Protein AF-A0A1P8FGL8-F1 (afdb_monomer_lite)

Secondary structure (DSSP, 8-state):
---HHHHHHHHHHHHHHHHHHHHHHHHHHHH-S-GGGSHHHHHHHHHHHHHHHHHHHHHHHHHHHHHS-SS--EEEPPGGG-TTS-HHHHHHHHHHHHHTT-EEEEEEEES---SSEEEEEEEEE-TT--EEEEEEEEEESSPPTTSS-------EEEEEEEETTTEEEEEE-SPP-HHHHHT--TTEEEEE-TT--HHHHHHHHHHHHHHHHHHHT-PBPS---HHHHHHHHHHHHHHHHHHHHHS-HHHHHHHHHHHHHS--SEE---HHHHHHSPP--THHHHHHHHHHHHS-------HHHHHHHHHHHHHHHHHHHHHHHHHHHHHTT-----TTS-HHHHHHHHHHHHHHTT-HHHHHHHHHHHHHHHHHHHHHHHHHHHHHTTT-HHHHHHHHHHHHHHHHHHHHHT-HHHHHHHHHHHHHHHHHHHHHHHHHHHHHHSPPP-

Radius of gyration: 29.17 Å; chains: 1; bounding box: 71×40×81 Å

Sequence (450 aa):
MPVLRPVIVRKSLTLFVVVLVASLLISGFSSGWAMGSLAWPVAMSAGVSAFSAWQMANQIRKGFVAGIVEPFRLVPIDPAQWPAADWAAIDAHSAYLESMGHHRLGDFTSNASQGAARGFARYFSDAEGTRIVEVQHFERVSMPAGMMEDAHFTVRVSMMSVVGGRIRVVTSNRPTHPAFYLMRSDEVVQASYPALALPELLAKQARLLEFVSERTGKPADTGFTLERYVGLERERFADVKARVAKTSGWDFVREWDKFVEDPKSSWAPGESLLRALPARGWDVADTLAAGGAAETAEAPVDPALRERARSGAHWFYWVSALSLVNAVSSAMGSTWGFIIGLGATQVVSAAALAAAGDGAETVRLLAWVGLAINIVVIAVFTLIGWLATRPSVIAFGIGIALFALDTLIFLLAGDWVGLAFHALALYFMGTGMQAARAMRRAASAAPAPA

Foldseek 3Di:
DDQVLVVLLVVLVVQLVVQLVVLCVVCCVPPNDDVVSNVVSNVVSNVVSVVSSLVVLVVVLVVLLVPLDPPWDWDADDCVVVPVAPVVLLVVVVVVCVVVQKDWPHKTWGPDDPDQKTKIWTWIAHPQRQKIKTFMFMDGDHDDPPPDVPPDRDTKIKMWGDWLLFAIEIEILDDFALSVVLLDDQRYWYAYNVPDDPVVRVVVSVVSQVVLCVLQVTHTDTPNDPLLVSLNSSVSSVRSSVVSVPDRSVVSSVSSSVCVVPPDRTDHHPSVSSNPDHRDDSPSSNCSSVVVVPPDDPPPQPVVLLVLLLQLLCLLLVLLVVLVVQLVCVVVVNPDPPLQHFLVLVVLLVVQVVPCPPPPVSNVVSNVVSSVVSVVSSVLSVVLSVVSNVVDLVSLVVNLVVLVVSLVSCVVVVSVVSNVVSVVSSVSSVSSSVSSVVSVVVSVPDDDDD

pLDDT: mean 87.51, std 12.49, range [45.06, 98.69]

Structure (mmCIF, N/CA/C/O backbone):
data_AF-A0A1P8FGL8-F1
#
_entry.id   AF-A0A1P8FGL8-F1
#
loop_
_atom_site.group_PDB
_atom_site.id
_atom_site.type_symbol
_atom_site.label_atom_id
_atom_site.label_alt_id
_atom_site.label_comp_id
_atom_site.label_asym_id
_atom_site.label_entity_id
_atom_site.label_seq_id
_atom_site.pdbx_PDB_ins_code
_atom_site.Cartn_x
_atom_site.Cartn_y
_atom_site.Cartn_z
_atom_site.occupancy
_atom_site.B_iso_or_equiv
_atom_site.auth_seq_id
_atom_site.auth_comp_id
_atom_site.auth_asym_id
_atom_site.auth_atom_id
_atom_site.pdbx_PDB_model_num
ATOM 1 N N . MET A 1 1 ? 7.975 -14.055 5.907 1.00 80.62 1 MET A N 1
ATOM 2 C CA . MET A 1 1 ? 7.788 -13.085 4.796 1.00 80.62 1 MET A CA 1
ATOM 3 C C . MET A 1 1 ? 9.140 -12.791 4.170 1.00 80.62 1 MET A C 1
ATOM 5 O O . MET A 1 1 ? 10.100 -12.697 4.925 1.00 80.62 1 MET A O 1
ATOM 9 N N . PRO A 1 2 ? 9.259 -12.681 2.837 1.00 88.25 2 PRO A N 1
ATOM 10 C CA . PRO A 1 2 ? 10.554 -12.457 2.210 1.00 88.25 2 PRO A CA 1
ATOM 11 C C . PRO A 1 2 ? 11.060 -11.030 2.454 1.00 88.25 2 PRO A C 1
ATOM 13 O O . PRO A 1 2 ? 10.304 -10.061 2.345 1.00 88.25 2 PRO A O 1
ATOM 16 N N . VAL A 1 3 ? 12.361 -10.921 2.718 1.00 93.62 3 VAL A N 1
ATOM 17 C CA . VAL A 1 3 ? 13.119 -9.671 2.603 1.00 93.62 3 VAL A CA 1
ATOM 18 C C . VAL A 1 3 ? 13.164 -9.310 1.110 1.00 93.62 3 VAL A C 1
ATOM 20 O O . VAL A 1 3 ? 13.556 -10.128 0.272 1.00 93.62 3 VAL A O 1
ATOM 23 N N . LEU A 1 4 ? 12.710 -8.114 0.746 1.00 93.06 4 LEU A N 1
ATOM 24 C CA . LEU A 1 4 ? 12.531 -7.671 -0.633 1.00 93.06 4 LEU A CA 1
ATOM 25 C C . LEU A 1 4 ? 13.855 -7.297 -1.306 1.00 93.06 4 LEU A C 1
ATOM 27 O O . LEU A 1 4 ? 14.024 -7.631 -2.481 1.00 93.06 4 LEU A O 1
ATOM 31 N N . ARG A 1 5 ? 14.818 -6.663 -0.611 1.00 96.00 5 ARG A N 1
ATOM 32 C CA . ARG A 1 5 ? 16.114 -6.293 -1.223 1.00 96.00 5 ARG A CA 1
ATOM 33 C C . ARG A 1 5 ? 16.843 -7.505 -1.816 1.00 96.00 5 ARG A C 1
ATOM 35 O O . ARG A 1 5 ? 17.188 -7.417 -2.993 1.00 96.00 5 ARG A O 1
ATOM 42 N N . PRO A 1 6 ? 17.035 -8.647 -1.118 1.00 96.31 6 PRO A N 1
ATOM 43 C CA . PRO A 1 6 ? 17.663 -9.831 -1.709 1.00 96.31 6 PRO A CA 1
ATOM 44 C C . PRO A 1 6 ? 16.930 -10.349 -2.948 1.00 96.31 6 PRO A C 1
ATOM 46 O O . PRO A 1 6 ? 17.567 -10.770 -3.913 1.00 96.31 6 PRO A O 1
ATOM 49 N N . VAL A 1 7 ? 15.593 -10.284 -2.964 1.00 93.25 7 VAL A N 1
ATOM 50 C CA . VAL A 1 7 ? 14.794 -10.694 -4.128 1.00 93.25 7 VAL A CA 1
ATOM 51 C C . VAL A 1 7 ? 15.049 -9.770 -5.318 1.00 93.25 7 VAL A C 1
ATOM 53 O O . VAL A 1 7 ? 15.282 -10.266 -6.422 1.00 93.25 7 VAL A O 1
ATOM 56 N N . ILE A 1 8 ? 15.034 -8.452 -5.100 1.00 91.62 8 ILE A N 1
ATOM 57 C CA . ILE A 1 8 ? 15.308 -7.446 -6.136 1.00 91.62 8 ILE A CA 1
ATOM 58 C C . ILE A 1 8 ? 16.745 -7.600 -6.648 1.00 91.62 8 ILE A C 1
ATOM 60 O O . ILE A 1 8 ? 16.944 -7.732 -7.851 1.00 91.62 8 ILE A O 1
ATOM 64 N N . VAL A 1 9 ? 17.734 -7.674 -5.751 1.00 95.25 9 VAL A N 1
ATOM 65 C CA . VAL A 1 9 ? 19.159 -7.808 -6.096 1.00 95.25 9 VAL A CA 1
ATOM 66 C C . VAL A 1 9 ? 19.421 -9.083 -6.889 1.00 95.25 9 VAL A C 1
ATOM 68 O O . VAL A 1 9 ? 20.070 -9.021 -7.926 1.00 95.25 9 VAL A O 1
ATOM 71 N N . ARG A 1 10 ? 18.874 -10.233 -6.473 1.00 94.75 10 ARG A N 1
ATOM 72 C CA . ARG A 1 10 ? 19.032 -11.498 -7.208 1.00 94.75 10 ARG A CA 1
ATOM 73 C C . ARG A 1 10 ? 18.450 -11.415 -8.620 1.00 94.75 10 ARG A C 1
ATOM 75 O O . ARG A 1 10 ? 19.080 -11.886 -9.567 1.00 94.75 10 ARG A O 1
ATOM 82 N N . LYS A 1 11 ? 17.267 -10.808 -8.779 1.00 89.31 11 LYS A N 1
ATOM 83 C CA . LYS A 1 11 ? 16.651 -10.598 -10.101 1.00 89.31 11 LYS A CA 1
ATOM 84 C C . LYS A 1 11 ? 17.488 -9.655 -10.967 1.00 89.31 11 LYS A C 1
ATOM 86 O O . LYS A 1 11 ? 17.746 -9.976 -12.123 1.00 89.31 11 LYS A O 1
ATOM 91 N N . SER A 1 12 ? 17.964 -8.547 -10.403 1.00 89.00 12 SER A N 1
ATOM 92 C CA . SER A 1 12 ? 18.841 -7.600 -11.098 1.00 89.00 12 SER A CA 1
ATOM 93 C C . SER A 1 12 ? 20.188 -8.212 -11.476 1.00 89.00 12 SER A C 1
ATOM 95 O O . SER A 1 12 ? 20.666 -7.960 -12.572 1.00 89.00 12 SER A O 1
ATOM 97 N N . LEU A 1 13 ? 20.780 -9.057 -10.628 1.00 95.31 13 LEU A N 1
ATOM 98 C CA . LEU A 1 13 ? 22.026 -9.763 -10.932 1.00 95.31 13 LEU A CA 1
ATOM 99 C C . LEU A 1 13 ? 21.830 -10.809 -12.036 1.00 95.31 13 LEU A C 1
ATOM 101 O O . LEU A 1 13 ? 22.671 -10.949 -12.916 1.00 95.31 13 LEU A O 1
ATOM 105 N N . THR A 1 14 ? 20.698 -11.515 -12.025 1.00 91.88 14 THR A N 1
ATOM 106 C CA . THR A 1 14 ? 20.350 -12.443 -13.110 1.00 91.88 14 THR A CA 1
ATOM 107 C C . THR A 1 14 ? 20.237 -11.688 -14.436 1.00 91.88 14 THR A C 1
ATOM 109 O O . THR A 1 14 ? 20.820 -12.104 -15.433 1.00 91.88 14 THR A O 1
ATOM 112 N N . LEU A 1 15 ? 19.550 -10.538 -14.438 1.00 84.56 15 LEU A N 1
ATOM 113 C CA . LEU A 1 15 ? 19.448 -9.675 -15.614 1.00 84.56 15 LEU A CA 1
ATOM 114 C C . LEU A 1 15 ? 20.819 -9.149 -16.060 1.00 84.56 15 LEU A C 1
ATOM 116 O O . LEU A 1 15 ? 21.101 -9.166 -17.253 1.00 84.56 15 LEU A O 1
ATOM 120 N N . PHE A 1 16 ? 21.681 -8.750 -15.120 1.00 93.06 16 PHE A N 1
ATOM 121 C CA . PHE A 1 16 ? 23.050 -8.322 -15.404 1.00 93.06 16 PHE A CA 1
ATOM 122 C C . PHE A 1 16 ? 23.813 -9.380 -16.189 1.00 93.06 16 PHE A C 1
ATOM 124 O O . PHE A 1 16 ? 24.368 -9.071 -17.237 1.00 93.06 16 PHE A O 1
ATOM 131 N N . VAL A 1 17 ? 23.807 -10.627 -15.710 1.00 94.75 17 VAL A N 1
ATOM 132 C CA . VAL A 1 17 ? 24.514 -11.733 -16.366 1.00 94.75 17 VAL A CA 1
ATOM 133 C C . VAL A 1 17 ? 23.951 -11.986 -17.764 1.00 94.75 17 VAL A C 1
ATOM 135 O O . VAL A 1 17 ? 24.723 -12.118 -18.709 1.00 94.75 17 VAL A O 1
ATOM 138 N N . VAL A 1 18 ? 22.624 -11.995 -17.923 1.00 86.69 18 VAL A N 1
ATOM 139 C CA . VAL A 1 18 ? 21.977 -12.201 -19.230 1.00 86.69 18 VAL A CA 1
ATOM 140 C C . VAL A 1 18 ? 22.348 -11.093 -20.219 1.00 86.69 18 VAL A C 1
ATOM 142 O O . VAL A 1 18 ? 22.769 -11.388 -21.337 1.00 86.69 18 VAL A O 1
ATOM 145 N N . VAL A 1 19 ? 22.234 -9.825 -19.810 1.00 79.31 19 VAL A N 1
ATOM 146 C CA . VAL A 1 19 ? 22.570 -8.673 -20.662 1.00 79.31 19 VAL A CA 1
ATOM 147 C C . VAL A 1 19 ? 24.064 -8.657 -20.972 1.00 79.31 19 VAL A C 1
ATOM 149 O O . VAL A 1 19 ? 24.430 -8.391 -22.113 1.00 79.31 19 VAL A O 1
ATOM 152 N N . LEU A 1 20 ? 24.923 -9.010 -20.013 1.00 91.62 20 LEU A N 1
ATOM 153 C CA . LEU A 1 20 ? 26.369 -9.057 -20.212 1.00 91.62 20 LEU A CA 1
ATOM 154 C C . LEU A 1 20 ? 26.759 -10.131 -21.221 1.00 91.62 20 LEU A C 1
ATOM 156 O O . LEU A 1 20 ? 27.489 -9.830 -22.159 1.00 91.62 20 LEU A O 1
ATOM 160 N N . VAL A 1 21 ? 26.248 -11.355 -21.072 1.00 90.81 21 VAL A N 1
ATOM 161 C CA . VAL A 1 21 ? 26.512 -12.447 -22.020 1.00 90.81 21 VAL A CA 1
ATOM 162 C C . VAL A 1 21 ? 26.033 -12.065 -23.418 1.00 90.81 21 VAL A C 1
ATOM 164 O O . VAL A 1 21 ? 26.799 -12.188 -24.369 1.00 90.81 21 VAL A O 1
ATOM 167 N N . ALA A 1 22 ? 24.813 -11.534 -23.547 1.00 79.12 22 ALA A N 1
ATOM 168 C CA . ALA A 1 22 ? 24.297 -11.075 -24.834 1.00 79.12 22 ALA A CA 1
ATOM 169 C C . ALA A 1 22 ? 25.186 -9.979 -25.444 1.00 79.12 22 ALA A C 1
ATOM 171 O O . ALA A 1 22 ? 25.569 -10.067 -26.607 1.00 79.12 22 ALA A O 1
ATOM 172 N N . SER A 1 23 ? 25.579 -8.986 -24.646 1.00 78.31 23 SER A N 1
ATOM 173 C CA . SER A 1 23 ? 26.424 -7.876 -25.096 1.00 78.31 23 SER A CA 1
ATOM 174 C C . SER A 1 23 ? 27.810 -8.348 -25.531 1.00 78.31 23 SER A C 1
ATOM 176 O O . SER A 1 23 ? 28.305 -7.911 -26.563 1.00 78.31 23 SER A O 1
ATOM 178 N N . LEU A 1 24 ? 28.423 -9.270 -24.782 1.00 87.12 24 LEU A N 1
ATOM 179 C CA . LEU A 1 24 ? 29.723 -9.852 -25.117 1.00 87.12 24 LEU A CA 1
ATOM 180 C C . LEU A 1 24 ? 29.666 -10.678 -26.402 1.00 87.12 24 LEU A C 1
ATOM 182 O O . LEU A 1 24 ? 30.570 -10.564 -27.225 1.00 87.12 24 LEU A O 1
ATOM 186 N N . LEU A 1 25 ? 28.610 -11.476 -26.592 1.00 82.00 25 LEU A N 1
ATOM 187 C CA . LEU A 1 25 ? 28.414 -12.232 -27.829 1.00 82.00 25 LEU A CA 1
ATOM 188 C C . LEU A 1 25 ? 28.312 -11.285 -29.026 1.00 82.00 25 LEU A C 1
ATOM 190 O O . LEU A 1 25 ? 29.038 -11.464 -30.001 1.00 82.00 25 LEU A O 1
ATOM 194 N N . ILE A 1 26 ? 27.479 -10.244 -28.935 1.00 75.38 26 ILE A N 1
ATOM 195 C CA . ILE A 1 26 ? 27.306 -9.280 -30.029 1.00 75.38 26 ILE A CA 1
ATOM 196 C C . ILE A 1 26 ? 28.625 -8.539 -30.313 1.00 75.38 26 ILE A C 1
ATOM 198 O O . ILE A 1 26 ? 29.038 -8.470 -31.471 1.00 75.38 26 ILE A O 1
ATOM 202 N N . SER A 1 27 ? 29.338 -8.066 -29.282 1.00 78.81 27 SER A N 1
ATOM 203 C CA . SER A 1 27 ? 30.657 -7.433 -29.443 1.00 78.81 27 SER A CA 1
ATOM 204 C C . SER A 1 27 ? 31.684 -8.361 -30.096 1.00 78.81 27 SER A C 1
ATOM 206 O O . SER A 1 27 ? 32.420 -7.933 -30.990 1.00 78.81 27 SER A O 1
ATOM 208 N N . GLY A 1 28 ? 31.715 -9.635 -29.694 1.00 82.94 28 GLY A N 1
ATOM 209 C CA . GLY A 1 28 ? 32.608 -10.643 -30.264 1.00 82.94 28 GLY A CA 1
ATOM 210 C C . GLY A 1 28 ? 32.374 -10.859 -31.760 1.00 82.94 28 GLY A C 1
ATOM 211 O O . GLY A 1 28 ? 33.342 -10.952 -32.514 1.00 82.94 28 GLY A O 1
ATOM 212 N N . PHE A 1 29 ? 31.111 -10.860 -32.201 1.00 82.50 29 PHE A N 1
ATOM 213 C CA . PHE A 1 29 ? 30.759 -10.962 -33.620 1.00 82.50 29 PHE A CA 1
ATOM 214 C C . PHE A 1 29 ? 31.050 -9.682 -34.414 1.00 82.50 29 PHE A C 1
ATOM 216 O O . PHE A 1 29 ? 31.446 -9.777 -35.573 1.00 82.50 29 PHE A O 1
ATOM 223 N N . SER A 1 30 ? 30.866 -8.495 -33.824 1.00 73.62 30 SER A N 1
ATOM 224 C CA . SER A 1 30 ? 30.968 -7.232 -34.570 1.00 73.62 30 SER A CA 1
ATOM 225 C C . SER A 1 30 ? 32.390 -6.690 -34.718 1.00 73.62 30 SER A C 1
ATOM 227 O O . SER A 1 30 ? 32.718 -6.096 -35.739 1.00 73.62 30 SER A O 1
ATOM 229 N N . SER A 1 31 ? 33.224 -6.831 -33.683 1.00 73.12 31 SER A N 1
ATOM 230 C CA . SER A 1 31 ? 34.479 -6.067 -33.562 1.00 73.12 31 SER A CA 1
ATOM 231 C C . SER A 1 31 ? 35.691 -6.916 -33.179 1.00 73.12 31 SER A C 1
ATOM 233 O O . SER A 1 31 ? 36.783 -6.381 -32.992 1.00 73.12 31 SER A O 1
ATOM 235 N N . GLY A 1 32 ? 35.510 -8.230 -33.021 1.00 75.44 32 GLY A N 1
ATOM 236 C CA . GLY A 1 32 ? 36.517 -9.103 -32.426 1.00 75.44 32 GLY A CA 1
ATOM 237 C C . GLY A 1 32 ? 36.740 -8.831 -30.930 1.00 75.44 32 GLY A C 1
ATOM 238 O O . GLY A 1 32 ? 36.193 -7.900 -30.333 1.00 75.44 32 GLY A O 1
ATOM 239 N N . TRP A 1 33 ? 37.559 -9.674 -30.300 1.00 80.88 33 TRP A N 1
ATOM 240 C CA . TRP A 1 33 ? 37.769 -9.719 -28.844 1.00 80.88 33 TRP A CA 1
ATOM 241 C C . TRP A 1 33 ? 38.848 -8.746 -28.327 1.00 80.88 33 TRP A C 1
ATOM 243 O O . TRP A 1 33 ? 39.655 -9.100 -27.468 1.00 80.88 33 TRP A O 1
ATOM 253 N N . ALA A 1 34 ? 38.908 -7.517 -28.846 1.00 82.38 34 ALA A N 1
ATOM 254 C CA . ALA A 1 34 ? 39.861 -6.519 -28.354 1.00 82.38 34 ALA A CA 1
ATOM 255 C C . ALA A 1 34 ? 39.537 -6.118 -26.899 1.00 82.38 34 ALA A C 1
ATOM 257 O O . ALA A 1 34 ? 38.409 -5.745 -26.608 1.00 82.38 34 ALA A O 1
ATOM 258 N N . MET A 1 35 ? 40.510 -6.115 -25.976 1.00 73.25 35 MET A N 1
ATOM 259 C CA . MET A 1 35 ? 40.238 -5.807 -24.553 1.00 73.25 35 MET A CA 1
ATOM 260 C C . MET A 1 35 ? 39.557 -4.443 -24.319 1.00 73.25 35 MET A C 1
ATOM 262 O O . MET A 1 35 ? 38.773 -4.303 -23.382 1.00 73.25 35 MET A O 1
ATOM 266 N N . GLY A 1 36 ? 39.795 -3.455 -25.191 1.00 73.62 36 GLY A N 1
ATOM 267 C CA . GLY A 1 36 ? 39.140 -2.144 -25.125 1.00 73.62 36 GLY A CA 1
ATOM 268 C C . GLY A 1 36 ? 37.624 -2.173 -25.386 1.00 73.62 36 GLY A C 1
ATOM 269 O O . GLY A 1 36 ? 36.922 -1.265 -24.950 1.00 73.62 36 GLY A O 1
ATOM 270 N N . SER A 1 37 ? 37.095 -3.222 -26.031 1.00 76.31 37 SER A N 1
ATOM 271 C CA . SER A 1 37 ? 35.663 -3.354 -26.348 1.00 76.31 37 SER A CA 1
ATOM 272 C C . SER A 1 37 ? 34.828 -3.957 -25.212 1.00 76.31 37 SER A C 1
ATOM 274 O O . SER A 1 37 ? 33.604 -3.991 -25.314 1.00 76.31 37 SER A O 1
ATOM 276 N N . LEU A 1 38 ? 35.454 -4.390 -24.107 1.00 84.19 38 LEU A N 1
ATOM 277 C CA . LEU A 1 38 ? 34.767 -5.045 -22.984 1.00 84.19 38 LEU A CA 1
ATOM 278 C C . LEU A 1 38 ? 34.165 -4.063 -21.968 1.00 84.19 38 LEU A C 1
ATOM 280 O O . LEU A 1 38 ? 33.197 -4.404 -21.284 1.00 84.19 38 LEU A O 1
ATOM 284 N N . ALA A 1 39 ? 34.696 -2.840 -21.874 1.00 84.38 39 ALA A N 1
ATOM 285 C CA . ALA A 1 39 ? 34.231 -1.851 -20.898 1.00 84.38 39 ALA A CA 1
ATOM 286 C C . ALA A 1 39 ? 32.762 -1.455 -21.127 1.00 84.38 39 ALA A C 1
ATOM 288 O O . ALA A 1 39 ? 31.992 -1.309 -20.176 1.00 84.38 39 ALA A O 1
ATOM 289 N N . TRP A 1 40 ? 32.359 -1.333 -22.394 1.00 81.19 40 TRP A N 1
ATOM 290 C CA . TRP A 1 40 ? 31.010 -0.924 -22.769 1.00 81.19 40 TRP A CA 1
ATOM 291 C C . TRP A 1 40 ? 29.930 -1.976 -22.443 1.00 81.19 40 TRP A C 1
ATOM 293 O O . TRP A 1 40 ? 28.971 -1.623 -21.753 1.00 81.19 40 TRP A O 1
ATOM 303 N N . PRO A 1 41 ? 30.080 -3.267 -22.816 1.00 84.81 41 PRO A N 1
ATOM 304 C CA . PRO A 1 41 ? 29.183 -4.341 -22.384 1.00 84.81 41 PRO A CA 1
ATOM 305 C C . PRO A 1 41 ? 28.947 -4.378 -20.873 1.00 84.81 41 PRO A C 1
ATOM 307 O O . PRO A 1 41 ? 27.807 -4.512 -20.426 1.00 84.81 41 PRO A O 1
ATOM 310 N N . VAL A 1 42 ? 30.010 -4.222 -20.077 1.00 88.94 42 VAL A N 1
ATOM 311 C CA . VAL A 1 42 ? 29.919 -4.227 -18.611 1.00 88.94 42 VAL A CA 1
ATOM 312 C C . VAL A 1 42 ? 29.149 -3.009 -18.107 1.00 88.94 42 VAL A C 1
ATOM 314 O O . VAL A 1 42 ? 28.207 -3.168 -17.328 1.00 88.94 42 VAL A O 1
ATOM 317 N N . ALA A 1 43 ? 29.501 -1.807 -18.574 1.00 82.44 43 ALA A N 1
ATOM 318 C CA . ALA A 1 43 ? 28.836 -0.569 -18.175 1.00 82.44 43 ALA A CA 1
ATOM 319 C C . ALA A 1 43 ? 27.340 -0.580 -18.530 1.00 82.44 43 ALA A C 1
ATOM 321 O O . ALA A 1 43 ? 26.500 -0.267 -17.683 1.00 82.44 43 ALA A O 1
ATOM 322 N N . MET A 1 44 ? 26.992 -1.009 -19.747 1.00 80.69 44 MET A N 1
ATOM 323 C CA . MET A 1 44 ? 25.603 -1.124 -20.194 1.00 80.69 44 MET A CA 1
ATOM 324 C C . MET A 1 44 ? 24.825 -2.139 -19.350 1.00 80.69 44 MET A C 1
ATOM 326 O O . MET A 1 44 ? 23.730 -1.838 -18.873 1.00 80.69 44 MET A O 1
ATOM 330 N N . SER A 1 45 ? 25.405 -3.315 -19.099 1.00 82.44 45 SER A N 1
ATOM 331 C CA . SER A 1 45 ? 24.770 -4.357 -18.282 1.00 82.44 45 SER A CA 1
ATOM 332 C C . SER A 1 45 ? 24.526 -3.880 -16.853 1.00 82.44 45 SER A C 1
ATOM 334 O O . SER A 1 45 ? 23.444 -4.104 -16.301 1.00 82.44 45 SER A O 1
ATOM 336 N N . ALA A 1 46 ? 25.495 -3.174 -16.261 1.00 88.56 46 ALA A N 1
ATOM 337 C CA . ALA A 1 46 ? 25.363 -2.579 -14.935 1.00 88.56 46 ALA A CA 1
ATOM 338 C C . ALA A 1 46 ? 24.251 -1.521 -14.908 1.00 88.56 46 ALA A C 1
ATOM 340 O O . ALA A 1 46 ? 23.390 -1.564 -14.027 1.00 88.56 46 ALA A O 1
ATOM 341 N N . GLY A 1 47 ? 24.217 -0.630 -15.906 1.00 81.50 47 GLY A N 1
ATOM 342 C CA . GLY A 1 47 ? 23.194 0.407 -16.047 1.00 81.50 47 GLY A CA 1
ATOM 343 C C . GLY A 1 47 ? 21.779 -0.166 -16.161 1.00 81.50 47 GLY A C 1
ATOM 344 O O . GLY A 1 47 ? 20.900 0.211 -15.386 1.00 81.50 47 GLY A O 1
ATOM 345 N N . VAL A 1 48 ? 21.568 -1.136 -17.059 1.00 79.19 48 VAL A N 1
ATOM 346 C CA . VAL A 1 48 ? 20.270 -1.814 -17.243 1.00 79.19 48 VAL A CA 1
ATOM 347 C C . VAL A 1 48 ? 19.826 -2.516 -15.958 1.00 79.19 48 VAL A C 1
ATOM 349 O O . VAL A 1 48 ? 18.662 -2.436 -15.562 1.00 79.19 48 VAL A O 1
ATOM 352 N N . SER A 1 49 ? 20.755 -3.169 -15.263 1.00 84.06 49 SER A N 1
ATOM 353 C CA . SER A 1 49 ? 20.452 -3.932 -14.048 1.00 84.06 49 SER A CA 1
ATOM 354 C C . SER A 1 49 ? 20.113 -3.040 -12.861 1.00 84.06 49 SER A C 1
ATOM 356 O O . SER A 1 49 ? 19.161 -3.328 -12.131 1.00 84.06 49 SER A O 1
ATOM 358 N N . ALA A 1 50 ? 20.845 -1.935 -12.693 1.00 88.69 50 ALA A N 1
ATOM 359 C CA . ALA A 1 50 ? 20.565 -0.921 -11.683 1.00 88.69 50 ALA A CA 1
ATOM 360 C C . ALA A 1 50 ? 19.221 -0.227 -11.948 1.00 88.69 50 ALA A C 1
ATOM 362 O O . ALA A 1 50 ? 18.401 -0.101 -11.035 1.00 88.69 50 ALA A O 1
ATOM 363 N N . PHE A 1 51 ? 18.954 0.147 -13.205 1.00 83.81 51 PHE A N 1
ATOM 364 C CA . PHE A 1 51 ? 17.673 0.724 -13.614 1.00 83.81 51 PHE A CA 1
ATOM 365 C C . PHE A 1 51 ? 16.507 -0.236 -13.346 1.00 83.81 51 PHE A C 1
ATOM 367 O O . PHE A 1 51 ? 15.498 0.164 -12.768 1.00 83.81 51 PHE A O 1
ATOM 374 N N . SER A 1 52 ? 16.668 -1.519 -13.678 1.00 82.25 52 SER A N 1
ATOM 375 C CA . SER A 1 52 ? 15.675 -2.558 -13.389 1.00 82.25 52 SER A CA 1
ATOM 376 C C . SER A 1 52 ? 15.436 -2.729 -11.882 1.00 82.25 52 SER A C 1
ATOM 378 O O . SER A 1 52 ? 14.288 -2.814 -11.443 1.00 82.25 52 SER A O 1
ATOM 380 N N . ALA A 1 53 ? 16.493 -2.683 -11.059 1.00 89.69 53 ALA A N 1
ATOM 381 C CA . ALA A 1 53 ? 16.374 -2.733 -9.597 1.00 89.69 53 ALA A CA 1
ATOM 382 C C . ALA A 1 53 ? 15.541 -1.560 -9.059 1.00 89.69 53 ALA A C 1
ATOM 384 O O . ALA A 1 53 ? 14.590 -1.745 -8.293 1.00 89.69 53 ALA A O 1
ATOM 385 N N . TRP A 1 54 ? 15.872 -0.351 -9.515 1.00 93.94 54 TRP A N 1
ATOM 386 C CA . TRP A 1 54 ? 15.152 0.875 -9.189 1.00 93.94 54 TRP A CA 1
ATOM 387 C C . TRP A 1 54 ? 13.686 0.817 -9.644 1.00 93.94 54 TRP A C 1
ATOM 389 O O . TRP A 1 54 ? 12.781 1.192 -8.891 1.00 93.94 54 TRP A O 1
ATOM 399 N N . GLN A 1 55 ? 13.424 0.302 -10.848 1.00 86.00 55 GLN A N 1
ATOM 400 C CA . GLN A 1 55 ? 12.077 0.149 -11.388 1.00 86.00 55 GLN A CA 1
ATOM 401 C C . GLN A 1 55 ? 11.249 -0.843 -10.564 1.00 86.00 55 GLN A C 1
ATOM 403 O O . GLN A 1 55 ? 10.118 -0.516 -10.203 1.00 86.00 55 GLN A O 1
ATOM 408 N N . MET A 1 56 ? 11.807 -2.006 -10.210 1.00 88.06 56 MET A N 1
ATOM 409 C CA . MET A 1 56 ? 11.142 -3.004 -9.363 1.00 88.06 56 MET A CA 1
ATOM 410 C C . MET A 1 56 ? 10.780 -2.424 -7.992 1.00 88.06 56 MET A C 1
ATOM 412 O O . MET A 1 56 ? 9.636 -2.546 -7.552 1.00 88.06 56 MET A O 1
ATOM 416 N N . ALA A 1 57 ? 11.716 -1.729 -7.339 1.00 93.12 57 ALA A N 1
ATOM 417 C CA . ALA A 1 57 ? 11.466 -1.086 -6.050 1.00 93.12 57 ALA A CA 1
ATOM 418 C C . ALA A 1 57 ? 10.333 -0.044 -6.141 1.00 93.12 57 ALA A C 1
ATOM 420 O O . ALA A 1 57 ? 9.432 0.001 -5.300 1.00 93.12 57 ALA A O 1
ATOM 421 N N . ASN A 1 58 ? 10.319 0.761 -7.209 1.00 90.44 58 ASN A N 1
ATOM 422 C CA . ASN A 1 58 ? 9.248 1.725 -7.454 1.00 90.44 58 ASN A CA 1
ATOM 423 C C . ASN A 1 58 ? 7.906 1.075 -7.792 1.00 90.44 58 ASN A C 1
ATOM 425 O O . ASN A 1 58 ? 6.873 1.613 -7.398 1.00 90.44 58 ASN A O 1
ATOM 429 N N . GLN A 1 59 ? 7.894 -0.043 -8.516 1.00 84.88 59 GLN A N 1
ATOM 430 C CA . GLN A 1 59 ? 6.673 -0.791 -8.814 1.00 84.88 59 GLN A CA 1
ATOM 431 C C . GLN A 1 59 ? 6.061 -1.385 -7.548 1.00 84.88 59 GLN A C 1
ATOM 433 O O . GLN A 1 59 ? 4.860 -1.238 -7.351 1.00 84.88 59 GLN A O 1
ATOM 438 N N . ILE A 1 60 ? 6.872 -1.965 -6.657 1.00 89.81 60 ILE A N 1
ATOM 439 C CA . ILE A 1 60 ? 6.407 -2.481 -5.361 1.00 89.81 60 ILE A CA 1
ATOM 440 C C . ILE A 1 60 ? 5.759 -1.357 -4.546 1.00 89.81 60 ILE A C 1
ATOM 442 O O . ILE A 1 60 ? 4.619 -1.489 -4.101 1.00 89.81 60 ILE A O 1
ATOM 446 N N . ARG A 1 61 ? 6.445 -0.215 -4.413 1.00 95.06 61 ARG A N 1
ATOM 447 C CA . ARG A 1 61 ? 5.907 0.960 -3.715 1.00 95.06 61 ARG A CA 1
ATOM 448 C C . ARG A 1 61 ? 4.611 1.465 -4.355 1.00 95.06 61 ARG A C 1
ATOM 450 O O . ARG A 1 61 ? 3.646 1.730 -3.649 1.00 95.06 61 ARG A O 1
ATOM 457 N N . LYS A 1 62 ? 4.569 1.602 -5.686 1.00 88.56 62 LYS A N 1
ATOM 458 C CA . LYS A 1 62 ? 3.360 2.028 -6.413 1.00 88.56 62 LYS A CA 1
ATOM 459 C C . LYS A 1 62 ? 2.207 1.049 -6.201 1.00 88.56 62 LYS A C 1
ATOM 461 O O . LYS A 1 62 ? 1.088 1.500 -5.997 1.00 88.56 62 LYS A O 1
ATOM 466 N N . GLY A 1 63 ? 2.480 -0.255 -6.214 1.00 86.94 63 GLY A N 1
ATOM 467 C CA . GLY A 1 63 ? 1.499 -1.297 -5.919 1.00 86.94 63 GLY A CA 1
ATOM 468 C C . GLY A 1 63 ? 0.951 -1.180 -4.498 1.00 86.94 63 GLY A C 1
ATOM 469 O O . GLY A 1 63 ? -0.258 -1.234 -4.312 1.00 86.94 63 GLY A O 1
ATOM 470 N N . PHE A 1 64 ? 1.817 -0.918 -3.513 1.00 91.56 64 PHE A N 1
ATOM 471 C CA . PHE A 1 64 ? 1.393 -0.648 -2.138 1.00 91.56 64 PHE A CA 1
ATOM 472 C C . PHE A 1 64 ? 0.492 0.591 -2.050 1.00 91.56 64 PHE A C 1
ATOM 474 O O . PHE A 1 64 ? -0.604 0.507 -1.512 1.00 91.56 64 PHE A O 1
ATOM 481 N N . VAL A 1 65 ? 0.913 1.719 -2.637 1.00 91.00 65 VAL A N 1
ATOM 482 C CA . VAL A 1 65 ? 0.133 2.974 -2.676 1.00 91.00 65 VAL A CA 1
ATOM 483 C C . VAL A 1 65 ? -1.218 2.778 -3.365 1.00 91.00 65 VAL A C 1
ATOM 485 O O . VAL A 1 65 ? -2.219 3.314 -2.905 1.00 91.00 65 VAL A O 1
ATOM 488 N N . ALA A 1 66 ? -1.258 2.013 -4.457 1.00 86.25 66 ALA A N 1
ATOM 489 C CA . ALA A 1 66 ? -2.492 1.689 -5.166 1.00 86.25 66 ALA A CA 1
ATOM 490 C C . ALA A 1 66 ? -3.412 0.755 -4.361 1.00 86.25 66 ALA A C 1
ATOM 492 O O . ALA A 1 66 ? -4.622 0.783 -4.561 1.00 86.25 66 ALA A O 1
ATOM 493 N N . GLY A 1 67 ? -2.848 -0.050 -3.456 1.00 86.75 67 GLY A N 1
ATOM 494 C CA . GLY A 1 67 ? -3.596 -0.899 -2.530 1.00 86.75 67 GLY A CA 1
ATOM 495 C C . GLY A 1 67 ? -4.203 -0.150 -1.340 1.00 86.75 67 GLY A C 1
ATOM 496 O O . GLY A 1 67 ? -5.067 -0.706 -0.665 1.00 86.75 67 GLY A O 1
ATOM 497 N N . ILE A 1 68 ? -3.791 1.096 -1.078 1.00 89.06 68 ILE A N 1
ATOM 498 C CA . ILE A 1 68 ? -4.435 1.958 -0.080 1.00 89.06 68 ILE A CA 1
ATOM 499 C C . ILE A 1 68 ? -5.746 2.463 -0.682 1.00 89.06 68 ILE A C 1
ATOM 501 O O . ILE A 1 68 ? -5.749 3.309 -1.581 1.00 89.06 68 ILE A O 1
ATOM 505 N N . VAL A 1 69 ? -6.860 1.900 -0.215 1.00 80.06 69 VAL A N 1
ATOM 506 C CA . VAL A 1 69 ? -8.174 2.151 -0.807 1.00 80.06 69 VAL A CA 1
ATOM 507 C C . VAL A 1 69 ? -8.692 3.530 -0.405 1.00 80.06 69 VAL A C 1
ATOM 509 O O . VAL A 1 69 ? -8.875 3.810 0.776 1.00 80.06 69 VAL A O 1
ATOM 512 N N . GLU A 1 70 ? -8.983 4.367 -1.396 1.00 78.50 70 GLU A N 1
ATOM 513 C CA . GLU A 1 70 ? -9.585 5.687 -1.216 1.00 78.50 70 GLU A CA 1
ATOM 514 C C . GLU A 1 70 ? -10.793 5.859 -2.148 1.00 78.50 70 GLU A C 1
ATOM 516 O O . GLU A 1 70 ? -10.680 5.522 -3.331 1.00 78.50 70 GLU A O 1
ATOM 521 N N . PRO A 1 71 ? -11.918 6.403 -1.646 1.00 84.75 71 PRO A N 1
ATOM 522 C CA . PRO A 1 71 ? -12.184 6.692 -0.232 1.00 84.75 71 PRO A CA 1
ATOM 523 C C . PRO A 1 71 ? -12.404 5.406 0.591 1.00 84.75 71 PRO A C 1
ATOM 525 O O . PRO A 1 71 ? -12.958 4.425 0.097 1.00 84.75 71 PRO A O 1
ATOM 528 N N . PHE A 1 72 ? -12.007 5.398 1.869 1.00 89.81 72 PHE A N 1
ATOM 529 C CA . PHE A 1 72 ? -12.395 4.329 2.800 1.00 89.81 72 PHE A CA 1
ATOM 530 C C . PHE A 1 72 ? -13.909 4.376 3.045 1.00 89.81 72 PHE A C 1
ATOM 532 O O . PHE A 1 72 ? -14.463 5.441 3.345 1.00 89.81 72 PHE A O 1
ATOM 539 N N . ARG A 1 73 ? -14.595 3.241 2.897 1.00 91.38 73 ARG A N 1
ATOM 540 C CA . ARG A 1 73 ? -16.026 3.101 3.192 1.00 91.38 73 ARG A CA 1
ATOM 541 C C . ARG A 1 73 ? -16.282 1.753 3.851 1.00 91.38 73 ARG A C 1
ATOM 543 O O . ARG A 1 73 ? -15.640 0.760 3.510 1.00 91.38 73 ARG A O 1
ATOM 550 N N . LEU A 1 74 ? -17.248 1.738 4.760 1.00 93.12 74 LEU A N 1
ATOM 551 C CA . LEU A 1 74 ? -17.819 0.514 5.299 1.00 93.12 74 LEU A CA 1
ATOM 552 C C . LEU A 1 74 ? -19.057 0.165 4.484 1.00 93.12 74 LEU A C 1
ATOM 554 O O . LEU A 1 74 ? -19.967 0.979 4.344 1.00 93.12 74 LEU A O 1
ATOM 558 N N . VAL A 1 75 ? -19.055 -1.032 3.910 1.00 92.62 75 VAL A N 1
ATOM 559 C CA . VAL A 1 75 ? -20.170 -1.563 3.128 1.00 92.62 75 VAL A CA 1
ATOM 560 C C . VAL A 1 75 ? -20.788 -2.698 3.936 1.00 92.62 75 VAL A C 1
ATOM 562 O O . VAL A 1 75 ? -20.047 -3.619 4.294 1.00 92.62 75 VAL A O 1
ATOM 565 N N . PRO A 1 76 ? -22.094 -2.652 4.255 1.00 94.81 76 PRO A N 1
ATOM 566 C CA . PRO A 1 76 ? -22.765 -3.758 4.924 1.00 94.81 76 PRO A CA 1
ATOM 567 C C . PRO A 1 76 ? -22.556 -5.057 4.150 1.00 94.81 76 PRO A C 1
ATOM 569 O O . PRO A 1 76 ? -22.626 -5.061 2.919 1.00 94.81 76 PRO A O 1
ATOM 572 N N . ILE A 1 77 ? -22.295 -6.150 4.860 1.00 94.81 77 ILE A N 1
ATOM 573 C CA . ILE A 1 77 ? -22.173 -7.466 4.232 1.00 94.81 77 ILE A CA 1
ATOM 574 C C . ILE A 1 77 ? -23.446 -8.287 4.408 1.00 94.81 77 ILE A C 1
ATOM 576 O O . ILE A 1 77 ? -24.148 -8.168 5.409 1.00 94.81 77 ILE A O 1
ATOM 580 N N . ASP A 1 78 ? -23.697 -9.169 3.446 1.00 94.19 78 ASP A N 1
ATOM 581 C CA . ASP A 1 78 ? -24.609 -10.294 3.617 1.00 94.19 78 ASP A CA 1
ATOM 582 C C . ASP A 1 78 ? -23.795 -11.505 4.112 1.00 94.19 78 ASP A C 1
ATOM 584 O O . ASP A 1 78 ? -22.910 -11.969 3.381 1.00 94.19 78 ASP A O 1
ATOM 588 N N . PRO A 1 79 ? -24.055 -12.032 5.326 1.00 94.38 79 PRO A N 1
ATOM 589 C CA . PRO A 1 79 ? -23.375 -13.212 5.855 1.00 94.38 79 PRO A CA 1
ATOM 590 C C . PRO A 1 79 ? -23.364 -14.417 4.905 1.00 94.38 79 PRO A C 1
ATOM 592 O O . PRO A 1 79 ? -22.387 -15.167 4.883 1.00 94.38 79 PRO A O 1
ATOM 595 N N . ALA A 1 80 ? -24.392 -14.576 4.062 1.00 94.19 80 ALA A N 1
ATOM 596 C CA . ALA A 1 80 ? -24.466 -15.663 3.087 1.00 94.19 80 ALA A CA 1
ATOM 597 C C . ALA A 1 80 ? -23.342 -15.609 2.031 1.00 94.19 80 ALA A C 1
ATOM 599 O O . ALA A 1 80 ? -22.986 -16.632 1.447 1.00 94.19 80 ALA A O 1
ATOM 600 N N . GLN A 1 81 ? -22.731 -14.439 1.810 1.00 90.81 81 GLN A N 1
ATOM 601 C CA . GLN A 1 81 ? -21.588 -14.260 0.902 1.00 90.81 81 GLN A CA 1
ATOM 602 C C . GLN A 1 81 ? -20.245 -14.718 1.508 1.00 90.81 81 GLN A C 1
ATOM 604 O O . GLN A 1 81 ? -19.222 -14.754 0.806 1.00 90.81 81 GLN A O 1
ATOM 609 N N . TRP A 1 82 ? -20.249 -15.091 2.792 1.00 91.75 82 TRP A N 1
ATOM 610 C CA . TRP A 1 82 ? -19.082 -15.487 3.584 1.00 91.75 82 TRP A CA 1
ATOM 611 C C . TRP A 1 82 ? -19.274 -16.872 4.227 1.00 91.75 82 TRP A C 1
ATOM 613 O O . TRP A 1 82 ? -19.217 -17.012 5.452 1.00 91.75 82 TRP A O 1
ATOM 623 N N . PRO A 1 83 ? -19.491 -17.928 3.422 1.00 91.50 83 PRO A N 1
ATOM 624 C CA . PRO A 1 83 ? -19.749 -19.270 3.944 1.00 91.50 83 PRO A CA 1
ATOM 625 C C . PRO A 1 83 ? -18.529 -19.901 4.634 1.00 91.50 83 PRO A C 1
ATOM 627 O O . PRO A 1 83 ? -18.686 -20.858 5.381 1.00 91.50 83 PRO A O 1
ATOM 630 N N . ALA A 1 84 ? -17.320 -19.385 4.384 1.00 90.06 84 ALA A N 1
ATOM 631 C CA . ALA A 1 84 ? -16.083 -19.859 5.004 1.00 90.06 84 ALA A CA 1
ATOM 632 C C . ALA A 1 84 ? -15.715 -19.088 6.286 1.00 90.06 84 ALA A C 1
ATOM 634 O O . ALA A 1 84 ? -14.654 -19.335 6.863 1.00 90.06 84 ALA A O 1
ATOM 635 N N . ALA A 1 85 ? -16.554 -18.145 6.724 1.00 92.62 85 ALA A N 1
ATOM 636 C CA . ALA A 1 85 ? -16.318 -17.421 7.960 1.00 92.62 85 ALA A CA 1
ATOM 637 C C . ALA A 1 85 ? -16.622 -18.269 9.194 1.00 92.62 85 ALA A C 1
ATOM 639 O O . ALA A 1 85 ? -17.630 -18.973 9.252 1.00 92.62 85 ALA A O 1
ATOM 640 N N . ASP A 1 86 ? -15.749 -18.172 10.197 1.00 94.12 86 ASP A N 1
ATOM 641 C CA . ASP A 1 86 ? -15.955 -18.793 11.505 1.00 94.12 86 ASP A CA 1
ATOM 642 C C . ASP A 1 86 ? -16.951 -17.955 12.321 1.00 94.12 86 ASP A C 1
ATOM 644 O O . ASP A 1 86 ? -16.600 -17.213 13.242 1.00 94.12 86 ASP A O 1
ATOM 648 N N . TRP A 1 87 ? -18.221 -18.034 11.920 1.00 95.44 87 TRP A N 1
ATOM 649 C CA . TRP A 1 87 ? -19.318 -17.315 12.560 1.00 95.44 87 TRP A CA 1
ATOM 650 C C . TRP A 1 87 ? -19.468 -17.688 14.034 1.00 95.44 87 TRP A C 1
ATOM 652 O O . TRP A 1 87 ? -19.777 -16.817 14.839 1.00 95.44 87 TRP A O 1
ATOM 662 N N . ALA A 1 88 ? -19.157 -18.932 14.411 1.00 96.31 88 ALA A N 1
ATOM 663 C CA . ALA A 1 88 ? -19.207 -19.372 15.801 1.00 96.31 88 ALA A CA 1
ATOM 664 C C . ALA A 1 88 ? -18.210 -18.599 16.680 1.00 96.31 88 ALA A C 1
ATOM 666 O O . ALA A 1 88 ? -18.578 -18.119 17.753 1.00 96.31 88 ALA A O 1
ATOM 667 N N . ALA A 1 89 ? -16.967 -18.417 16.222 1.00 95.69 89 ALA A N 1
ATOM 668 C CA . ALA A 1 89 ? -15.991 -17.603 16.943 1.00 95.69 89 ALA A CA 1
ATOM 669 C C . ALA A 1 89 ? -16.370 -16.109 16.963 1.00 95.69 89 ALA A C 1
ATOM 671 O O . ALA A 1 89 ? -16.194 -15.445 17.989 1.00 95.69 89 ALA A O 1
ATOM 672 N N . ILE A 1 90 ? -16.931 -15.573 15.869 1.00 97.38 90 ILE A N 1
ATOM 673 C CA . ILE A 1 90 ? -17.441 -14.189 15.828 1.00 97.38 90 ILE A CA 1
ATOM 674 C C . ILE A 1 90 ? -18.572 -14.004 16.848 1.00 97.38 90 ILE A C 1
ATOM 676 O O . ILE A 1 90 ? -18.567 -13.029 17.605 1.00 97.38 90 ILE A O 1
ATOM 680 N N . ASP A 1 91 ? -19.525 -14.931 16.902 1.00 97.75 91 ASP A N 1
ATOM 681 C CA . ASP A 1 91 ? -20.672 -14.884 17.808 1.00 97.75 91 ASP A CA 1
ATOM 682 C C . ASP A 1 91 ? -20.242 -15.059 19.271 1.00 97.75 91 ASP A C 1
ATOM 684 O O . ASP A 1 91 ? -20.735 -14.342 20.139 1.00 97.75 91 ASP A O 1
ATOM 688 N N . ALA A 1 92 ? -19.249 -15.909 19.553 1.00 97.62 92 ALA A N 1
ATOM 689 C CA . ALA A 1 92 ? -18.675 -16.043 20.893 1.00 97.62 92 ALA A CA 1
ATOM 690 C C . ALA A 1 92 ? -18.036 -14.731 21.389 1.00 97.62 92 ALA A C 1
ATOM 692 O O . ALA A 1 92 ? -18.258 -14.314 22.528 1.00 97.62 92 ALA A O 1
ATOM 693 N N . HIS A 1 93 ? -17.278 -14.037 20.532 1.00 98.19 93 HIS A N 1
ATOM 694 C CA . HIS A 1 93 ? -16.760 -12.704 20.854 1.00 98.19 93 HIS A CA 1
ATOM 695 C C . HIS A 1 93 ? -17.877 -11.666 21.006 1.00 98.19 93 HIS A C 1
ATOM 697 O O . HIS A 1 93 ? -17.790 -10.817 21.893 1.00 98.19 93 HIS A O 1
ATOM 703 N N . SER A 1 94 ? -18.922 -11.753 20.178 1.00 98.25 94 SER A N 1
ATOM 704 C CA . SER A 1 94 ? -20.091 -10.866 20.232 1.00 98.25 94 SER A CA 1
ATOM 705 C C . SER A 1 94 ? -20.798 -10.974 21.582 1.00 98.25 94 SER A C 1
ATOM 707 O O . SER A 1 94 ? -20.937 -9.973 22.277 1.00 98.25 94 SER A O 1
ATOM 709 N N . ALA A 1 95 ? -21.131 -12.198 22.001 1.00 98.38 95 ALA A N 1
ATOM 710 C CA . ALA A 1 95 ? -21.789 -12.463 23.277 1.00 98.38 95 ALA A CA 1
ATOM 711 C C . ALA A 1 95 ? -20.956 -11.964 24.468 1.00 98.38 95 ALA A C 1
ATOM 713 O O . ALA A 1 95 ? -21.494 -11.388 25.414 1.00 98.38 95 ALA A O 1
ATOM 714 N N . TYR A 1 96 ? -19.630 -12.133 24.415 1.00 98.31 96 TYR A N 1
ATOM 715 C CA . TYR A 1 96 ? -18.746 -11.602 25.449 1.00 98.31 96 TYR A CA 1
ATOM 716 C C . TYR A 1 96 ? -18.776 -10.064 25.500 1.00 98.31 96 TYR A C 1
ATOM 718 O O . TYR A 1 96 ? -18.932 -9.495 26.579 1.00 98.31 96 TYR A O 1
ATOM 726 N N . LEU A 1 97 ? -18.664 -9.376 24.359 1.00 98.50 97 LEU A N 1
ATOM 727 C CA . LEU A 1 97 ? -18.716 -7.907 24.302 1.00 98.50 97 LEU A CA 1
ATOM 728 C C . LEU A 1 97 ? -20.059 -7.356 24.794 1.00 98.50 97 LEU A C 1
ATOM 730 O O . LEU A 1 97 ? -20.078 -6.411 25.583 1.00 98.50 97 LEU A O 1
ATOM 734 N N . GLU A 1 98 ? -21.163 -7.979 24.389 1.00 98.31 98 GLU A N 1
ATOM 735 C CA . GLU A 1 98 ? -22.515 -7.620 24.824 1.00 98.31 98 GLU A CA 1
ATOM 736 C C . GLU A 1 98 ? -22.695 -7.822 26.335 1.00 98.31 98 GLU A C 1
ATOM 738 O O . GLU A 1 98 ? -23.243 -6.953 27.011 1.00 98.31 98 GLU A O 1
ATOM 743 N N . SER A 1 99 ? -22.133 -8.897 26.907 1.00 98.12 99 SER A N 1
ATOM 744 C CA . SER A 1 99 ? -22.132 -9.110 28.366 1.00 98.12 99 SER A CA 1
ATOM 745 C C . SER A 1 99 ? -21.356 -8.037 29.146 1.00 98.12 99 SER A C 1
ATOM 747 O O . SER A 1 99 ? -21.629 -7.803 30.321 1.00 98.12 99 SER A O 1
ATOM 749 N N . MET A 1 100 ? -20.421 -7.353 28.480 1.00 98.00 100 MET A N 1
ATOM 750 C CA . MET A 1 100 ? -19.651 -6.224 29.009 1.00 98.00 100 MET A CA 1
ATOM 751 C C . MET A 1 100 ? -20.294 -4.863 28.685 1.00 98.00 100 MET A C 1
ATOM 753 O O . MET A 1 100 ? -19.640 -3.833 28.837 1.00 98.00 100 MET A O 1
ATOM 757 N N . GLY A 1 101 ? -21.537 -4.840 28.194 1.00 97.62 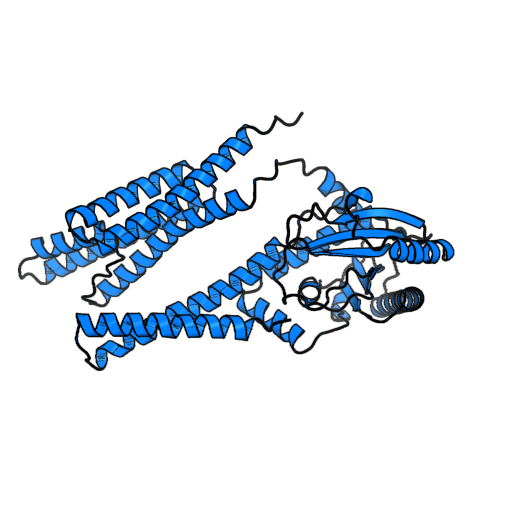101 GLY A N 1
ATOM 758 C CA . GLY A 1 101 ? -22.284 -3.617 27.885 1.00 97.62 101 GLY A CA 1
ATOM 759 C C . GLY A 1 101 ? -21.914 -2.941 26.562 1.00 97.62 101 GLY A C 1
ATOM 760 O O . GLY A 1 101 ? -22.311 -1.799 26.339 1.00 97.62 101 GLY A O 1
ATOM 761 N N . HIS A 1 102 ? -21.166 -3.610 25.679 1.00 98.38 102 HIS A N 1
ATOM 762 C CA . HIS A 1 102 ? -20.951 -3.090 24.329 1.00 98.38 102 HIS A CA 1
ATOM 763 C C . HIS A 1 102 ? -22.184 -3.354 23.461 1.00 98.38 102 HIS A C 1
ATOM 765 O O . HIS A 1 102 ? -22.820 -4.400 23.566 1.00 98.38 102 HIS A O 1
ATOM 771 N N . HIS A 1 103 ? -22.494 -2.432 22.556 1.00 97.94 103 HIS A N 1
ATOM 772 C CA . HIS A 1 103 ? -23.579 -2.572 21.594 1.00 97.94 103 HIS A CA 1
ATOM 773 C C . HIS A 1 103 ? -23.027 -2.843 20.194 1.00 97.94 103 HIS A C 1
ATOM 775 O O . HIS A 1 103 ? -22.019 -2.268 19.773 1.00 97.94 103 HIS A O 1
ATOM 781 N N . ARG A 1 104 ? -23.691 -3.739 19.461 1.00 98.31 104 ARG A N 1
ATOM 782 C CA . ARG A 1 104 ? -23.341 -4.084 18.082 1.00 98.31 104 ARG A CA 1
ATOM 783 C C . ARG A 1 104 ? -23.737 -2.952 17.130 1.00 98.31 104 ARG A C 1
ATOM 785 O O . ARG A 1 104 ? -24.867 -2.479 17.162 1.00 98.31 104 ARG A O 1
ATOM 792 N N . LEU A 1 105 ? -22.815 -2.574 16.249 1.00 97.88 105 LEU A N 1
ATOM 793 C CA . LEU A 1 105 ? -22.991 -1.525 15.236 1.00 97.88 105 LEU A CA 1
ATOM 794 C C . LEU A 1 105 ? -23.303 -2.084 13.838 1.00 97.88 105 LEU A C 1
ATOM 796 O O . LEU A 1 105 ? -23.851 -1.377 12.999 1.00 97.88 105 LEU A O 1
ATOM 800 N N . GLY A 1 106 ? -22.954 -3.348 13.579 1.00 97.50 106 GLY A N 1
ATOM 801 C CA . GLY A 1 106 ? -23.232 -4.048 12.320 1.00 97.50 106 GLY A CA 1
ATOM 802 C C . GLY A 1 106 ? -22.025 -4.808 11.770 1.00 97.50 106 GLY A C 1
ATOM 803 O O . GLY A 1 106 ? -20.945 -4.795 12.365 1.00 97.50 106 GLY A O 1
ATOM 804 N N . ASP A 1 107 ? -22.225 -5.470 10.629 1.00 97.44 107 ASP A N 1
ATOM 805 C CA . ASP A 1 107 ? -21.210 -6.278 9.947 1.00 97.44 107 ASP A CA 1
ATOM 806 C C . ASP A 1 107 ? -20.854 -5.597 8.623 1.00 97.44 107 ASP A C 1
ATOM 808 O O . ASP A 1 107 ? -21.711 -5.416 7.754 1.00 97.44 107 ASP A O 1
ATOM 812 N N . PHE A 1 108 ? -19.590 -5.211 8.465 1.00 96.62 108 PHE A N 1
ATOM 813 C CA . PHE A 1 108 ? -19.146 -4.401 7.337 1.00 96.62 108 PHE A CA 1
ATOM 814 C C . PHE A 1 108 ? -17.841 -4.918 6.738 1.00 96.62 108 PHE A C 1
ATOM 816 O O . PHE A 1 108 ? -16.968 -5.427 7.437 1.00 96.62 108 PHE A O 1
ATOM 823 N N . THR A 1 109 ? -17.672 -4.726 5.434 1.00 93.44 109 THR A N 1
ATOM 824 C CA . THR A 1 109 ? -16.391 -4.872 4.736 1.00 93.44 109 THR A CA 1
ATOM 825 C C . THR A 1 109 ? -15.832 -3.499 4.375 1.00 93.44 109 THR A C 1
ATOM 827 O O . THR A 1 109 ? -16.584 -2.553 4.122 1.00 93.44 109 THR A O 1
ATOM 830 N N . SER A 1 110 ? -14.506 -3.370 4.373 1.00 88.81 110 SER A N 1
ATOM 831 C CA . SER A 1 110 ? -13.823 -2.145 3.966 1.00 88.81 110 SER A CA 1
ATOM 832 C C . SER A 1 110 ? -13.683 -2.100 2.444 1.00 88.81 110 SER A C 1
ATOM 834 O O . SER A 1 110 ? -12.755 -2.674 1.880 1.00 88.81 110 SER A O 1
ATOM 836 N N . ASN A 1 111 ? -14.593 -1.380 1.780 1.00 75.88 111 ASN A N 1
ATOM 837 C CA . ASN A 1 111 ? -14.751 -1.343 0.319 1.00 75.88 111 ASN A CA 1
ATOM 838 C C . ASN A 1 111 ? -14.959 -2.742 -0.321 1.00 75.88 111 ASN A C 1
ATOM 840 O O . ASN A 1 111 ? -14.639 -3.778 0.252 1.00 75.88 111 ASN A O 1
ATOM 844 N N . ALA A 1 112 ? -15.520 -2.819 -1.533 1.00 62.50 112 ALA A N 1
ATOM 845 C CA . ALA A 1 112 ? -15.614 -4.103 -2.235 1.00 62.50 112 ALA A CA 1
ATOM 846 C C . ALA A 1 112 ? -14.193 -4.582 -2.581 1.00 62.50 112 ALA A C 1
ATOM 848 O O . ALA A 1 112 ? -13.547 -4.039 -3.477 1.00 62.50 112 ALA A O 1
ATOM 849 N N . SER A 1 113 ? -13.669 -5.556 -1.840 1.00 58.19 113 SER A N 1
ATOM 850 C CA . SER A 1 113 ? -12.325 -6.101 -2.035 1.00 58.19 113 SER A CA 1
ATOM 851 C C . SER A 1 113 ? -12.148 -6.630 -3.468 1.00 58.19 113 SER A C 1
ATOM 853 O O . SER A 1 113 ? -12.686 -7.682 -3.807 1.00 58.19 113 SER A O 1
ATOM 855 N N . GLN A 1 114 ? -11.386 -5.936 -4.317 1.00 57.38 114 GLN A N 1
ATOM 856 C CA . GLN A 1 114 ? -11.101 -6.371 -5.699 1.00 57.38 114 GLN A CA 1
ATOM 857 C C . GLN A 1 114 ? -9.752 -7.098 -5.845 1.00 57.38 114 GLN A C 1
ATOM 859 O O . GLN A 1 114 ? -9.136 -7.083 -6.908 1.00 57.38 114 GLN A O 1
ATOM 864 N N . GLY A 1 115 ? -9.243 -7.694 -4.767 1.00 69.31 115 GLY A N 1
ATOM 865 C CA . GLY A 1 115 ? -7.856 -8.150 -4.699 1.00 69.31 115 GLY A CA 1
ATOM 866 C C . GLY A 1 115 ? -7.670 -9.601 -4.277 1.00 69.31 115 GLY A C 1
ATOM 867 O O . GLY A 1 115 ? -8.567 -10.433 -4.346 1.00 69.31 115 GLY A O 1
ATOM 868 N N . ALA A 1 116 ? -6.453 -9.877 -3.808 1.00 70.44 116 ALA A N 1
ATOM 869 C CA . ALA A 1 116 ? -5.996 -11.208 -3.422 1.00 70.44 116 ALA A CA 1
ATOM 870 C C . ALA A 1 116 ? -6.499 -11.674 -2.041 1.00 70.44 116 ALA A C 1
ATOM 872 O O . ALA A 1 116 ? -6.314 -12.838 -1.676 1.00 70.44 116 ALA A O 1
ATOM 873 N N . ALA A 1 117 ? -7.140 -10.783 -1.283 1.00 78.62 117 ALA A N 1
ATOM 874 C CA . ALA A 1 117 ? -7.782 -11.060 -0.007 1.00 78.62 117 ALA A CA 1
ATOM 875 C C . ALA A 1 117 ? -9.062 -10.230 0.125 1.00 78.62 117 ALA A C 1
ATOM 877 O O . ALA A 1 117 ? -9.145 -9.117 -0.403 1.00 78.62 117 ALA A O 1
ATOM 878 N N . ARG A 1 118 ? -10.029 -10.773 0.858 1.00 86.75 118 ARG A N 1
ATOM 879 C CA . ARG A 1 118 ? -11.257 -10.097 1.267 1.00 86.75 118 ARG A CA 1
ATOM 880 C C . ARG A 1 118 ? -11.434 -10.276 2.766 1.00 86.75 118 ARG A C 1
ATOM 882 O O . ARG A 1 118 ? -11.038 -11.300 3.306 1.00 86.75 118 ARG A O 1
ATOM 889 N N . GLY A 1 119 ? -11.996 -9.296 3.453 1.00 91.06 119 GLY A N 1
ATOM 890 C CA . GLY A 1 119 ? -12.327 -9.443 4.867 1.00 91.06 119 GLY A CA 1
ATOM 891 C C . GLY A 1 119 ? -13.536 -8.614 5.246 1.00 91.06 119 GLY A C 1
ATOM 892 O O . GLY A 1 119 ? -13.906 -7.685 4.528 1.00 91.06 119 GLY A O 1
ATOM 893 N N . PHE A 1 120 ? -14.134 -8.947 6.375 1.00 95.19 120 PHE A N 1
ATOM 894 C CA . PHE A 1 120 ? -15.166 -8.138 7.005 1.00 95.19 120 PHE A CA 1
ATOM 895 C C . PHE A 1 120 ? -14.894 -8.055 8.501 1.00 95.19 120 PHE A C 1
ATOM 897 O O . PHE A 1 120 ? -14.056 -8.781 9.043 1.00 95.19 120 PHE A O 1
ATOM 904 N N . ALA A 1 121 ? -15.603 -7.159 9.167 1.00 97.12 121 ALA A N 1
ATOM 905 C CA . ALA A 1 121 ? -15.599 -7.061 10.606 1.00 97.12 121 ALA A CA 1
ATOM 906 C C . ALA A 1 121 ? -17.006 -6.807 11.129 1.00 97.12 121 ALA A C 1
ATOM 908 O O . ALA A 1 121 ? -17.788 -6.073 10.521 1.00 97.12 121 ALA A O 1
ATOM 909 N N . ARG A 1 122 ? -17.306 -7.398 12.280 1.00 98.19 122 ARG A N 1
ATOM 910 C CA . ARG A 1 122 ? -18.418 -6.990 13.127 1.00 98.19 122 ARG A CA 1
ATOM 911 C C . ARG A 1 122 ? -17.930 -5.912 14.083 1.00 98.19 122 ARG A C 1
ATOM 913 O O . ARG A 1 122 ? -16.931 -6.107 14.777 1.00 98.19 122 ARG A O 1
ATOM 920 N N . TYR A 1 123 ? -18.624 -4.784 14.093 1.00 98.50 123 TYR A N 1
ATOM 921 C CA . TYR A 1 123 ? -18.256 -3.604 14.865 1.00 98.50 123 TYR A CA 1
ATOM 922 C C . TYR A 1 123 ? -19.094 -3.507 16.137 1.00 98.50 123 TYR A C 1
ATOM 924 O O . TYR A 1 123 ? -20.295 -3.786 16.121 1.00 98.50 123 TYR A O 1
ATOM 932 N N . PHE A 1 124 ? -18.461 -3.069 17.220 1.00 98.69 124 PHE A N 1
ATOM 933 C CA . PHE A 1 124 ? -19.089 -2.785 18.508 1.00 98.69 124 PHE A CA 1
ATOM 934 C C . PHE A 1 124 ? -18.586 -1.458 19.067 1.00 98.69 124 PHE A C 1
ATOM 936 O O . PHE A 1 124 ? -17.460 -1.055 18.770 1.00 98.69 124 PHE A O 1
ATOM 943 N N . SER A 1 125 ? -19.378 -0.830 19.929 1.00 98.31 125 SER A N 1
ATOM 944 C CA . SER A 1 125 ? -18.940 0.295 20.757 1.00 98.31 125 SER A CA 1
ATOM 945 C C . SER A 1 125 ? -19.396 0.115 22.204 1.00 98.31 125 SER A C 1
ATOM 947 O O . SER A 1 125 ? -20.363 -0.600 22.463 1.00 98.31 125 SER A O 1
ATOM 949 N N . ASP A 1 126 ? -18.669 0.696 23.154 1.00 97.75 126 ASP A N 1
ATOM 950 C CA . ASP 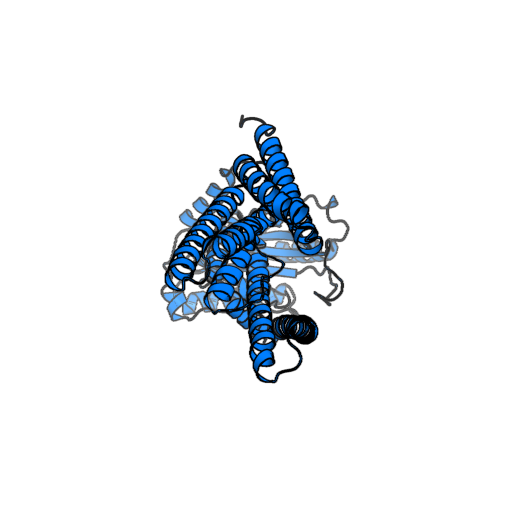A 1 126 ? -19.094 0.755 24.556 1.00 97.75 126 ASP A CA 1
ATOM 951 C C . ASP A 1 126 ? -20.184 1.823 24.761 1.00 97.75 126 ASP A C 1
ATOM 953 O O . ASP A 1 126 ? -20.545 2.558 23.841 1.00 97.75 126 ASP A O 1
ATOM 957 N N . ALA A 1 127 ? -20.768 1.877 25.959 1.00 96.81 127 ALA A N 1
ATOM 958 C CA . ALA A 1 127 ? -21.906 2.750 26.245 1.00 96.81 127 ALA A CA 1
ATOM 959 C C . ALA A 1 127 ? -21.571 4.243 26.084 1.00 96.81 127 ALA A C 1
ATOM 961 O O . ALA A 1 127 ? -22.404 5.018 25.615 1.00 96.81 127 ALA A O 1
ATOM 962 N N . GLU A 1 128 ? -20.352 4.650 26.442 1.00 96.88 128 GLU A N 1
ATOM 963 C CA . GLU A 1 128 ? -19.902 6.038 26.337 1.00 96.88 128 GLU A CA 1
ATOM 964 C C . GLU A 1 128 ? -19.321 6.390 24.956 1.00 96.88 128 GLU A C 1
ATOM 966 O O . GLU A 1 128 ? -19.000 7.555 24.693 1.00 96.88 128 GLU A O 1
ATOM 971 N N . GLY A 1 129 ? -19.145 5.406 24.070 1.00 96.62 129 GLY A N 1
ATOM 972 C CA . GLY A 1 129 ? -18.441 5.586 22.806 1.00 96.62 129 GLY A CA 1
ATOM 973 C C . GLY A 1 129 ? -16.989 6.015 23.015 1.00 96.62 129 GLY A C 1
ATOM 974 O O . GLY A 1 129 ? -16.527 6.951 22.375 1.00 96.62 129 GLY A O 1
ATOM 975 N N . THR A 1 130 ? -16.255 5.404 23.939 1.00 97.25 130 THR A N 1
ATOM 976 C CA . THR A 1 130 ? -14.805 5.636 24.089 1.00 97.25 130 THR A CA 1
ATOM 977 C C . THR A 1 130 ? -13.973 4.738 23.179 1.00 97.25 130 THR A C 1
ATOM 979 O O . THR A 1 130 ? -12.782 4.986 22.942 1.00 97.25 130 THR A O 1
ATOM 982 N N . ARG A 1 131 ? -14.575 3.661 22.663 1.00 97.81 131 ARG A N 1
ATOM 983 C CA . ARG A 1 131 ? -13.885 2.701 21.803 1.00 97.81 131 ARG A CA 1
ATOM 984 C C . ARG A 1 131 ? -14.787 2.102 20.734 1.00 97.81 131 ARG A C 1
ATOM 986 O O . ARG A 1 131 ? -15.984 1.911 20.934 1.00 97.81 131 ARG A O 1
ATOM 993 N N . ILE A 1 132 ? -14.149 1.720 19.636 1.00 98.44 132 ILE A N 1
ATOM 994 C CA . ILE A 1 132 ? -14.687 0.822 18.619 1.00 98.44 132 ILE A CA 1
ATOM 995 C C . ILE A 1 132 ? -13.922 -0.496 18.703 1.00 98.44 132 ILE A C 1
ATOM 997 O O . ILE A 1 132 ? -12.689 -0.503 18.697 1.00 98.44 132 ILE A O 1
ATOM 1001 N N . VAL A 1 133 ? -14.648 -1.610 18.781 1.00 98.50 133 VAL A N 1
ATOM 1002 C CA . VAL A 1 133 ? -14.090 -2.966 18.731 1.00 98.50 133 VAL A CA 1
ATOM 1003 C C . VAL A 1 133 ? -14.477 -3.609 17.406 1.00 98.50 133 VAL A C 1
ATOM 1005 O O . VAL A 1 133 ? -15.646 -3.637 17.034 1.00 98.50 133 VAL A O 1
ATOM 1008 N N . GLU A 1 134 ? -13.489 -4.146 16.705 1.00 98.25 134 GLU A N 1
ATOM 1009 C CA . GLU A 1 134 ? -13.635 -4.830 15.429 1.00 98.25 134 GLU A CA 1
ATOM 1010 C C . GLU A 1 134 ? -13.345 -6.319 15.613 1.00 98.25 134 GLU A C 1
ATOM 1012 O O . GLU A 1 134 ? -12.200 -6.698 15.867 1.00 98.25 134 GLU A O 1
ATOM 1017 N N . VAL A 1 135 ? -14.357 -7.167 15.434 1.00 98.06 135 VAL A N 1
ATOM 1018 C CA . VAL A 1 135 ? -14.217 -8.629 15.375 1.00 98.06 135 VAL A CA 1
ATOM 1019 C C . VAL A 1 135 ? -14.145 -9.032 13.905 1.00 98.06 135 VAL A C 1
ATOM 1021 O O . VAL A 1 135 ? -15.134 -8.977 13.183 1.00 98.06 135 VAL A O 1
ATOM 1024 N N . GLN A 1 136 ? -12.949 -9.356 13.439 1.00 95.88 136 GLN A N 1
ATOM 1025 C CA . GLN A 1 136 ? -12.559 -9.356 12.034 1.00 95.88 136 GLN A CA 1
ATOM 1026 C C . GLN A 1 136 ? -12.311 -10.765 11.515 1.00 95.88 136 GLN A C 1
ATOM 1028 O O . GLN A 1 136 ? -11.637 -11.561 12.166 1.00 95.88 136 GLN A O 1
ATOM 1033 N N . HIS A 1 137 ? -12.748 -11.021 10.288 1.00 93.88 137 HIS A N 1
ATOM 1034 C CA . HIS A 1 137 ? -12.463 -12.237 9.538 1.00 93.88 137 HIS A CA 1
ATOM 1035 C C . HIS A 1 137 ? -11.811 -11.891 8.200 1.00 93.88 137 HIS A C 1
ATOM 1037 O O . HIS A 1 137 ? -12.222 -10.945 7.526 1.00 93.88 137 HIS A O 1
ATOM 1043 N N . PHE A 1 138 ? -10.800 -12.664 7.801 1.00 89.12 138 PHE A N 1
ATOM 1044 C CA . PHE A 1 138 ? -10.101 -12.492 6.529 1.00 89.12 138 PHE A CA 1
ATOM 1045 C C . PHE A 1 138 ? -10.040 -13.799 5.754 1.00 89.12 138 PHE A C 1
ATOM 1047 O O . PHE A 1 138 ? -9.652 -14.838 6.283 1.00 89.12 138 PHE A O 1
ATOM 1054 N N . GLU A 1 139 ? -10.333 -13.704 4.465 1.00 84.25 139 GLU A N 1
ATOM 1055 C CA . GLU A 1 139 ? -10.254 -14.780 3.493 1.00 84.25 139 GLU A CA 1
ATOM 1056 C C . GLU A 1 139 ? -9.252 -14.438 2.394 1.00 84.25 139 GLU A C 1
ATOM 1058 O O . GLU A 1 139 ? -9.133 -13.294 1.943 1.00 84.25 139 GLU A O 1
ATOM 1063 N N . ARG A 1 140 ? -8.542 -15.455 1.908 1.00 74.81 140 ARG A N 1
ATOM 1064 C CA . ARG A 1 140 ? -7.733 -15.327 0.694 1.00 74.81 140 ARG A CA 1
ATOM 1065 C C . ARG A 1 140 ? -8.622 -15.555 -0.517 1.00 74.81 140 ARG A C 1
ATOM 1067 O O . ARG A 1 140 ? -9.357 -16.532 -0.557 1.00 74.81 140 ARG A O 1
ATOM 1074 N N . VAL A 1 141 ? -8.504 -14.684 -1.513 1.00 73.06 141 VAL A N 1
ATOM 1075 C CA . VAL A 1 141 ? -9.212 -14.823 -2.791 1.00 73.06 141 VAL A CA 1
ATOM 1076 C C . VAL A 1 141 ? -8.279 -15.404 -3.856 1.00 73.06 141 VAL A C 1
ATOM 1078 O O . VAL A 1 141 ? -8.686 -16.290 -4.598 1.00 73.06 141 VAL A O 1
ATOM 1081 N N . SER A 1 142 ? -7.019 -14.945 -3.938 1.00 63.91 142 SER A N 1
ATOM 1082 C CA . SER A 1 142 ? -6.130 -15.313 -5.062 1.00 63.91 142 SER A CA 1
ATOM 1083 C C . SER A 1 142 ? -4.622 -15.065 -4.840 1.00 63.91 142 SER A C 1
ATOM 1085 O O . SER A 1 142 ? -3.900 -14.698 -5.766 1.00 63.91 142 SER A O 1
ATOM 1087 N N . MET A 1 143 ? -4.096 -15.258 -3.624 1.00 57.16 143 MET A N 1
ATOM 1088 C CA . MET A 1 143 ? -2.638 -15.189 -3.392 1.00 57.16 143 MET A CA 1
ATOM 1089 C C . MET A 1 143 ? -1.932 -16.493 -3.818 1.00 57.16 143 MET A C 1
ATOM 1091 O O . MET A 1 143 ? -2.389 -17.568 -3.422 1.00 57.16 143 MET A O 1
ATOM 1095 N N . PRO A 1 144 ? -0.781 -16.430 -4.519 1.00 54.72 144 PRO A N 1
ATOM 1096 C CA . PRO A 1 144 ? 0.097 -17.584 -4.712 1.00 54.72 144 PRO A CA 1
ATOM 1097 C C . PRO A 1 144 ? 0.499 -18.213 -3.370 1.00 54.72 144 PRO A C 1
ATOM 1099 O O . PRO A 1 144 ? 0.748 -17.500 -2.390 1.00 54.72 144 PRO A O 1
ATOM 1102 N N . ALA A 1 145 ? 0.586 -19.545 -3.324 1.00 52.78 145 ALA A N 1
ATOM 1103 C CA . ALA A 1 145 ? 1.042 -20.275 -2.143 1.00 52.78 145 ALA A CA 1
ATOM 1104 C C . ALA A 1 145 ? 2.417 -19.750 -1.665 1.00 52.78 145 ALA A C 1
ATOM 1106 O O . ALA A 1 145 ? 3.318 -19.544 -2.476 1.00 52.78 145 ALA A O 1
ATOM 1107 N N . GLY A 1 146 ? 2.568 -19.506 -0.355 1.00 53.81 146 GLY A N 1
ATOM 1108 C CA . GLY A 1 146 ? 3.847 -19.136 0.278 1.00 53.81 146 GLY A CA 1
ATOM 1109 C C . GLY A 1 146 ? 4.079 -17.653 0.625 1.00 53.81 146 GLY A C 1
ATOM 1110 O O . GLY A 1 146 ? 5.045 -17.357 1.321 1.00 53.81 146 GLY A O 1
ATOM 1111 N N . MET A 1 147 ? 3.228 -16.693 0.219 1.00 53.69 147 MET A N 1
ATOM 1112 C CA . MET A 1 147 ? 3.395 -15.283 0.665 1.00 53.69 147 MET A CA 1
ATOM 1113 C C . MET A 1 147 ? 2.863 -15.004 2.078 1.00 53.69 147 MET A C 1
ATOM 1115 O O . MET A 1 147 ? 3.355 -14.105 2.758 1.00 53.69 147 MET A O 1
ATOM 1119 N N . MET A 1 148 ? 1.900 -15.797 2.537 1.00 55.38 148 MET A N 1
ATOM 1120 C CA . MET A 1 148 ? 1.509 -15.889 3.939 1.00 55.38 148 MET A CA 1
ATOM 1121 C C . MET A 1 148 ? 1.416 -17.384 4.251 1.00 55.38 148 MET A C 1
ATOM 1123 O O . MET A 1 148 ? 0.556 -18.074 3.707 1.00 55.38 148 MET A O 1
ATOM 1127 N N . GLU A 1 149 ? 2.343 -17.928 5.030 1.00 56.69 149 GLU A N 1
ATOM 1128 C CA . GLU A 1 149 ? 2.329 -19.359 5.376 1.00 56.69 149 GLU A CA 1
ATOM 1129 C C . GLU A 1 149 ? 1.263 -19.680 6.433 1.00 56.69 149 GLU A C 1
ATOM 1131 O O . GLU A 1 149 ? 0.732 -20.785 6.431 1.00 56.69 149 GLU A O 1
ATOM 1136 N N . ASP A 1 150 ? 0.809 -18.682 7.202 1.00 53.56 150 ASP A N 1
ATOM 1137 C CA . ASP A 1 150 ? -0.292 -18.852 8.153 1.00 53.56 150 ASP A CA 1
ATOM 1138 C C . ASP A 1 150 ? -1.645 -18.828 7.434 1.00 53.56 150 ASP A C 1
ATOM 1140 O O . ASP A 1 150 ? -2.307 -17.799 7.242 1.00 53.56 150 ASP A O 1
ATOM 1144 N N . ALA A 1 151 ? -2.034 -20.006 6.965 1.00 46.97 151 ALA A N 1
ATOM 1145 C CA . ALA A 1 151 ? -3.379 -20.344 6.548 1.00 46.97 151 ALA A CA 1
ATOM 1146 C C . ALA A 1 151 ? -4.294 -20.446 7.775 1.00 46.97 151 ALA A C 1
ATOM 1148 O O . ALA A 1 151 ? -4.694 -21.539 8.144 1.00 46.97 151 ALA A O 1
ATOM 1149 N N . HIS A 1 152 ? -4.658 -19.324 8.396 1.00 51.69 152 HIS A N 1
ATOM 1150 C CA . HIS A 1 152 ? -5.762 -19.336 9.346 1.00 51.69 152 HIS A CA 1
ATOM 1151 C C . HIS A 1 152 ? -6.693 -18.149 9.135 1.00 51.69 152 HIS A C 1
ATOM 1153 O O . HIS A 1 152 ? -6.400 -17.007 9.493 1.00 51.69 152 HIS A O 1
ATOM 1159 N N . PHE A 1 153 ? -7.853 -18.498 8.582 1.00 62.56 153 PHE A N 1
ATOM 1160 C CA . PHE A 1 153 ? -9.166 -17.864 8.689 1.00 62.56 153 PHE A CA 1
ATOM 1161 C C . PHE A 1 153 ? -9.586 -17.700 10.162 1.00 62.56 153 PHE A C 1
ATOM 1163 O O . PHE A 1 153 ? -10.629 -18.167 10.596 1.00 62.56 153 PHE A O 1
ATOM 1170 N N . THR A 1 154 ? -8.701 -17.134 10.976 1.00 83.62 154 THR A N 1
ATOM 1171 C CA . THR A 1 154 ? -8.936 -16.909 12.398 1.00 83.62 154 THR A CA 1
ATOM 1172 C C . THR A 1 154 ? -9.606 -15.572 12.574 1.00 83.62 154 THR A C 1
ATOM 1174 O O . THR A 1 154 ? -9.130 -14.566 12.040 1.00 83.62 154 THR A O 1
ATOM 1177 N N . VAL A 1 155 ? -10.657 -15.574 13.380 1.00 94.00 155 VAL A N 1
ATOM 1178 C CA . VAL A 1 155 ? -11.254 -14.350 13.886 1.00 94.00 155 VAL A CA 1
ATOM 1179 C C . VAL A 1 155 ? -10.208 -13.600 14.705 1.00 94.00 155 VAL A C 1
ATOM 1181 O O . VAL A 1 155 ? -9.532 -14.164 15.569 1.00 94.00 155 VAL A O 1
ATOM 1184 N N . ARG A 1 156 ? -10.025 -12.321 14.393 1.00 95.69 156 ARG A N 1
ATOM 1185 C CA . ARG A 1 156 ? -9.098 -11.424 15.085 1.00 95.69 156 ARG A CA 1
ATOM 1186 C C . ARG A 1 156 ? -9.864 -10.262 15.671 1.00 95.69 156 ARG A C 1
ATOM 1188 O O . ARG A 1 156 ? -10.916 -9.895 15.173 1.00 95.69 156 ARG A O 1
ATOM 1195 N N . VAL A 1 157 ? -9.315 -9.667 16.714 1.00 97.50 157 VAL A N 1
ATOM 1196 C CA . VAL A 1 157 ? -9.887 -8.490 17.345 1.00 97.50 157 VAL A CA 1
ATOM 1197 C C . VAL A 1 157 ? -8.912 -7.334 17.233 1.00 97.50 157 VAL A C 1
ATOM 1199 O O . VAL A 1 157 ? -7.721 -7.478 17.518 1.00 97.50 157 VAL A O 1
ATOM 1202 N N . SER A 1 158 ? -9.437 -6.185 16.828 1.00 97.94 158 SER A N 1
ATOM 1203 C CA . SER A 1 158 ? -8.773 -4.891 16.903 1.00 97.94 158 SER A CA 1
ATOM 1204 C C . SER A 1 158 ? -9.660 -3.931 17.684 1.00 97.94 158 SER A C 1
ATOM 1206 O O . SER A 1 158 ? -10.879 -4.014 17.611 1.00 97.94 158 SER A O 1
ATOM 1208 N N . MET A 1 159 ? -9.062 -3.026 18.440 1.00 98.44 159 MET A N 1
ATOM 1209 C CA . MET A 1 159 ? -9.765 -2.002 19.203 1.00 98.44 159 MET A CA 1
ATOM 1210 C C . MET A 1 159 ? -9.140 -0.663 18.881 1.00 98.44 159 MET A C 1
ATOM 1212 O O . MET A 1 159 ? -7.917 -0.572 18.784 1.00 98.44 159 MET A O 1
ATOM 1216 N N . MET A 1 160 ? -9.965 0.362 18.738 1.00 98.56 160 MET A N 1
ATOM 1217 C CA . MET A 1 160 ? -9.521 1.732 18.552 1.00 98.56 160 MET A CA 1
ATOM 1218 C C . MET A 1 160 ? -10.224 2.638 19.553 1.00 98.56 160 MET A C 1
ATOM 1220 O O . MET A 1 160 ? -11.441 2.588 19.693 1.00 98.56 160 MET A O 1
ATOM 1224 N N . SER A 1 161 ? -9.446 3.495 20.196 1.00 98.56 161 SER A N 1
ATOM 1225 C CA . SER A 1 161 ? -9.909 4.642 20.976 1.00 98.56 161 SER A CA 1
ATOM 1226 C C . SER A 1 161 ? -9.242 5.905 20.445 1.00 98.56 161 SER A C 1
ATOM 1228 O O . SER A 1 161 ? -8.286 5.823 19.665 1.00 98.56 161 SER A O 1
ATOM 1230 N N . VAL A 1 162 ? -9.725 7.069 20.868 1.00 98.31 162 VAL A N 1
ATOM 1231 C CA . VAL A 1 162 ? -9.184 8.364 20.442 1.00 98.31 162 VAL A CA 1
ATOM 1232 C C . VAL A 1 162 ? -8.851 9.214 21.666 1.00 98.31 162 VAL A C 1
ATOM 1234 O O . VAL A 1 162 ? -9.508 9.111 22.701 1.00 98.31 162 VAL A O 1
ATOM 1237 N N . VAL A 1 163 ? -7.769 9.983 21.556 1.00 98.25 163 VAL A N 1
ATOM 1238 C CA . VAL A 1 163 ? -7.299 10.938 22.560 1.00 98.25 163 VAL A CA 1
ATOM 1239 C C . VAL A 1 163 ? -7.165 12.321 21.917 1.00 98.25 163 VAL A C 1
ATOM 1241 O O . VAL A 1 163 ? -6.446 12.498 20.921 1.00 98.25 163 VAL A O 1
ATOM 1244 N N . GLY A 1 164 ? -7.841 13.317 22.495 1.00 96.44 164 GLY A N 1
ATOM 1245 C CA . GLY A 1 164 ? -7.888 14.699 22.001 1.00 96.44 164 GLY A CA 1
ATOM 1246 C C . GLY A 1 164 ? -8.419 14.845 20.567 1.00 96.44 164 GLY A C 1
ATOM 1247 O O . GLY A 1 164 ? -7.912 15.673 19.808 1.00 96.44 164 GLY A O 1
ATOM 1248 N N . GLY A 1 165 ? -9.350 13.988 20.162 1.00 91.88 165 GLY A N 1
ATOM 1249 C CA . GLY A 1 165 ? -10.019 13.933 18.862 1.00 91.88 165 GLY A CA 1
ATOM 1250 C C . GLY A 1 165 ? -9.137 13.518 17.686 1.00 91.88 165 GLY A C 1
ATOM 1251 O O . GLY A 1 165 ? -9.604 13.485 16.546 1.00 91.88 165 GLY A O 1
ATOM 1252 N N . ARG A 1 166 ? -7.850 13.222 17.914 1.00 93.69 166 ARG A N 1
ATOM 1253 C CA . ARG A 1 166 ? -6.857 13.035 16.840 1.00 93.69 166 ARG A CA 1
ATOM 1254 C C . ARG A 1 166 ? -5.958 11.821 17.023 1.00 93.69 166 ARG A C 1
ATOM 1256 O O . ARG A 1 166 ? -5.678 11.122 16.053 1.00 93.69 166 ARG A O 1
ATOM 1263 N N . ILE A 1 167 ? -5.491 11.567 18.244 1.00 97.81 167 ILE A N 1
ATOM 1264 C CA . ILE A 1 167 ? -4.530 10.492 18.500 1.00 97.81 167 ILE A CA 1
ATOM 1265 C C . ILE A 1 167 ? -5.294 9.180 18.612 1.00 97.81 167 ILE A C 1
ATOM 1267 O O . ILE A 1 167 ? -6.055 8.976 19.550 1.00 97.81 167 ILE A O 1
ATOM 1271 N N . ARG A 1 168 ? -5.076 8.278 17.664 1.00 98.06 168 ARG A N 1
ATOM 1272 C CA . ARG A 1 168 ? -5.676 6.945 17.641 1.00 98.06 168 ARG A CA 1
ATOM 1273 C C . ARG A 1 168 ? -4.859 6.012 18.520 1.00 98.06 168 ARG A C 1
ATOM 1275 O O . ARG A 1 168 ? -3.651 5.889 18.333 1.00 98.06 168 ARG A O 1
ATOM 1282 N N . VAL A 1 169 ? -5.516 5.327 19.443 1.00 98.50 169 VAL A N 1
ATOM 1283 C CA . VAL A 1 169 ? -4.908 4.314 20.308 1.00 98.50 169 VAL A CA 1
ATOM 1284 C C . VAL A 1 169 ? -5.458 2.956 19.910 1.00 98.50 169 VAL A C 1
ATOM 1286 O O . VAL A 1 169 ? -6.648 2.697 20.086 1.00 98.50 169 VAL A O 1
ATOM 1289 N N . VAL A 1 170 ? -4.604 2.106 19.348 1.00 98.44 170 VAL A N 1
ATOM 1290 C CA . VAL A 1 170 ? -5.000 0.843 18.724 1.00 98.44 170 VAL A CA 1
ATOM 1291 C C . VAL A 1 170 ? -4.344 -0.338 19.422 1.00 98.44 170 VAL A C 1
ATOM 1293 O O . VAL A 1 170 ? -3.120 -0.406 19.536 1.00 98.44 170 VAL A O 1
ATOM 1296 N N . THR A 1 171 ? -5.139 -1.330 19.806 1.00 98.50 171 THR A N 1
ATOM 1297 C CA . THR A 1 171 ? -4.626 -2.651 20.183 1.00 98.50 171 THR A CA 1
ATOM 1298 C C . THR A 1 171 ? -5.234 -3.737 19.312 1.00 98.50 171 THR A C 1
ATOM 1300 O O . THR A 1 171 ? -6.364 -3.611 18.853 1.00 98.50 171 THR A O 1
ATOM 1303 N N . SER A 1 172 ? -4.492 -4.809 19.034 1.00 97.81 172 SER A N 1
ATOM 1304 C CA . SER A 1 172 ? -5.048 -5.955 18.303 1.00 97.81 172 SER A CA 1
ATOM 1305 C C . SER A 1 172 ? -4.414 -7.275 18.721 1.00 97.81 172 SER A C 1
ATOM 1307 O O . SER A 1 172 ? -3.286 -7.277 19.204 1.00 97.81 172 SER A O 1
ATOM 1309 N N . ASN A 1 173 ? -5.078 -8.402 18.465 1.00 96.56 173 ASN A N 1
ATOM 1310 C CA . ASN A 1 173 ? -4.458 -9.734 18.527 1.00 96.56 173 ASN A CA 1
ATOM 1311 C C . ASN A 1 173 ? -4.017 -10.252 17.146 1.00 96.56 173 ASN A C 1
ATOM 1313 O O . ASN A 1 173 ? -3.860 -11.459 16.930 1.00 96.56 173 ASN A O 1
ATOM 1317 N N . ARG A 1 174 ? -3.832 -9.355 16.175 1.00 92.81 174 ARG A N 1
ATOM 1318 C CA . ARG A 1 174 ? -3.298 -9.731 14.869 1.00 92.81 174 ARG A CA 1
ATOM 1319 C C . ARG A 1 174 ? -1.786 -9.948 14.959 1.00 92.81 174 ARG A C 1
ATOM 1321 O O . ARG A 1 174 ? -1.099 -9.188 15.649 1.00 92.81 174 ARG A O 1
ATOM 1328 N N . PRO A 1 175 ? -1.233 -10.924 14.225 1.00 92.25 175 PRO A N 1
ATOM 1329 C CA . PRO A 1 175 ? 0.192 -10.958 13.941 1.00 92.25 175 PRO A CA 1
ATOM 1330 C C . PRO A 1 175 ? 0.643 -9.648 13.296 1.00 92.25 175 PRO A C 1
ATOM 1332 O O . PRO A 1 175 ? -0.098 -8.999 12.551 1.00 92.25 175 PRO A O 1
ATOM 1335 N N . THR A 1 176 ? 1.866 -9.243 13.600 1.00 91.88 176 THR A N 1
ATOM 1336 C CA . THR A 1 176 ? 2.432 -8.025 13.036 1.00 91.88 176 THR A CA 1
ATOM 1337 C C . THR A 1 176 ? 2.791 -8.276 11.567 1.00 91.88 176 THR A C 1
ATOM 1339 O O . THR A 1 176 ? 3.169 -9.380 11.178 1.00 91.88 176 THR A O 1
ATOM 1342 N N . HIS A 1 177 ? 2.626 -7.262 10.715 1.00 91.75 177 HIS A N 1
ATOM 1343 C CA . HIS A 1 177 ? 2.875 -7.380 9.277 1.00 91.75 177 HIS A CA 1
ATOM 1344 C C . HIS A 1 177 ? 3.540 -6.093 8.764 1.00 91.75 177 HIS A C 1
ATOM 1346 O O . HIS A 1 177 ? 3.100 -5.003 9.145 1.00 91.75 177 HIS A O 1
ATOM 1352 N N . PRO A 1 178 ? 4.539 -6.170 7.862 1.00 93.38 178 PRO A N 1
ATOM 1353 C CA . PRO A 1 178 ? 5.230 -5.003 7.314 1.00 93.38 178 PRO A CA 1
ATOM 1354 C C . PRO A 1 178 ? 4.269 -4.026 6.634 1.00 93.38 178 PRO A C 1
ATOM 1356 O O . PRO A 1 178 ? 4.410 -2.819 6.786 1.00 93.38 178 PRO A O 1
ATOM 1359 N N . ALA A 1 179 ? 3.233 -4.524 5.953 1.00 91.94 179 ALA A N 1
ATOM 1360 C CA . ALA A 1 179 ? 2.170 -3.668 5.422 1.00 91.94 179 ALA A CA 1
ATOM 1361 C C . ALA A 1 179 ? 1.493 -2.819 6.514 1.00 91.94 179 ALA A C 1
ATOM 1363 O O . ALA A 1 179 ? 1.413 -1.608 6.353 1.00 91.94 179 ALA A O 1
ATOM 1364 N N . PHE A 1 180 ? 1.078 -3.403 7.646 1.00 91.69 180 PHE A N 1
ATOM 1365 C CA . PHE A 1 180 ? 0.492 -2.632 8.753 1.00 91.69 180 PHE A CA 1
ATOM 1366 C C . PHE A 1 180 ? 1.498 -1.647 9.353 1.00 91.69 180 PHE A C 1
ATOM 1368 O O . PHE A 1 180 ? 1.144 -0.505 9.629 1.00 91.69 180 PHE A O 1
ATOM 1375 N N . TYR A 1 181 ? 2.766 -2.049 9.468 1.00 94.62 181 TYR A N 1
ATOM 1376 C CA . TYR A 1 181 ? 3.836 -1.157 9.905 1.00 94.62 181 TYR A CA 1
ATOM 1377 C C . TYR A 1 181 ? 4.008 0.045 8.970 1.00 94.62 181 TYR A C 1
ATOM 1379 O O . TYR A 1 181 ? 4.184 1.167 9.435 1.00 94.62 181 TYR A O 1
ATOM 1387 N N . LEU A 1 182 ? 3.927 -0.145 7.655 1.00 95.31 182 LEU A N 1
ATOM 1388 C CA . LEU A 1 182 ? 4.009 0.935 6.666 1.00 95.31 182 LEU A CA 1
ATOM 1389 C C . LEU A 1 182 ? 2.727 1.781 6.591 1.00 95.31 182 LEU A C 1
ATOM 1391 O O . LEU A 1 182 ? 2.786 2.909 6.102 1.00 95.31 182 LEU A O 1
ATOM 1395 N N . MET A 1 183 ? 1.607 1.279 7.125 1.00 94.25 183 MET A N 1
ATOM 1396 C CA . MET A 1 183 ? 0.338 2.003 7.300 1.00 94.25 183 MET A CA 1
ATOM 1397 C C . MET A 1 183 ? 0.264 2.834 8.593 1.00 94.25 183 MET A C 1
ATOM 1399 O O . MET A 1 183 ? -0.765 3.450 8.868 1.00 94.25 183 MET A O 1
ATOM 1403 N N . ARG A 1 184 ? 1.328 2.867 9.406 1.00 94.50 184 ARG A N 1
ATOM 1404 C CA . ARG A 1 184 ? 1.403 3.722 10.605 1.00 94.50 184 ARG A CA 1
ATOM 1405 C C . ARG A 1 184 ? 1.223 5.200 10.256 1.00 94.50 184 ARG A C 1
ATOM 1407 O O . ARG A 1 184 ? 1.670 5.606 9.191 1.00 94.50 184 ARG A O 1
ATOM 1414 N N . SER A 1 185 ? 0.708 6.034 11.146 1.00 94.88 185 SER A N 1
ATOM 1415 C CA . SER A 1 185 ? 0.765 7.497 10.995 1.00 94.88 185 SER A CA 1
ATOM 1416 C C . SER A 1 185 ? 1.362 8.129 12.248 1.00 94.88 185 SER A C 1
ATOM 1418 O O . SER A 1 185 ? 1.495 7.468 13.276 1.00 94.88 185 SER A O 1
ATOM 1420 N N . ASP A 1 186 ? 1.702 9.412 12.168 1.00 95.62 186 ASP A N 1
ATOM 1421 C CA . ASP A 1 186 ? 2.278 10.170 13.287 1.00 95.62 186 ASP A CA 1
ATOM 1422 C 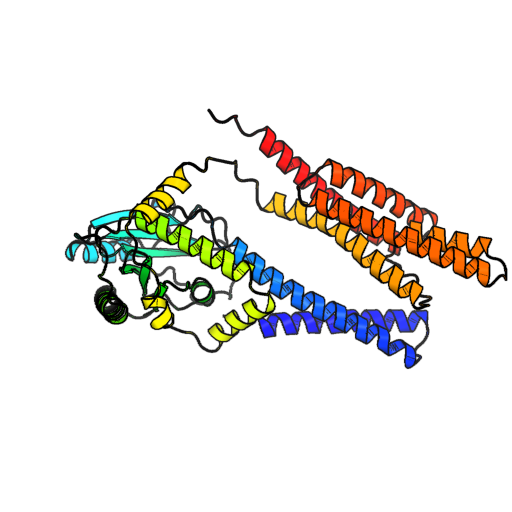C . ASP A 1 186 ? 1.267 10.445 14.418 1.00 95.62 186 ASP A C 1
ATOM 1424 O O . ASP A 1 186 ? 1.580 11.084 15.418 1.00 95.62 186 ASP A O 1
ATOM 1428 N N . GLU A 1 187 ? 0.054 9.914 14.278 1.00 96.69 187 GLU A N 1
ATOM 1429 C CA . GLU A 1 187 ? -1.080 10.110 15.174 1.00 96.69 187 GLU A CA 1
ATOM 1430 C C . GLU A 1 187 ? -1.659 8.775 15.661 1.00 96.69 187 GLU A C 1
ATOM 1432 O O . GLU A 1 187 ? -2.766 8.744 16.187 1.00 96.69 187 GLU A O 1
ATOM 1437 N N . VAL A 1 188 ? -0.979 7.651 15.424 1.00 97.44 188 VAL A N 1
ATOM 1438 C CA . VAL A 1 188 ? -1.469 6.316 15.800 1.00 97.44 188 VAL A CA 1
ATOM 1439 C C . VAL A 1 188 ? -0.513 5.695 16.797 1.00 97.44 188 VAL A C 1
ATOM 1441 O O . VAL A 1 188 ? 0.582 5.324 16.421 1.00 97.44 188 VAL A O 1
ATOM 1444 N N . VAL A 1 189 ? -0.919 5.494 18.042 1.00 98.12 189 VAL A N 1
ATOM 1445 C CA . VAL A 1 189 ? -0.207 4.620 18.981 1.00 98.12 189 VAL A CA 1
ATOM 1446 C C . VAL A 1 189 ? -0.795 3.223 18.850 1.00 98.12 189 VAL A C 1
ATOM 1448 O O . VAL A 1 189 ? -1.990 3.042 19.057 1.00 98.12 189 VAL A O 1
ATOM 1451 N N . GLN A 1 190 ? 0.017 2.231 18.492 1.00 97.81 190 GLN A N 1
ATOM 1452 C CA . GLN A 1 190 ? -0.453 0.876 18.212 1.00 97.81 190 GLN A CA 1
ATOM 1453 C C . GLN A 1 190 ? 0.339 -0.184 18.979 1.00 97.81 190 GLN A C 1
ATOM 1455 O O . GLN A 1 190 ? 1.564 -0.116 19.059 1.00 97.81 190 GLN A O 1
ATOM 1460 N N . ALA A 1 191 ? -0.345 -1.218 19.468 1.00 98.06 191 ALA A N 1
ATOM 1461 C CA . ALA A 1 191 ? 0.281 -2.431 19.985 1.00 98.06 191 ALA A CA 1
ATOM 1462 C C . ALA A 1 191 ? -0.457 -3.704 19.535 1.00 98.06 191 ALA A C 1
ATOM 1464 O O . ALA A 1 191 ? -1.682 -3.758 19.486 1.00 98.06 191 ALA A O 1
ATOM 1465 N N . SER A 1 192 ? 0.294 -4.750 19.211 1.00 97.12 192 SER A N 1
ATOM 1466 C CA . SER A 1 192 ? -0.211 -6.044 18.767 1.00 97.12 192 SER A CA 1
ATOM 1467 C C . SER A 1 192 ? 0.190 -7.139 19.742 1.00 97.12 192 SER A C 1
ATOM 1469 O O . SER A 1 192 ? 1.359 -7.269 20.104 1.00 97.12 192 SER A O 1
ATOM 1471 N N . TYR A 1 193 ? -0.781 -7.962 20.119 1.00 97.38 193 TYR A N 1
ATOM 1472 C CA . TYR A 1 193 ? -0.660 -9.034 21.095 1.00 97.38 193 TYR A CA 1
ATOM 1473 C C . TYR A 1 193 ? -1.249 -10.337 20.528 1.00 97.38 193 TYR A C 1
ATOM 1475 O O . TYR A 1 193 ? -2.354 -10.725 20.904 1.00 97.38 193 TYR A O 1
ATOM 1483 N N . PRO A 1 194 ? -0.547 -11.025 19.603 1.00 94.31 194 PRO A N 1
ATOM 1484 C CA . PRO A 1 194 ? -1.133 -12.086 18.774 1.00 94.31 194 PRO A CA 1
ATOM 1485 C C . PRO A 1 194 ? -1.745 -13.279 19.522 1.00 94.31 194 PRO A C 1
ATOM 1487 O O . PRO A 1 194 ? -2.559 -14.000 18.948 1.00 94.31 194 PRO A O 1
ATOM 1490 N N . ALA A 1 195 ? -1.337 -13.487 20.775 1.00 94.12 195 ALA A N 1
ATOM 1491 C CA . ALA A 1 195 ? -1.739 -14.610 21.615 1.00 94.12 195 ALA A CA 1
ATOM 1492 C C . ALA A 1 195 ? -2.763 -14.247 22.706 1.00 94.12 195 ALA A C 1
ATOM 1494 O O . ALA A 1 195 ? -3.188 -15.137 23.434 1.00 94.12 195 ALA A O 1
ATOM 1495 N N . LEU A 1 196 ? -3.138 -12.969 22.856 1.00 96.81 196 LEU A N 1
ATOM 1496 C CA . LEU A 1 196 ? -4.065 -12.569 23.917 1.00 96.81 196 LEU A CA 1
ATOM 1497 C C . LEU A 1 196 ? -5.518 -12.821 23.523 1.00 96.81 196 LEU A C 1
ATOM 1499 O O . LEU A 1 196 ? -5.943 -12.536 22.396 1.00 96.81 196 LEU A O 1
ATOM 1503 N N . ALA A 1 197 ? -6.284 -13.301 24.500 1.00 96.88 197 ALA A N 1
ATOM 1504 C CA . ALA A 1 197 ? -7.726 -13.414 24.387 1.00 96.88 197 ALA A CA 1
ATOM 1505 C C . ALA A 1 197 ? -8.393 -12.031 24.489 1.00 96.88 197 ALA A C 1
ATOM 1507 O O . ALA A 1 197 ? -7.808 -11.054 24.964 1.00 96.88 197 ALA A O 1
ATOM 1508 N N . LEU A 1 198 ? -9.657 -11.952 24.068 1.00 97.50 198 LEU A N 1
ATOM 1509 C CA . LEU A 1 198 ? -10.441 -10.715 24.080 1.00 97.50 198 LEU A CA 1
ATOM 1510 C C . LEU A 1 198 ? -10.473 -9.992 25.452 1.00 97.50 198 LEU A C 1
ATOM 1512 O O . LEU A 1 198 ? -10.220 -8.785 25.462 1.00 97.50 198 LEU A O 1
ATOM 1516 N N . PRO A 1 199 ? -10.694 -10.670 26.602 1.00 98.12 199 PRO A N 1
ATOM 1517 C CA . PRO A 1 199 ? -10.687 -10.009 27.913 1.00 98.12 199 PRO A CA 1
ATOM 1518 C C . PRO A 1 199 ? -9.354 -9.316 28.231 1.00 98.12 199 PRO A C 1
ATOM 1520 O O . PRO A 1 199 ? -9.308 -8.167 28.673 1.00 98.12 199 PRO A O 1
ATOM 1523 N N . GLU A 1 200 ? -8.242 -10.003 27.967 1.00 98.31 200 GLU A N 1
ATOM 1524 C CA . GLU A 1 200 ? -6.897 -9.490 28.229 1.00 98.31 200 GLU A CA 1
ATOM 1525 C C . GLU A 1 200 ? -6.557 -8.330 27.293 1.00 98.31 200 GLU A C 1
ATOM 1527 O O . GLU A 1 200 ? -5.924 -7.355 27.708 1.00 98.31 200 GLU A O 1
ATOM 1532 N N . LEU A 1 201 ? -7.005 -8.414 26.036 1.00 98.00 201 LEU A N 1
ATOM 1533 C CA . LEU A 1 201 ? -6.815 -7.368 25.042 1.00 98.00 201 LEU A CA 1
ATOM 1534 C C . LEU A 1 201 ? -7.590 -6.092 25.410 1.00 98.00 201 LEU A C 1
ATOM 1536 O O . LEU A 1 201 ? -7.015 -5.010 25.331 1.00 98.00 201 LEU A O 1
ATOM 1540 N N . LEU A 1 202 ? -8.824 -6.201 25.922 1.00 98.25 202 LEU A N 1
ATOM 1541 C CA . LEU A 1 202 ? -9.585 -5.055 26.448 1.00 98.25 202 LEU A CA 1
ATOM 1542 C C . LEU A 1 202 ? -8.848 -4.374 27.609 1.00 98.25 202 LEU A C 1
ATOM 1544 O O . LEU A 1 202 ? -8.754 -3.145 27.658 1.00 98.25 202 LEU A O 1
ATOM 1548 N N . ALA A 1 203 ? -8.259 -5.163 28.512 1.00 98.25 203 ALA A N 1
ATOM 1549 C CA . ALA A 1 203 ? -7.449 -4.642 29.611 1.00 98.25 203 ALA A CA 1
ATOM 1550 C C . ALA A 1 203 ? -6.126 -4.006 29.135 1.00 98.25 203 ALA A C 1
ATOM 1552 O O . ALA A 1 203 ? -5.578 -3.123 29.801 1.00 98.25 203 ALA A O 1
ATOM 1553 N N . LYS A 1 204 ? -5.561 -4.448 28.004 1.00 98.31 204 LYS A N 1
ATOM 1554 C CA 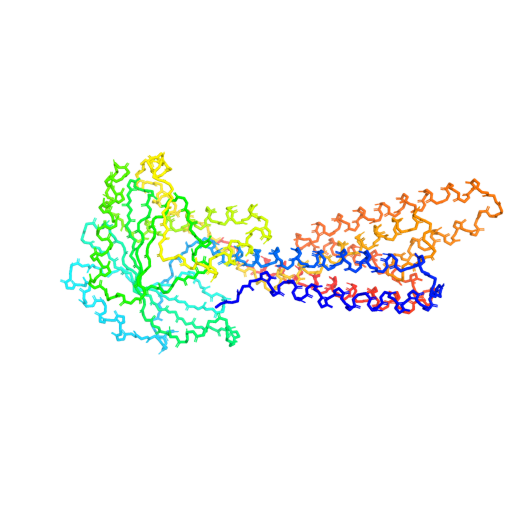. LYS A 1 204 ? -4.408 -3.786 27.368 1.00 98.31 204 LYS A CA 1
ATOM 1555 C C . LYS A 1 204 ? -4.814 -2.482 26.688 1.00 98.31 204 LYS A C 1
ATOM 1557 O O . LYS A 1 204 ? -4.094 -1.502 26.858 1.00 98.31 204 LYS A O 1
ATOM 1562 N N . GLN A 1 205 ? -5.957 -2.449 26.002 1.00 98.38 205 GLN A N 1
ATOM 1563 C CA . GLN A 1 205 ? -6.496 -1.234 25.389 1.00 98.38 205 GLN A CA 1
ATOM 1564 C C . GLN A 1 205 ? -6.723 -0.142 26.433 1.00 98.38 205 GLN A C 1
ATOM 1566 O O . GLN A 1 205 ? -6.243 0.970 26.250 1.00 98.38 205 GLN A O 1
ATOM 1571 N N . ALA A 1 206 ? -7.396 -0.466 27.543 1.00 98.25 206 ALA A N 1
ATOM 1572 C CA . ALA A 1 206 ? -7.679 0.500 28.604 1.00 98.25 206 ALA A CA 1
ATOM 1573 C C . ALA A 1 206 ? -6.392 1.111 29.188 1.00 98.25 206 ALA A C 1
ATOM 1575 O O . ALA A 1 206 ? -6.266 2.329 29.262 1.00 98.25 206 ALA A O 1
ATOM 1576 N N . ARG A 1 207 ? -5.395 0.272 29.506 1.00 98.44 207 ARG A N 1
ATOM 1577 C CA . ARG A 1 207 ? -4.092 0.733 30.015 1.00 98.44 207 ARG A CA 1
ATOM 1578 C C . ARG A 1 207 ? -3.313 1.570 29.005 1.00 98.44 207 ARG A C 1
ATOM 1580 O O . ARG A 1 207 ? -2.649 2.526 29.386 1.00 98.44 207 ARG A O 1
ATOM 1587 N N . LEU A 1 208 ? -3.348 1.197 27.724 1.00 98.44 208 LEU A N 1
ATOM 1588 C CA . LEU A 1 208 ? -2.666 1.963 26.683 1.00 98.44 208 LEU A CA 1
ATOM 1589 C C . LEU A 1 208 ? -3.341 3.323 26.470 1.00 98.44 208 LEU A C 1
ATOM 1591 O O . LEU A 1 208 ? -2.642 4.314 26.281 1.00 98.44 208 LEU A O 1
ATOM 1595 N N . LEU A 1 209 ? -4.673 3.374 26.530 1.00 98.44 209 LEU A N 1
ATOM 1596 C CA . LEU A 1 209 ? -5.446 4.609 26.439 1.00 98.44 209 LEU A CA 1
ATOM 1597 C C . LEU A 1 209 ? -5.102 5.565 27.587 1.00 98.44 209 LEU A C 1
ATOM 1599 O O . LEU A 1 209 ? -4.726 6.702 27.322 1.00 98.44 209 LEU A O 1
ATOM 1603 N N . GLU A 1 210 ? -5.137 5.078 28.829 1.00 98.25 210 GLU A N 1
ATOM 1604 C CA . GLU A 1 210 ? -4.735 5.836 30.021 1.00 98.25 210 GLU A CA 1
ATOM 1605 C C . GLU A 1 210 ? -3.299 6.362 29.891 1.00 98.25 210 GLU A C 1
ATOM 1607 O O . GLU A 1 210 ? -3.067 7.566 29.986 1.00 98.25 210 GLU A O 1
ATOM 1612 N N . PHE A 1 211 ? -2.351 5.487 29.538 1.00 98.06 211 PHE A N 1
ATOM 1613 C CA . PHE A 1 211 ? -0.952 5.863 29.332 1.00 98.06 211 PHE A CA 1
ATOM 1614 C C . PHE A 1 211 ? -0.780 6.974 28.284 1.00 98.06 211 PHE A C 1
ATOM 1616 O O . PHE A 1 211 ? -0.006 7.912 28.489 1.00 98.06 211 PHE A O 1
ATOM 1623 N N . VAL A 1 212 ? -1.475 6.884 27.144 1.00 98.25 212 VAL A N 1
ATOM 1624 C CA . VAL A 1 212 ? -1.399 7.906 26.089 1.00 98.25 212 VAL A CA 1
ATOM 1625 C C . VAL A 1 212 ? -2.045 9.210 26.552 1.00 98.25 212 VAL A C 1
ATOM 1627 O O . VAL A 1 212 ? -1.471 10.277 26.324 1.00 98.25 212 VAL A O 1
ATOM 1630 N N . SER A 1 213 ? -3.189 9.150 27.231 1.00 98.06 213 SER A N 1
ATOM 1631 C CA . SER A 1 213 ? -3.848 10.326 27.801 1.00 98.06 213 SER A CA 1
ATOM 1632 C C . SER A 1 213 ? -2.952 11.061 28.799 1.00 98.06 213 SER A C 1
ATOM 1634 O O . SER A 1 213 ? -2.722 12.261 28.640 1.00 98.06 213 SER A O 1
ATOM 1636 N N . GLU A 1 214 ? -2.349 10.347 29.752 1.00 97.94 214 GLU A N 1
ATOM 1637 C CA . GLU A 1 214 ? -1.403 10.911 30.724 1.00 97.94 214 GLU A CA 1
ATOM 1638 C C . GLU A 1 214 ? -0.176 11.528 30.045 1.00 97.94 214 GLU A C 1
ATOM 1640 O O . GLU A 1 214 ? 0.195 12.674 30.309 1.00 97.94 214 GLU A O 1
ATOM 1645 N N . ARG A 1 215 ? 0.451 10.792 29.117 1.00 97.44 215 ARG A N 1
ATOM 1646 C CA . ARG A 1 215 ? 1.663 11.248 28.419 1.00 97.44 215 ARG A CA 1
ATOM 1647 C C . ARG A 1 215 ? 1.417 12.480 27.571 1.00 97.44 215 ARG A C 1
ATOM 1649 O O . ARG A 1 215 ? 2.333 13.285 27.407 1.00 97.44 215 ARG A O 1
ATOM 1656 N N . THR A 1 216 ? 0.220 12.626 27.016 1.00 97.69 216 THR A N 1
ATOM 1657 C CA . THR A 1 216 ? -0.112 13.729 26.109 1.00 97.69 216 THR A CA 1
ATOM 1658 C C . THR A 1 216 ? -0.819 14.892 26.792 1.00 97.69 216 THR A C 1
ATOM 1660 O O . THR A 1 216 ? -0.874 15.969 26.203 1.00 97.69 216 THR A O 1
ATOM 1663 N N . GLY A 1 217 ? -1.316 14.701 28.019 1.00 97.31 217 GLY A N 1
ATOM 1664 C CA . GLY A 1 217 ? -2.128 15.684 28.736 1.00 97.31 217 GLY A CA 1
ATOM 1665 C C . GLY A 1 217 ? -3.505 15.898 28.102 1.00 97.31 217 GLY A C 1
ATOM 1666 O O . GLY A 1 217 ? -4.079 16.975 28.242 1.00 97.31 217 GLY A O 1
ATOM 1667 N N . LYS A 1 218 ? -4.011 14.910 27.356 1.00 97.06 218 LYS A N 1
ATOM 1668 C CA . LYS A 1 218 ? -5.273 14.989 26.609 1.00 97.06 218 LYS A CA 1
ATOM 1669 C C . LYS A 1 218 ? -6.239 13.913 27.103 1.00 97.06 218 LYS A C 1
ATOM 1671 O O . LYS A 1 218 ? -5.814 12.773 27.303 1.00 97.06 218 LYS A O 1
ATOM 1676 N N . PRO A 1 219 ? -7.528 14.233 27.281 1.00 96.75 219 PRO A N 1
ATOM 1677 C CA . PRO A 1 219 ? -8.505 13.242 27.708 1.00 96.75 219 PRO A CA 1
ATOM 1678 C C . PRO A 1 219 ? -8.761 12.214 26.600 1.00 96.75 219 PRO A C 1
ATOM 1680 O O . PRO A 1 219 ? -8.597 12.509 25.412 1.00 96.75 219 PRO A O 1
ATOM 1683 N N . ALA A 1 220 ? -9.170 11.012 27.000 1.00 97.50 220 ALA A N 1
ATOM 1684 C CA . ALA A 1 220 ? -9.812 10.075 26.090 1.00 97.50 220 ALA A CA 1
ATOM 1685 C C . ALA A 1 220 ? -11.151 10.661 25.623 1.00 97.50 220 ALA A C 1
ATOM 1687 O O . ALA A 1 220 ? -11.894 11.229 26.427 1.00 97.50 220 ALA A O 1
ATOM 1688 N N . ASP A 1 221 ? -11.445 10.543 24.334 1.00 97.69 221 ASP A N 1
ATOM 1689 C CA . ASP A 1 221 ? -12.680 11.073 23.769 1.00 97.69 221 ASP A CA 1
ATOM 1690 C C . ASP A 1 221 ? -13.864 10.126 24.000 1.00 97.69 221 ASP A C 1
ATOM 1692 O O . ASP A 1 221 ? -13.712 8.904 24.034 1.00 97.69 221 ASP A O 1
ATOM 1696 N N . THR A 1 222 ? -15.059 10.705 24.113 1.00 97.19 222 THR A N 1
ATOM 1697 C CA . THR A 1 222 ? -16.349 10.000 24.163 1.00 97.19 222 THR A CA 1
ATOM 1698 C C . THR A 1 222 ? -17.159 10.279 22.896 1.00 97.19 222 THR A C 1
ATOM 1700 O O . THR A 1 222 ? -16.841 11.189 22.124 1.00 97.19 222 THR A O 1
ATOM 1703 N N . GLY A 1 223 ? -18.222 9.509 22.653 1.00 95.81 223 GLY A N 1
ATOM 1704 C CA . GLY A 1 223 ? -19.053 9.659 21.455 1.00 95.81 223 GLY A CA 1
ATOM 1705 C C . GLY A 1 223 ? -18.346 9.257 20.154 1.00 95.81 223 GLY A C 1
ATOM 1706 O O . GLY A 1 223 ? -18.661 9.778 19.087 1.00 95.81 223 GLY A O 1
ATOM 1707 N N . PHE A 1 224 ? -17.366 8.366 20.211 1.00 97.12 224 PHE A N 1
ATOM 1708 C CA . PHE A 1 224 ? -16.685 7.806 19.054 1.00 97.12 224 PHE A CA 1
ATOM 1709 C C . PHE A 1 224 ? -17.604 6.821 18.311 1.00 97.12 224 PHE A C 1
ATOM 1711 O O . PHE A 1 224 ? -17.662 5.637 18.632 1.00 97.12 224 PHE A O 1
ATOM 1718 N N . THR A 1 225 ? -18.352 7.332 17.329 1.00 97.06 225 THR A N 1
ATOM 1719 C CA . THR A 1 225 ? -19.294 6.548 16.514 1.00 97.06 225 THR A CA 1
ATOM 1720 C C . THR A 1 225 ? -18.616 5.861 15.324 1.00 97.06 225 THR A C 1
ATOM 1722 O O . THR A 1 225 ? -17.458 6.138 14.989 1.00 97.06 225 THR A O 1
ATOM 1725 N N . LEU A 1 226 ? -19.356 4.989 14.630 1.00 96.81 226 LEU A N 1
ATOM 1726 C CA . LEU A 1 226 ? -18.867 4.312 13.427 1.00 96.81 226 LEU A CA 1
ATOM 1727 C C . LEU A 1 226 ? -18.558 5.296 12.285 1.00 96.81 226 LEU A C 1
ATOM 1729 O O . LEU A 1 226 ? -17.582 5.123 11.557 1.00 96.81 226 LEU A O 1
ATOM 1733 N N . GLU A 1 227 ? -19.347 6.358 12.140 1.00 95.44 227 GLU A N 1
ATOM 1734 C CA . GLU A 1 227 ? -19.142 7.410 11.139 1.00 95.44 227 GLU A CA 1
ATOM 1735 C C . GLU A 1 227 ? -17.837 8.160 11.408 1.00 95.44 227 GLU A C 1
ATOM 1737 O O . GLU A 1 227 ? -17.032 8.361 10.496 1.00 95.44 227 GLU A O 1
ATOM 1742 N N . ARG A 1 228 ? -17.579 8.501 12.676 1.00 96.19 228 ARG A N 1
ATOM 1743 C CA . ARG A 1 228 ? -16.328 9.140 13.109 1.00 96.19 228 ARG A CA 1
ATOM 1744 C C . ARG A 1 228 ? -15.134 8.226 12.884 1.00 96.19 228 ARG A C 1
ATOM 1746 O O . ARG A 1 228 ? -14.106 8.688 12.394 1.00 96.19 228 ARG A O 1
ATOM 1753 N N . TYR A 1 229 ? -15.280 6.929 13.156 1.00 96.50 229 TYR A N 1
ATOM 1754 C CA . TYR A 1 229 ? -14.275 5.924 12.810 1.00 96.50 229 TYR A CA 1
ATOM 1755 C C . TYR A 1 229 ? -13.959 5.940 11.306 1.00 96.50 229 TYR A C 1
ATOM 1757 O O . TYR A 1 229 ? -12.791 6.038 10.928 1.00 96.50 229 TYR A O 1
ATOM 1765 N N . VAL A 1 230 ? -14.977 5.947 10.436 1.00 94.69 230 VAL A N 1
ATOM 1766 C CA . VAL A 1 230 ? -14.790 6.047 8.976 1.00 94.69 230 VAL A CA 1
ATOM 1767 C C . VAL A 1 230 ? -14.077 7.343 8.585 1.00 94.69 230 VAL A C 1
ATOM 1769 O O . VAL A 1 230 ? -13.163 7.305 7.759 1.00 94.69 230 VAL A O 1
ATOM 1772 N N . GLY A 1 231 ? -14.461 8.480 9.172 1.00 93.75 231 GLY A N 1
ATOM 1773 C CA . GLY A 1 231 ? -13.812 9.773 8.941 1.00 93.75 231 GLY A CA 1
ATOM 1774 C C . GLY A 1 231 ? -12.322 9.753 9.300 1.00 93.75 231 GLY A C 1
ATOM 1775 O O . GLY A 1 231 ? -11.483 10.150 8.488 1.00 93.75 231 GLY A O 1
ATOM 1776 N N . LEU A 1 232 ? -11.978 9.212 10.473 1.00 94.50 232 LEU A N 1
ATOM 1777 C CA . LEU A 1 232 ? -10.590 9.073 10.922 1.00 94.50 232 LEU A CA 1
ATOM 1778 C C . LEU A 1 232 ? -9.779 8.099 10.060 1.00 94.50 232 LEU A C 1
ATOM 1780 O O . LEU A 1 232 ? -8.595 8.339 9.820 1.00 94.50 232 LEU A O 1
ATOM 1784 N N . GLU A 1 233 ? -10.373 7.002 9.596 1.00 94.38 233 GLU A N 1
ATOM 1785 C CA . GLU A 1 233 ? -9.698 6.049 8.710 1.00 94.38 233 GLU A CA 1
ATOM 1786 C C . GLU A 1 233 ? -9.420 6.645 7.323 1.00 94.38 233 GLU A C 1
ATOM 1788 O O . GLU A 1 233 ? -8.338 6.436 6.771 1.00 94.38 233 GLU A O 1
ATOM 1793 N N . ARG A 1 234 ? -10.334 7.465 6.783 1.00 92.88 234 ARG A N 1
ATOM 1794 C CA . ARG A 1 234 ? -10.099 8.214 5.534 1.00 92.88 234 ARG A CA 1
ATOM 1795 C C . ARG A 1 234 ? -8.905 9.149 5.649 1.00 92.88 234 ARG A C 1
ATOM 1797 O O . ARG A 1 234 ? -8.035 9.125 4.783 1.00 92.88 234 ARG A O 1
ATOM 1804 N N . GLU A 1 235 ? -8.854 9.939 6.718 1.00 93.25 235 GLU A N 1
ATOM 1805 C CA . GLU A 1 235 ? -7.722 10.828 6.990 1.00 93.25 235 GLU A CA 1
ATOM 1806 C C . GLU A 1 235 ? -6.419 10.032 7.116 1.00 93.25 235 GLU A C 1
ATOM 1808 O O . GLU A 1 235 ? -5.434 10.347 6.452 1.00 93.25 235 GLU A O 1
ATOM 1813 N N . ARG A 1 236 ? -6.434 8.933 7.886 1.00 94.25 236 ARG A N 1
ATOM 1814 C CA . ARG A 1 236 ? -5.266 8.054 8.038 1.00 94.25 236 ARG A CA 1
ATOM 1815 C C . ARG A 1 236 ? -4.754 7.561 6.690 1.00 94.25 236 ARG A C 1
ATOM 1817 O O . ARG A 1 236 ? -3.549 7.577 6.445 1.00 94.25 236 ARG A O 1
ATOM 1824 N N . PHE A 1 237 ? -5.648 7.075 5.835 1.00 93.44 237 PHE A N 1
ATOM 1825 C CA . PHE A 1 237 ? -5.278 6.539 4.530 1.00 93.44 237 PHE A CA 1
ATOM 1826 C C . PHE A 1 237 ? -4.733 7.619 3.603 1.00 93.44 237 PHE A C 1
ATOM 1828 O O . PHE A 1 237 ? -3.682 7.384 3.004 1.00 93.44 237 PHE A O 1
ATOM 1835 N N . ALA A 1 238 ? -5.346 8.804 3.584 1.00 92.62 238 ALA A N 1
ATOM 1836 C CA . ALA A 1 238 ? -4.839 9.957 2.847 1.00 92.62 238 ALA A CA 1
ATOM 1837 C C . ALA A 1 238 ? -3.415 10.337 3.285 1.00 92.62 238 ALA A C 1
ATOM 1839 O O . ALA A 1 238 ? -2.519 10.467 2.444 1.00 92.62 238 ALA A O 1
ATOM 1840 N N . ASP A 1 239 ? -3.166 10.420 4.593 1.00 93.69 239 ASP A N 1
ATOM 1841 C CA . ASP A 1 239 ? -1.850 10.754 5.143 1.00 93.69 239 ASP A CA 1
ATOM 1842 C C . ASP A 1 239 ? -0.795 9.703 4.797 1.00 93.69 239 ASP A C 1
ATOM 1844 O O . ASP A 1 239 ? 0.303 10.021 4.323 1.00 93.69 239 ASP A O 1
ATOM 1848 N N . VAL A 1 240 ? -1.121 8.423 4.997 1.00 94.75 240 VAL A N 1
ATOM 1849 C CA . VAL A 1 240 ? -0.214 7.315 4.680 1.00 94.75 240 VAL A CA 1
ATOM 1850 C C . VAL A 1 240 ? 0.093 7.296 3.189 1.00 94.75 240 VAL A C 1
ATOM 1852 O O . VAL A 1 240 ? 1.259 7.157 2.806 1.00 94.75 240 VAL A O 1
ATOM 1855 N N . LYS A 1 241 ? -0.923 7.458 2.339 1.00 94.50 241 LYS A N 1
ATOM 1856 C CA . LYS A 1 241 ? -0.760 7.477 0.889 1.00 94.50 241 LYS A CA 1
ATOM 1857 C C . LYS A 1 241 ? 0.127 8.636 0.466 1.00 94.50 241 LYS A C 1
ATOM 1859 O O . LYS A 1 241 ? 1.084 8.410 -0.274 1.00 94.50 241 LYS A O 1
ATOM 1864 N N . ALA A 1 242 ? -0.113 9.841 0.982 1.00 95.19 242 ALA A N 1
ATOM 1865 C CA . ALA A 1 242 ? 0.715 11.012 0.716 1.00 95.19 242 ALA A CA 1
ATOM 1866 C C . ALA A 1 242 ? 2.169 10.805 1.170 1.00 95.19 242 ALA A C 1
ATOM 1868 O O . ALA A 1 242 ? 3.101 11.132 0.429 1.00 95.19 242 ALA A O 1
ATOM 1869 N N . ARG A 1 243 ? 2.386 10.219 2.354 1.00 96.06 243 ARG A N 1
ATOM 1870 C CA . ARG A 1 243 ? 3.728 9.921 2.871 1.00 96.06 243 ARG A CA 1
ATOM 1871 C C . ARG A 1 243 ? 4.457 8.906 1.995 1.00 96.06 243 ARG A C 1
ATOM 1873 O O . ARG A 1 243 ? 5.560 9.183 1.530 1.00 96.06 243 ARG A O 1
ATOM 1880 N N . VAL A 1 244 ? 3.845 7.753 1.728 1.00 95.69 244 VAL A N 1
ATOM 1881 C CA . VAL A 1 244 ? 4.469 6.676 0.940 1.00 95.69 244 VAL A CA 1
ATOM 1882 C C . VAL A 1 244 ? 4.639 7.085 -0.530 1.00 95.69 244 VAL A C 1
ATOM 1884 O O . VAL A 1 244 ? 5.605 6.688 -1.189 1.00 95.69 244 VAL A O 1
ATOM 1887 N N . ALA A 1 245 ? 3.755 7.937 -1.056 1.00 93.94 245 ALA A N 1
ATOM 1888 C CA . ALA A 1 245 ? 3.893 8.518 -2.388 1.00 93.94 245 ALA A CA 1
ATOM 1889 C C . ALA A 1 245 ? 5.167 9.373 -2.532 1.00 93.94 245 ALA A C 1
ATOM 1891 O O . ALA A 1 245 ? 5.747 9.397 -3.622 1.00 93.94 245 ALA A O 1
ATOM 1892 N N . LYS A 1 246 ? 5.618 10.018 -1.448 1.00 96.12 246 LYS A N 1
ATOM 1893 C CA . LYS A 1 246 ? 6.844 10.833 -1.397 1.00 96.12 246 LYS A CA 1
ATOM 1894 C C . LYS A 1 246 ? 8.111 10.015 -1.120 1.00 96.12 246 LYS A C 1
ATOM 1896 O O . LYS A 1 246 ? 9.205 10.474 -1.429 1.00 96.12 246 LYS A O 1
ATOM 1901 N N . THR A 1 247 ? 7.990 8.814 -0.557 1.00 96.06 247 THR A N 1
ATOM 1902 C CA . THR A 1 247 ? 9.132 7.923 -0.302 1.00 96.06 247 THR A CA 1
ATOM 1903 C C . THR A 1 247 ? 9.693 7.354 -1.611 1.00 96.06 247 THR A C 1
ATOM 1905 O O . THR A 1 247 ? 8.935 6.984 -2.512 1.00 96.06 247 THR A O 1
ATOM 1908 N N . SER A 1 248 ? 11.020 7.242 -1.728 1.00 97.12 248 SER A N 1
ATOM 1909 C CA . SER A 1 248 ? 11.639 6.548 -2.863 1.00 97.12 248 SER A CA 1
ATOM 1910 C C . SER A 1 248 ? 11.296 5.051 -2.836 1.00 97.12 248 SER A C 1
ATOM 1912 O O . SER A 1 248 ? 11.046 4.476 -1.775 1.00 97.12 248 SER A O 1
ATOM 1914 N N . GLY A 1 249 ? 11.293 4.378 -3.993 1.00 94.94 249 GLY A N 1
ATOM 1915 C CA . GLY A 1 249 ? 11.086 2.926 -4.033 1.00 94.94 249 GLY A CA 1
ATOM 1916 C C . GLY A 1 249 ? 12.093 2.162 -3.167 1.00 94.94 249 GLY A C 1
ATOM 1917 O O . GLY A 1 249 ? 11.725 1.199 -2.503 1.00 94.94 249 GLY A O 1
ATOM 1918 N N . TRP A 1 250 ? 13.350 2.612 -3.122 1.00 97.06 250 TRP A N 1
ATOM 1919 C CA . TRP A 1 250 ? 14.399 1.932 -2.363 1.00 97.06 250 TRP A CA 1
ATOM 1920 C C . TRP A 1 250 ? 14.278 2.140 -0.852 1.00 97.06 250 TRP A C 1
ATOM 1922 O O . TRP A 1 250 ? 14.417 1.180 -0.098 1.00 97.06 250 TRP A O 1
ATOM 1932 N N . ASP A 1 251 ? 13.945 3.354 -0.401 1.00 97.69 251 ASP A N 1
ATOM 1933 C CA . ASP A 1 251 ? 13.682 3.611 1.021 1.00 97.69 251 ASP A CA 1
ATOM 1934 C C . ASP A 1 251 ? 12.459 2.830 1.510 1.00 97.69 251 ASP A C 1
ATOM 1936 O O . ASP A 1 251 ? 12.486 2.284 2.610 1.00 97.69 251 ASP A O 1
ATOM 1940 N N . PHE A 1 252 ? 11.419 2.711 0.677 1.00 97.38 252 PHE A N 1
ATOM 1941 C CA . PHE A 1 252 ? 10.247 1.889 0.978 1.00 97.38 252 PHE A CA 1
ATOM 1942 C C . PHE A 1 252 ? 10.626 0.416 1.196 1.00 97.38 252 PHE A C 1
ATOM 1944 O O . PHE A 1 252 ? 10.243 -0.185 2.198 1.00 97.38 252 PHE A O 1
ATOM 1951 N N . VAL A 1 253 ? 11.415 -0.160 0.282 1.00 97.06 253 VAL A N 1
ATOM 1952 C CA . VAL A 1 253 ? 11.900 -1.546 0.387 1.00 97.06 253 VAL A CA 1
ATOM 1953 C C . VAL A 1 253 ? 12.814 -1.708 1.610 1.00 97.06 253 VAL A C 1
ATOM 1955 O O . VAL A 1 253 ? 12.706 -2.701 2.321 1.00 97.06 253 VAL A O 1
ATOM 1958 N N . ARG A 1 254 ? 13.668 -0.724 1.921 1.00 97.50 254 ARG A N 1
ATOM 1959 C CA . ARG A 1 254 ? 14.512 -0.752 3.126 1.00 97.50 254 ARG A CA 1
ATOM 1960 C C . ARG A 1 254 ? 13.681 -0.762 4.412 1.00 97.50 254 ARG A C 1
ATOM 1962 O O . ARG A 1 254 ? 14.006 -1.515 5.321 1.00 97.50 254 ARG A O 1
ATOM 1969 N N . GLU A 1 255 ? 12.634 0.056 4.496 1.00 96.56 255 GLU A N 1
ATOM 1970 C CA . GLU A 1 255 ? 11.725 0.083 5.652 1.00 96.56 255 GLU A CA 1
ATOM 1971 C C . GLU A 1 255 ? 10.946 -1.230 5.801 1.00 96.56 255 GLU A C 1
ATOM 1973 O O . GLU A 1 255 ? 10.780 -1.721 6.918 1.00 96.56 255 GLU A O 1
ATOM 1978 N N . TRP A 1 256 ? 10.508 -1.823 4.684 1.00 96.62 256 TRP A N 1
ATOM 1979 C CA . TRP A 1 256 ? 9.900 -3.154 4.673 1.00 96.62 256 TRP A CA 1
ATOM 1980 C C . TRP A 1 256 ? 10.857 -4.206 5.241 1.00 96.62 256 TRP A C 1
ATOM 1982 O O . TRP A 1 256 ? 10.498 -4.947 6.153 1.00 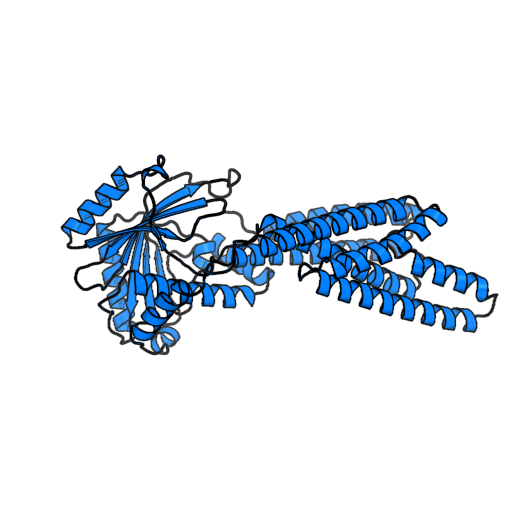96.62 256 TRP A O 1
ATOM 1992 N N . ASP A 1 257 ? 12.084 -4.249 4.729 1.00 97.19 257 ASP A N 1
ATOM 1993 C CA . ASP A 1 257 ? 13.089 -5.235 5.123 1.00 97.19 257 ASP A CA 1
ATOM 1994 C C . ASP A 1 257 ? 13.503 -5.086 6.578 1.00 97.19 257 ASP A C 1
ATOM 1996 O O . ASP A 1 257 ? 13.558 -6.077 7.295 1.00 97.19 257 ASP A O 1
ATOM 2000 N N . LYS A 1 258 ? 13.702 -3.845 7.033 1.00 96.88 258 LYS A N 1
ATOM 2001 C CA . LYS A 1 258 ? 13.991 -3.541 8.435 1.00 96.88 258 LYS A CA 1
ATOM 2002 C C . LYS A 1 258 ? 12.918 -4.111 9.361 1.00 96.88 258 LYS A C 1
ATOM 2004 O O . LYS A 1 258 ? 13.244 -4.638 10.417 1.00 96.88 258 LYS A O 1
ATOM 2009 N N . PHE A 1 259 ? 11.647 -4.022 8.969 1.00 96.31 259 PHE A N 1
ATOM 2010 C CA . PHE A 1 259 ? 10.568 -4.632 9.738 1.00 96.31 259 PHE A CA 1
ATOM 2011 C C . PHE A 1 259 ? 10.598 -6.164 9.673 1.00 96.31 259 PHE A C 1
ATOM 2013 O O . PHE A 1 259 ? 10.343 -6.811 10.679 1.00 96.31 259 PHE A O 1
ATOM 2020 N N . VAL A 1 260 ? 10.874 -6.761 8.510 1.00 95.06 260 VAL A N 1
ATOM 2021 C CA . VAL A 1 260 ? 10.964 -8.228 8.385 1.00 95.06 260 VAL A CA 1
ATOM 2022 C C . VAL A 1 260 ? 12.110 -8.788 9.237 1.00 95.06 260 VAL A C 1
ATOM 2024 O O . VAL A 1 260 ? 11.950 -9.846 9.838 1.00 95.06 260 VAL A O 1
ATOM 2027 N N . GLU A 1 261 ? 13.239 -8.081 9.294 1.00 96.56 261 GLU A N 1
ATOM 2028 C CA . GLU A 1 261 ? 14.421 -8.438 10.086 1.00 96.56 261 GLU A CA 1
ATOM 2029 C C . GLU A 1 261 ? 14.186 -8.263 11.599 1.00 96.56 261 GLU A C 1
ATOM 2031 O O . GLU A 1 261 ? 14.647 -9.084 12.388 1.00 96.56 261 GLU A O 1
ATOM 2036 N N . ASP A 1 262 ? 13.446 -7.226 12.006 1.00 97.31 262 ASP A N 1
ATOM 2037 C CA . ASP A 1 262 ? 13.145 -6.912 13.410 1.00 97.31 262 ASP A CA 1
ATOM 2038 C C . ASP A 1 262 ? 11.668 -6.486 13.577 1.00 97.31 262 ASP A C 1
ATOM 2040 O O . ASP A 1 262 ? 11.355 -5.286 13.661 1.00 97.31 262 ASP A O 1
ATOM 2044 N N . PRO A 1 263 ? 10.727 -7.458 13.592 1.00 95.31 263 PRO A N 1
ATOM 2045 C CA . PRO A 1 263 ? 9.300 -7.169 13.655 1.00 95.31 263 PRO A CA 1
ATOM 2046 C C . PRO A 1 263 ? 8.923 -6.432 14.938 1.00 95.31 263 PRO A C 1
ATOM 2048 O O . PRO A 1 263 ? 9.120 -6.918 16.052 1.00 95.31 263 PRO A O 1
ATOM 2051 N N . LYS A 1 264 ? 8.298 -5.262 14.789 1.00 94.88 264 LYS A N 1
ATOM 2052 C CA . LYS A 1 264 ? 7.799 -4.481 15.927 1.00 94.88 264 LYS A CA 1
ATOM 2053 C C . LYS A 1 264 ? 6.351 -4.834 16.237 1.00 94.88 264 LYS A C 1
ATOM 2055 O O . LYS A 1 264 ? 5.477 -4.710 15.381 1.00 94.88 264 LYS A O 1
ATOM 2060 N N . SER A 1 265 ? 6.102 -5.259 17.476 1.00 95.19 265 SER A N 1
ATOM 2061 C CA . SER A 1 265 ? 4.755 -5.480 18.014 1.00 95.19 265 SER A CA 1
ATOM 2062 C C . SER A 1 265 ? 4.094 -4.215 18.522 1.00 95.19 265 SER A C 1
ATOM 2064 O O . SER A 1 265 ? 2.879 -4.194 18.654 1.00 95.19 265 SER A O 1
ATOM 2066 N N . SER A 1 266 ? 4.846 -3.146 18.747 1.00 96.69 266 SER A N 1
ATOM 2067 C CA . SER A 1 266 ? 4.300 -1.853 19.127 1.00 96.69 266 SER A CA 1
ATOM 2068 C C . SER A 1 266 ? 4.935 -0.723 18.335 1.00 96.69 266 SER A C 1
ATOM 2070 O O . SER A 1 266 ? 6.050 -0.825 17.818 1.00 96.69 266 SER A O 1
ATOM 2072 N N . TRP A 1 267 ? 4.186 0.365 18.231 1.00 96.00 267 TRP A N 1
ATOM 2073 C CA . TRP A 1 267 ? 4.602 1.596 17.601 1.00 96.00 267 TRP A CA 1
ATOM 2074 C C . TRP A 1 267 ? 3.980 2.778 18.348 1.00 96.00 267 TRP A C 1
ATOM 2076 O O . TRP A 1 267 ? 2.786 2.770 18.640 1.00 96.00 267 TRP A O 1
ATOM 2086 N N . ALA A 1 268 ? 4.771 3.811 18.623 1.00 97.00 268 ALA A N 1
ATOM 2087 C CA . ALA A 1 268 ? 4.284 5.115 19.068 1.00 97.00 268 ALA A CA 1
ATOM 2088 C C . ALA A 1 268 ? 5.151 6.217 18.434 1.00 97.00 268 ALA A C 1
ATOM 2090 O O . ALA A 1 268 ? 6.354 5.983 18.251 1.00 97.00 268 ALA A O 1
ATOM 2091 N N . PRO A 1 269 ? 4.606 7.409 18.116 1.00 95.81 269 PRO A N 1
ATOM 2092 C CA . PRO A 1 269 ? 5.436 8.525 17.705 1.00 95.81 269 PRO A CA 1
ATOM 2093 C C . PRO A 1 269 ? 6.208 9.021 18.924 1.00 95.81 269 PRO A C 1
ATOM 2095 O O . PRO A 1 269 ? 5.919 8.649 20.065 1.00 95.81 269 PRO A O 1
ATOM 2098 N N . GLY A 1 270 ? 7.178 9.905 18.698 1.00 96.31 270 GLY A N 1
ATOM 2099 C CA . GLY A 1 270 ? 7.824 10.599 19.808 1.00 96.31 270 GLY A CA 1
ATOM 2100 C C . GLY A 1 270 ? 6.790 11.320 20.680 1.00 96.31 270 GLY A C 1
ATOM 2101 O O . GLY A 1 270 ? 5.858 11.938 20.168 1.00 96.31 270 GLY A O 1
ATOM 2102 N N . GLU A 1 271 ? 6.965 11.270 22.000 1.00 96.44 271 GLU A N 1
ATOM 2103 C CA . GLU A 1 271 ? 6.054 11.916 22.957 1.00 96.44 271 GLU A CA 1
ATOM 2104 C C . GLU A 1 271 ? 5.884 13.416 22.680 1.00 96.44 271 GLU A C 1
ATOM 2106 O O . GLU A 1 271 ? 4.774 13.941 22.751 1.00 96.44 271 GLU A O 1
ATOM 2111 N N . SER A 1 272 ? 6.969 14.101 22.305 1.00 97.19 272 SER A N 1
ATOM 2112 C CA . SER A 1 272 ? 6.940 15.517 21.930 1.00 97.19 272 SER A CA 1
ATOM 2113 C C . SER A 1 272 ? 6.016 15.787 20.742 1.00 97.19 272 SER A C 1
ATOM 2115 O O . SER A 1 272 ? 5.275 16.766 20.760 1.00 97.19 272 SER A O 1
ATOM 2117 N N . LEU A 1 273 ? 6.011 14.897 19.745 1.00 96.88 273 LEU A N 1
ATOM 2118 C CA . LEU A 1 273 ? 5.127 14.992 18.587 1.00 96.88 273 LEU A CA 1
ATOM 2119 C C . LEU A 1 273 ? 3.669 14.794 19.004 1.00 96.88 273 LEU A C 1
ATOM 2121 O O . LEU A 1 273 ? 2.823 15.621 18.677 1.00 96.88 273 LEU A O 1
ATOM 2125 N N . LEU A 1 274 ? 3.383 13.754 19.794 1.00 97.06 274 LEU A N 1
ATOM 2126 C CA . LEU A 1 274 ? 2.032 13.487 20.292 1.00 97.06 274 LEU A CA 1
ATOM 2127 C C . LEU A 1 274 ? 1.472 14.639 21.140 1.00 97.06 274 LEU A C 1
ATOM 2129 O O . LEU A 1 274 ? 0.298 14.985 21.004 1.00 97.06 274 LEU A O 1
ATOM 2133 N N . ARG A 1 275 ? 2.293 15.253 22.000 1.00 96.88 275 ARG A N 1
ATOM 2134 C CA . ARG A 1 275 ? 1.905 16.445 22.773 1.00 96.88 275 ARG A CA 1
ATOM 2135 C C . ARG A 1 275 ? 1.612 17.637 21.867 1.00 96.88 275 ARG A C 1
ATOM 2137 O O . ARG A 1 275 ? 0.621 18.322 22.090 1.00 96.88 275 ARG A O 1
ATOM 2144 N N . ALA A 1 276 ? 2.434 17.845 20.837 1.00 97.19 276 ALA A N 1
ATOM 2145 C CA . ALA A 1 276 ? 2.316 18.974 19.918 1.00 97.19 276 ALA A CA 1
ATOM 2146 C C . ALA A 1 276 ? 1.098 18.902 18.981 1.00 97.19 276 ALA A C 1
ATOM 2148 O O . ALA A 1 276 ? 0.678 19.934 18.460 1.00 97.19 276 ALA A O 1
ATOM 2149 N N . LEU A 1 277 ? 0.513 17.718 18.759 1.00 96.06 277 LEU A N 1
ATOM 2150 C CA . LEU A 1 277 ? -0.717 17.600 17.970 1.00 96.06 277 LEU A CA 1
ATOM 2151 C C . LEU A 1 277 ? -1.840 18.439 18.612 1.00 96.06 277 LEU A C 1
ATOM 2153 O O . LEU A 1 277 ? -2.065 18.315 19.814 1.00 96.06 277 LEU A O 1
ATOM 2157 N N . PRO A 1 278 ? -2.583 19.269 17.869 1.00 94.81 278 PRO A N 1
ATOM 2158 C CA . PRO A 1 278 ? -3.690 20.018 18.452 1.00 94.81 278 PRO A CA 1
ATOM 2159 C C . PRO A 1 278 ? -4.823 19.065 18.846 1.00 94.81 278 PRO A C 1
ATOM 2161 O O . PRO A 1 278 ? -5.116 18.111 18.119 1.00 94.81 278 PRO A O 1
ATOM 2164 N N . ALA A 1 279 ? -5.462 19.332 19.988 1.00 94.00 279 ALA A N 1
ATOM 2165 C CA . ALA A 1 279 ? -6.754 18.725 20.281 1.00 94.00 279 ALA A CA 1
ATOM 2166 C C . ALA A 1 279 ? -7.785 19.243 19.269 1.00 94.00 279 ALA A C 1
ATOM 2168 O O . ALA A 1 279 ? -7.724 20.407 18.865 1.00 94.00 279 ALA A O 1
ATOM 2169 N N . ARG A 1 280 ? -8.717 18.390 18.850 1.00 94.06 280 ARG A N 1
ATOM 2170 C CA . ARG A 1 280 ? -9.796 18.775 17.933 1.00 94.06 280 ARG A CA 1
ATOM 2171 C C . ARG A 1 280 ? -11.124 18.181 18.373 1.00 94.06 280 ARG A C 1
ATOM 2173 O O . ARG A 1 280 ? -11.144 17.135 19.010 1.00 94.06 280 ARG A O 1
ATOM 2180 N N . GLY A 1 281 ? -12.213 18.857 18.026 1.00 93.25 281 GLY A N 1
ATOM 2181 C CA . GLY A 1 281 ? -13.553 18.313 18.185 1.00 93.25 281 GLY A CA 1
ATOM 2182 C C . GLY A 1 281 ? -13.864 17.256 17.128 1.00 93.25 281 GLY A C 1
ATOM 2183 O O . GLY A 1 281 ? -13.094 17.005 16.194 1.00 93.25 281 GLY A O 1
ATOM 2184 N N . TRP A 1 282 ? -15.030 16.638 17.279 1.00 94.56 282 TRP A N 1
ATOM 2185 C CA . TRP A 1 282 ? -15.528 15.657 16.324 1.00 94.56 282 TRP A CA 1
ATOM 2186 C C . TRP A 1 282 ? -16.059 16.259 15.019 1.00 94.56 282 TRP A C 1
ATOM 2188 O O . TRP A 1 282 ? -16.226 15.524 14.054 1.00 94.56 282 TRP A O 1
ATOM 2198 N N . ASP A 1 283 ? -16.247 17.576 14.947 1.00 92.31 283 ASP A N 1
ATOM 2199 C CA . ASP A 1 283 ? -16.735 18.309 13.774 1.00 92.31 283 ASP A CA 1
ATOM 2200 C C . ASP A 1 283 ? -15.923 18.014 12.501 1.00 92.31 283 ASP A C 1
ATOM 2202 O O . ASP A 1 283 ? -16.485 17.827 11.418 1.00 92.31 283 ASP A O 1
ATOM 2206 N N . VAL A 1 284 ? -14.600 17.882 12.634 1.00 88.56 284 VAL A N 1
ATOM 2207 C CA . VAL A 1 284 ? -13.716 17.507 11.523 1.00 88.56 284 VAL A CA 1
ATOM 2208 C C . VAL A 1 284 ? -13.972 16.066 11.079 1.00 88.56 284 VAL A C 1
ATOM 2210 O O . VAL A 1 284 ? -14.083 15.802 9.882 1.00 88.56 284 VAL A O 1
ATOM 2213 N N . ALA A 1 285 ? -14.091 15.129 12.025 1.00 87.12 285 ALA A N 1
ATOM 2214 C CA . ALA A 1 285 ? -14.349 13.722 11.719 1.00 87.12 285 ALA A CA 1
ATOM 2215 C C . ALA A 1 285 ? -15.739 13.534 11.089 1.00 87.12 285 ALA A C 1
ATOM 2217 O O . ALA A 1 285 ? -15.870 12.796 10.114 1.00 87.12 285 ALA A O 1
ATOM 2218 N N . ASP A 1 286 ? -16.740 14.261 11.588 1.00 90.25 286 ASP A N 1
ATOM 2219 C CA . ASP A 1 286 ? -18.110 14.279 11.076 1.00 90.25 286 ASP A CA 1
ATOM 2220 C C . ASP A 1 286 ? -18.143 14.834 9.638 1.00 90.25 286 ASP A C 1
ATOM 2222 O O . ASP A 1 286 ? -18.756 14.242 8.746 1.00 90.25 286 ASP A O 1
ATOM 2226 N N . THR A 1 287 ? -17.390 15.906 9.365 1.00 88.31 287 THR A N 1
ATOM 2227 C CA . THR A 1 287 ? -17.238 16.468 8.010 1.00 88.31 287 THR A CA 1
ATOM 2228 C C . THR A 1 287 ? -16.575 15.471 7.054 1.00 88.31 287 THR A C 1
ATOM 2230 O O . THR A 1 287 ? -17.050 15.262 5.934 1.00 88.31 287 THR A O 1
ATOM 2233 N N . LEU A 1 288 ? -15.498 14.807 7.488 1.00 86.25 288 LEU A N 1
ATOM 2234 C CA . LEU A 1 288 ? -14.802 13.784 6.699 1.00 86.25 288 LEU A CA 1
ATOM 2235 C C . LEU A 1 288 ? -15.678 12.553 6.437 1.00 86.25 288 LEU A C 1
ATOM 2237 O O . LEU A 1 288 ? -15.591 11.944 5.365 1.00 86.25 288 LEU A O 1
ATOM 2241 N N . ALA A 1 289 ? -16.528 12.181 7.396 1.00 84.88 289 ALA A N 1
ATOM 2242 C CA . ALA A 1 289 ? -17.495 11.101 7.251 1.00 84.88 289 ALA A CA 1
ATOM 2243 C C . ALA A 1 289 ? -18.567 11.453 6.205 1.00 84.88 289 ALA A C 1
ATOM 2245 O O . ALA A 1 289 ? -18.815 10.653 5.295 1.00 84.88 289 ALA A O 1
ATOM 2246 N N . ALA A 1 290 ? -19.118 12.670 6.266 1.00 83.81 290 ALA A N 1
ATOM 2247 C CA . ALA A 1 290 ? -20.137 13.162 5.340 1.00 83.81 290 ALA A CA 1
ATOM 2248 C C . ALA A 1 290 ? -19.616 13.338 3.900 1.00 83.81 290 ALA A C 1
ATOM 2250 O O . ALA A 1 290 ? -20.282 12.931 2.947 1.00 83.81 290 ALA A O 1
ATOM 2251 N N . GLY A 1 291 ? -18.403 13.877 3.722 1.00 71.38 291 GLY A N 1
ATOM 2252 C CA . GLY A 1 291 ? -17.846 14.196 2.399 1.00 71.38 291 GLY A CA 1
ATOM 2253 C C . GLY A 1 291 ? -17.732 12.997 1.448 1.00 71.38 291 GLY A C 1
ATOM 2254 O O . GLY A 1 291 ? -17.938 13.133 0.246 1.00 71.38 291 GLY A O 1
ATOM 2255 N N . GLY A 1 292 ? -17.494 11.789 1.970 1.00 59.78 292 GLY A N 1
ATOM 2256 C CA . GLY A 1 292 ? -17.416 10.586 1.134 1.00 59.78 292 GLY A CA 1
ATOM 2257 C C . GLY A 1 292 ? -18.765 9.996 0.707 1.00 59.78 292 GLY A C 1
ATOM 2258 O O . GLY A 1 292 ? -18.761 9.071 -0.101 1.00 59.78 292 GLY A O 1
ATOM 2259 N N . ALA A 1 293 ? -19.897 10.488 1.224 1.00 55.31 293 ALA A N 1
ATOM 2260 C CA . ALA A 1 293 ? -21.227 10.097 0.744 1.00 55.31 293 ALA A CA 1
ATOM 2261 C C . ALA A 1 293 ? -21.623 10.852 -0.540 1.00 55.31 293 ALA A C 1
ATOM 2263 O O . ALA A 1 293 ? -22.342 10.305 -1.372 1.00 55.31 293 ALA A O 1
ATOM 2264 N N . ALA A 1 294 ? -21.115 12.079 -0.719 1.00 52.84 294 ALA A N 1
ATOM 2265 C CA . ALA A 1 294 ? -21.429 12.952 -1.853 1.00 52.84 294 ALA A CA 1
ATOM 2266 C C . ALA A 1 294 ? -20.517 12.749 -3.076 1.00 52.84 294 ALA A C 1
ATOM 2268 O O . ALA A 1 294 ? -20.863 13.188 -4.169 1.00 52.84 294 ALA A O 1
ATOM 2269 N N . GLU A 1 295 ? -19.374 12.067 -2.932 1.00 50.50 295 GLU A N 1
ATOM 2270 C CA . GLU A 1 295 ? -18.525 11.695 -4.069 1.00 50.50 295 GLU A CA 1
ATOM 2271 C C . GLU A 1 295 ? -19.151 10.485 -4.790 1.00 50.50 295 GLU A C 1
ATOM 2273 O O . GLU A 1 295 ? -18.863 9.305 -4.539 1.00 50.50 295 GLU A O 1
ATOM 2278 N N . THR A 1 296 ? -20.141 10.840 -5.604 1.00 46.66 296 THR A N 1
ATOM 2279 C CA . THR A 1 296 ? -20.992 10.038 -6.475 1.00 46.66 296 THR A CA 1
ATOM 2280 C C . THR A 1 296 ? -20.189 9.249 -7.501 1.00 46.66 296 THR A C 1
ATOM 2282 O O . THR A 1 296 ? -19.455 9.827 -8.293 1.00 46.66 296 THR A O 1
ATOM 2285 N N . ALA A 1 297 ? -20.405 7.932 -7.507 1.00 46.50 297 ALA A N 1
ATOM 2286 C CA . ALA A 1 297 ? -20.791 7.132 -8.673 1.00 46.50 297 ALA A CA 1
ATOM 2287 C C . ALA A 1 297 ? -20.143 7.428 -10.045 1.00 46.50 297 ALA A C 1
ATOM 2289 O O . ALA A 1 297 ? -20.799 7.258 -11.071 1.00 46.50 297 ALA A O 1
ATOM 2290 N N . GLU A 1 298 ? -18.864 7.800 -10.122 1.00 48.31 298 GLU A N 1
ATOM 2291 C CA . GLU A 1 298 ? -18.145 7.628 -11.383 1.00 48.31 298 GLU A CA 1
ATOM 2292 C C . GLU A 1 298 ? -18.031 6.116 -11.610 1.00 48.31 298 GLU A C 1
ATOM 2294 O O . GLU A 1 298 ? -17.475 5.393 -10.776 1.00 48.31 298 GLU A O 1
ATOM 2299 N N . ALA A 1 299 ? -18.651 5.620 -12.687 1.00 56.66 299 ALA A N 1
ATOM 2300 C CA . ALA A 1 299 ? -18.668 4.197 -12.992 1.00 56.66 299 ALA A CA 1
ATOM 2301 C C . ALA A 1 299 ? -17.225 3.670 -12.928 1.00 56.66 299 ALA A C 1
ATOM 2303 O O . ALA A 1 299 ? -16.354 4.224 -13.611 1.00 56.66 299 ALA A O 1
ATOM 2304 N N . PRO A 1 300 ? -16.936 2.653 -12.095 1.00 61.59 300 PRO A N 1
ATOM 2305 C CA . PRO A 1 300 ? -15.574 2.199 -11.890 1.00 61.59 300 PRO A CA 1
ATOM 2306 C C . PRO A 1 300 ? -15.012 1.730 -13.230 1.00 61.59 300 PRO A C 1
ATOM 2308 O O . PRO A 1 300 ? -15.386 0.683 -13.754 1.00 61.59 300 PRO A O 1
ATOM 2311 N N . VAL A 1 301 ? -14.128 2.538 -13.817 1.00 70.38 301 VAL A N 1
ATOM 2312 C CA . VAL A 1 301 ? -13.415 2.145 -15.028 1.00 70.38 301 VAL A CA 1
ATOM 2313 C C . VAL A 1 301 ? -12.538 0.961 -14.658 1.00 70.38 301 VAL A C 1
ATOM 2315 O O . VAL A 1 301 ? -11.691 1.094 -13.771 1.00 70.38 301 VAL A O 1
ATOM 2318 N N . ASP A 1 302 ? -12.737 -0.160 -15.353 1.00 82.00 302 ASP A N 1
ATOM 2319 C CA . ASP A 1 302 ? -11.985 -1.397 -15.149 1.00 82.00 302 ASP A CA 1
ATOM 2320 C C . ASP A 1 302 ? -10.473 -1.097 -15.020 1.00 82.00 302 ASP A C 1
ATOM 2322 O O . ASP A 1 302 ? -9.846 -0.612 -15.979 1.00 82.00 302 ASP A O 1
ATOM 2326 N N . PRO A 1 303 ? -9.867 -1.354 -13.842 1.00 78.00 303 PRO A N 1
ATOM 2327 C CA . PRO A 1 303 ? -8.445 -1.131 -13.607 1.00 78.00 303 PRO A CA 1
ATOM 2328 C C . PRO A 1 303 ? -7.548 -1.824 -14.639 1.00 78.00 303 PRO A C 1
ATOM 2330 O O . PRO A 1 303 ? -6.508 -1.271 -15.007 1.00 78.00 303 PRO A O 1
ATOM 2333 N N . ALA A 1 304 ? -7.958 -2.987 -15.159 1.00 84.06 304 ALA A N 1
ATOM 2334 C CA . ALA A 1 304 ? -7.199 -3.728 -16.160 1.00 84.06 304 ALA A CA 1
ATOM 2335 C C . ALA A 1 304 ? -7.140 -2.989 -17.507 1.00 84.06 304 ALA A C 1
ATOM 2337 O O . ALA A 1 304 ? -6.088 -2.958 -18.155 1.00 84.06 304 ALA A O 1
ATOM 2338 N N . LEU A 1 305 ? -8.233 -2.334 -17.917 1.00 90.31 305 LEU A N 1
ATOM 2339 C CA . LEU A 1 305 ? -8.248 -1.487 -19.114 1.00 90.31 305 LEU A CA 1
ATOM 2340 C C . LEU A 1 305 ? -7.334 -0.273 -18.944 1.00 90.31 305 LEU A C 1
ATOM 2342 O O . LEU A 1 305 ? -6.563 0.055 -19.849 1.00 90.31 305 LEU A O 1
ATOM 2346 N N . ARG A 1 306 ? -7.375 0.369 -17.771 1.00 89.31 306 ARG A N 1
ATOM 2347 C CA . ARG A 1 306 ? -6.524 1.528 -17.477 1.00 89.31 306 ARG A CA 1
ATOM 2348 C C . ARG A 1 306 ? -5.040 1.165 -17.515 1.00 89.31 306 ARG A C 1
ATOM 2350 O O . ARG A 1 306 ? -4.248 1.916 -18.085 1.00 89.31 306 ARG A O 1
ATOM 2357 N N . GLU A 1 307 ? -4.665 0.022 -16.950 1.00 88.25 307 GLU A N 1
ATOM 2358 C CA . GLU A 1 307 ? -3.275 -0.435 -16.964 1.00 88.25 307 GLU A CA 1
ATOM 2359 C C . GLU A 1 307 ? -2.811 -0.806 -18.377 1.00 88.25 307 GLU A C 1
ATOM 2361 O O . GLU A 1 307 ? -1.725 -0.406 -18.792 1.00 88.25 307 GLU A O 1
ATOM 2366 N N . ARG A 1 308 ? -3.655 -1.476 -19.174 1.00 92.19 308 ARG A N 1
ATOM 2367 C CA . ARG A 1 308 ? -3.337 -1.788 -20.577 1.00 92.19 308 ARG A CA 1
ATOM 2368 C C . ARG A 1 308 ? -3.132 -0.524 -21.415 1.00 92.19 308 ARG A C 1
ATOM 2370 O O . ARG A 1 308 ? -2.177 -0.457 -22.188 1.00 92.19 308 ARG A O 1
ATOM 2377 N N . ALA A 1 309 ? -3.974 0.496 -21.230 1.00 94.44 309 ALA A N 1
ATOM 2378 C CA . ALA A 1 309 ? -3.804 1.794 -21.884 1.00 94.44 309 ALA A CA 1
ATOM 2379 C C . ALA A 1 309 ? -2.467 2.446 -21.493 1.00 94.44 309 ALA A C 1
ATOM 2381 O O . ALA A 1 309 ? -1.713 2.884 -22.359 1.00 94.44 309 ALA A O 1
ATOM 2382 N N . ARG A 1 310 ? -2.122 2.453 -20.200 1.00 93.06 310 ARG A N 1
ATOM 2383 C CA . ARG A 1 310 ? -0.844 3.001 -19.716 1.00 93.06 310 ARG A CA 1
ATOM 2384 C C . ARG A 1 310 ? 0.369 2.239 -20.239 1.00 93.06 310 ARG A C 1
ATOM 2386 O O . ARG A 1 310 ? 1.334 2.866 -20.665 1.00 93.06 310 ARG A O 1
ATOM 2393 N N . SER A 1 311 ? 0.309 0.909 -20.246 1.00 91.94 311 SER A N 1
ATOM 2394 C CA . SER A 1 311 ? 1.371 0.054 -20.781 1.00 91.94 311 SER A CA 1
ATOM 2395 C C . SER A 1 311 ? 1.653 0.369 -22.253 1.00 91.94 311 SER A C 1
ATOM 2397 O O . SER A 1 311 ? 2.806 0.587 -22.620 1.00 91.94 311 SER A O 1
ATOM 2399 N N . GLY A 1 312 ? 0.609 0.516 -23.078 1.00 95.12 312 GLY A N 1
ATOM 2400 C CA . GLY A 1 312 ? 0.767 0.940 -24.472 1.00 95.12 312 GLY A CA 1
ATOM 2401 C C . GLY A 1 312 ? 1.341 2.354 -24.615 1.00 95.12 312 GLY A C 1
ATOM 2402 O O . GLY A 1 312 ? 2.189 2.577 -25.472 1.00 95.12 312 GLY A O 1
ATOM 2403 N N . ALA A 1 313 ? 0.941 3.303 -23.760 1.00 95.88 313 ALA A N 1
ATOM 2404 C CA . ALA A 1 313 ? 1.483 4.665 -23.783 1.00 95.88 313 ALA A CA 1
ATOM 2405 C C . ALA A 1 313 ? 2.978 4.705 -23.415 1.00 95.88 313 ALA A C 1
ATOM 2407 O O . ALA A 1 313 ? 3.732 5.502 -23.973 1.00 95.88 313 ALA A O 1
ATOM 2408 N N . HIS A 1 314 ? 3.430 3.824 -22.515 1.00 94.75 314 HIS A N 1
ATOM 2409 C CA . HIS A 1 314 ? 4.841 3.734 -22.133 1.00 94.75 314 HIS A CA 1
ATOM 2410 C C . HIS A 1 314 ? 5.765 3.327 -23.284 1.00 94.75 314 HIS A C 1
ATOM 2412 O O . HIS A 1 314 ? 6.942 3.682 -23.253 1.00 94.75 314 HIS A O 1
ATOM 2418 N N . TRP A 1 315 ? 5.261 2.647 -24.316 1.00 96.12 315 TRP A N 1
ATOM 2419 C CA . TRP A 1 315 ? 6.073 2.326 -25.490 1.00 96.12 315 TRP A CA 1
ATOM 2420 C C . TRP A 1 315 ? 6.546 3.569 -26.244 1.00 96.12 315 TRP A C 1
ATOM 2422 O O . TRP A 1 315 ? 7.658 3.557 -26.757 1.00 96.12 315 TRP A O 1
ATOM 2432 N N . PHE A 1 316 ? 5.793 4.674 -26.230 1.00 95.75 316 PHE A N 1
ATOM 2433 C CA . PHE A 1 316 ? 6.277 5.939 -26.794 1.00 95.75 316 PHE A CA 1
ATOM 2434 C C . PHE A 1 316 ? 7.487 6.487 -26.027 1.00 95.75 316 PHE A C 1
ATOM 2436 O O . PHE A 1 316 ? 8.440 6.958 -26.640 1.00 95.75 316 PHE A O 1
ATOM 2443 N N . TYR A 1 317 ? 7.503 6.360 -24.696 1.00 93.06 317 TYR A N 1
ATOM 2444 C CA . TYR A 1 317 ? 8.674 6.734 -23.899 1.00 93.06 317 TYR A CA 1
ATOM 2445 C C . TYR A 1 317 ? 9.859 5.800 -24.128 1.00 93.06 317 TYR A C 1
ATOM 2447 O O . TYR A 1 317 ? 10.991 6.273 -24.150 1.00 93.06 317 TYR A O 1
ATOM 2455 N N . TRP A 1 318 ? 9.620 4.500 -24.320 1.00 91.25 318 TRP A N 1
ATOM 2456 C CA . TRP A 1 318 ? 10.682 3.564 -24.692 1.00 91.25 318 TRP A CA 1
ATOM 2457 C C . TRP A 1 318 ? 11.307 3.928 -26.033 1.00 91.25 318 TRP A C 1
ATOM 2459 O O . TRP A 1 318 ? 12.529 3.987 -26.120 1.00 91.25 318 TRP A O 1
ATOM 2469 N N . VAL A 1 319 ? 10.492 4.251 -27.040 1.00 90.94 319 VAL A N 1
ATOM 2470 C CA . VAL A 1 319 ? 10.976 4.737 -28.339 1.00 90.94 319 VAL A CA 1
ATOM 2471 C C . VAL A 1 319 ? 11.825 5.998 -28.165 1.00 90.94 319 VAL A C 1
ATOM 2473 O O . VAL A 1 319 ? 12.953 6.038 -28.657 1.00 90.94 319 VAL A O 1
ATOM 2476 N N . SER A 1 320 ? 11.354 6.990 -27.401 1.00 90.50 320 SER A N 1
ATOM 2477 C CA . SER A 1 320 ? 12.133 8.199 -27.094 1.00 90.50 320 SER A CA 1
ATOM 2478 C C . SER A 1 320 ? 13.454 7.893 -26.383 1.00 90.50 320 SER A C 1
ATOM 2480 O O . SER A 1 320 ? 14.492 8.443 -26.743 1.00 90.50 320 SER A O 1
ATOM 2482 N N . ALA A 1 321 ? 13.436 7.021 -25.373 1.00 85.81 321 ALA A N 1
ATOM 2483 C CA . ALA A 1 321 ? 14.613 6.687 -24.577 1.00 85.81 321 ALA A CA 1
ATOM 2484 C C . ALA A 1 321 ? 15.661 5.922 -25.396 1.00 85.81 321 ALA A C 1
ATOM 2486 O O . ALA A 1 321 ? 16.843 6.254 -25.340 1.00 85.81 321 ALA A O 1
ATOM 2487 N N . LEU A 1 322 ? 15.234 4.940 -26.193 1.00 86.69 322 LEU A N 1
ATOM 2488 C CA . LEU A 1 322 ? 16.114 4.184 -27.088 1.00 86.69 322 LEU A CA 1
ATOM 2489 C C . LEU A 1 322 ? 16.706 5.096 -28.169 1.00 86.69 322 LEU A C 1
ATOM 2491 O O . LEU A 1 322 ? 17.903 5.043 -28.434 1.00 86.69 322 LEU A O 1
ATOM 2495 N N . SER A 1 323 ? 15.905 6.018 -28.706 1.00 85.69 323 SER A N 1
ATOM 2496 C CA . SER A 1 323 ? 16.381 7.034 -29.653 1.00 85.69 323 SER A CA 1
ATOM 2497 C C . SER A 1 323 ? 17.433 7.956 -29.032 1.00 85.69 323 SER A C 1
ATOM 2499 O O . SER A 1 323 ? 18.437 8.260 -29.672 1.00 85.69 323 SER A O 1
ATOM 2501 N N . LEU A 1 324 ? 17.249 8.360 -27.770 1.00 85.25 324 LEU A N 1
ATOM 2502 C CA . LEU A 1 324 ? 18.227 9.168 -27.040 1.00 85.25 324 LEU A CA 1
ATOM 2503 C C . LEU A 1 324 ? 19.545 8.416 -26.829 1.00 85.25 324 LEU A C 1
ATOM 2505 O O . LEU A 1 324 ? 20.610 8.980 -27.071 1.00 85.25 324 LEU A O 1
ATOM 2509 N N . VAL A 1 325 ? 19.482 7.147 -26.415 1.00 80.69 325 VAL A N 1
ATOM 2510 C CA . VAL A 1 325 ? 20.672 6.295 -26.262 1.00 80.69 325 VAL A CA 1
ATOM 2511 C C . VAL A 1 325 ? 21.437 6.204 -27.582 1.00 80.69 325 VAL A C 1
ATOM 2513 O O . VAL A 1 325 ? 22.659 6.346 -27.591 1.00 80.69 325 VAL A O 1
ATOM 2516 N N . ASN A 1 326 ? 20.728 6.058 -28.701 1.00 79.56 326 ASN A N 1
ATOM 2517 C CA . ASN A 1 326 ? 21.351 5.970 -30.021 1.00 79.56 326 ASN A CA 1
ATOM 2518 C C . ASN A 1 326 ? 21.986 7.287 -30.456 1.00 79.56 326 ASN A C 1
ATOM 2520 O O . ASN A 1 326 ? 23.108 7.282 -30.958 1.00 79.56 326 ASN A O 1
ATOM 2524 N N . ALA A 1 327 ? 21.313 8.413 -30.215 1.00 79.88 327 ALA A N 1
ATOM 2525 C CA . ALA A 1 327 ? 21.864 9.733 -30.502 1.00 79.88 327 ALA A CA 1
ATOM 2526 C C . ALA A 1 327 ? 23.159 9.987 -29.710 1.00 79.88 327 ALA A C 1
ATOM 2528 O O . ALA A 1 327 ? 24.150 10.440 -30.280 1.00 79.88 327 ALA A O 1
ATOM 2529 N N . VAL A 1 328 ? 23.183 9.637 -28.417 1.00 78.19 328 VAL A N 1
ATOM 2530 C CA . VAL A 1 328 ? 24.381 9.756 -27.568 1.00 78.19 328 VAL A CA 1
ATOM 2531 C C . VAL A 1 328 ? 25.486 8.806 -28.031 1.00 78.19 328 VAL A C 1
ATOM 2533 O O . VAL A 1 328 ? 26.632 9.228 -28.158 1.00 78.19 328 VAL A O 1
ATOM 2536 N N . SER A 1 329 ? 25.158 7.546 -28.329 1.00 74.50 329 SER A N 1
ATOM 2537 C CA . SER A 1 329 ? 26.133 6.561 -28.813 1.00 74.50 329 SER A CA 1
ATOM 2538 C C . SER A 1 329 ? 26.793 7.020 -30.117 1.00 74.50 329 SER A C 1
ATOM 2540 O O . SER A 1 329 ? 28.020 7.024 -30.220 1.00 74.50 329 SER A O 1
ATOM 2542 N N . SER A 1 330 ? 25.993 7.498 -31.073 1.00 71.62 330 SER A N 1
ATOM 2543 C CA . SER A 1 330 ? 26.483 8.047 -32.340 1.00 71.62 330 SER A CA 1
ATOM 2544 C C . SER A 1 330 ? 27.369 9.280 -32.127 1.00 71.62 330 SER A C 1
ATOM 2546 O O . SER A 1 330 ? 28.451 9.362 -32.706 1.00 71.62 330 SER A O 1
ATOM 2548 N N . ALA A 1 331 ? 26.978 10.198 -31.233 1.00 72.88 331 ALA A N 1
ATOM 2549 C CA . ALA A 1 331 ? 27.774 11.383 -30.903 1.00 72.88 331 ALA A CA 1
ATOM 2550 C C . ALA A 1 331 ? 29.137 11.045 -30.269 1.00 72.88 331 ALA A C 1
ATOM 2552 O O . ALA A 1 331 ? 30.092 11.803 -30.418 1.00 72.88 331 ALA A O 1
ATOM 2553 N N . MET A 1 332 ? 29.249 9.897 -29.596 1.00 75.00 332 MET A N 1
ATOM 2554 C CA . MET A 1 332 ? 30.505 9.391 -29.031 1.00 75.00 332 MET A CA 1
ATOM 2555 C C . MET A 1 332 ? 31.379 8.644 -30.056 1.00 75.00 332 MET A C 1
ATOM 2557 O O . MET A 1 332 ? 32.380 8.041 -29.677 1.00 75.00 332 MET A O 1
ATOM 2561 N N . GLY A 1 333 ? 31.024 8.676 -31.346 1.00 69.44 333 GLY A N 1
ATOM 2562 C CA . GLY A 1 333 ? 31.785 8.026 -32.417 1.00 69.44 333 GLY A CA 1
ATOM 2563 C C . GLY A 1 333 ? 31.576 6.514 -32.493 1.00 69.44 333 GLY A C 1
ATOM 2564 O O . GLY A 1 333 ? 32.355 5.815 -33.139 1.00 69.44 333 GLY A O 1
ATOM 2565 N N . SER A 1 334 ? 30.536 5.993 -31.836 1.00 70.12 334 SER A N 1
ATOM 2566 C CA . SER A 1 334 ? 30.173 4.586 -31.947 1.00 70.12 334 SER A CA 1
ATOM 2567 C C . SER A 1 334 ? 29.716 4.279 -33.373 1.00 70.12 334 SER A C 1
ATOM 2569 O O . SER A 1 334 ? 28.741 4.851 -33.860 1.00 70.12 334 SER A O 1
ATOM 2571 N N . THR A 1 335 ? 30.401 3.350 -34.040 1.00 59.84 335 THR A N 1
ATOM 2572 C CA . THR A 1 335 ? 29.984 2.807 -35.346 1.00 59.84 335 THR A CA 1
ATOM 2573 C C . THR A 1 335 ? 28.876 1.766 -35.216 1.00 59.84 335 THR A C 1
ATOM 2575 O O . THR A 1 335 ? 28.353 1.284 -36.219 1.00 59.84 335 THR A O 1
ATOM 2578 N N . TRP A 1 336 ? 28.487 1.423 -33.985 1.00 56.53 336 TRP A N 1
ATOM 2579 C CA . TRP A 1 336 ? 27.295 0.632 -33.741 1.00 56.53 336 TRP A CA 1
ATOM 2580 C C . TRP A 1 336 ? 26.055 1.465 -34.065 1.00 56.53 336 TRP A C 1
ATOM 2582 O O . TRP A 1 336 ? 25.555 2.224 -33.235 1.00 56.53 336 TRP A O 1
ATOM 2592 N N . GLY A 1 337 ? 25.520 1.273 -35.269 1.00 56.44 337 GLY A N 1
ATOM 2593 C CA . GLY A 1 337 ? 24.115 1.545 -35.531 1.00 56.44 337 GLY A CA 1
ATOM 2594 C C . GLY A 1 337 ? 23.304 0.595 -34.662 1.00 56.44 337 GLY A C 1
ATOM 2595 O O . GLY A 1 337 ? 23.214 -0.594 -34.956 1.00 56.44 337 GLY A O 1
ATOM 2596 N N . PHE A 1 338 ? 22.783 1.079 -33.537 1.00 56.22 338 PHE A N 1
ATOM 2597 C CA . PHE A 1 338 ? 21.905 0.272 -32.703 1.00 56.22 338 PHE A CA 1
ATOM 2598 C C . PHE A 1 338 ? 20.730 -0.177 -33.586 1.00 56.22 338 PHE A C 1
ATOM 2600 O O . PHE A 1 338 ? 19.975 0.656 -34.085 1.00 56.22 338 PHE A O 1
ATOM 2607 N N . ILE A 1 339 ? 20.588 -1.491 -33.785 1.00 57.66 339 ILE A N 1
ATOM 2608 C CA . ILE A 1 339 ? 19.533 -2.128 -34.606 1.00 57.66 339 ILE A CA 1
ATOM 2609 C C . ILE A 1 339 ? 18.122 -1.714 -34.127 1.00 57.66 339 ILE A C 1
ATOM 2611 O O . ILE A 1 339 ? 17.130 -1.828 -34.834 1.00 57.66 339 ILE A O 1
ATOM 2615 N N . ILE A 1 340 ? 18.038 -1.166 -32.913 1.00 59.97 340 ILE A N 1
ATOM 2616 C CA . ILE A 1 340 ? 16.826 -0.691 -32.247 1.00 59.97 340 ILE A CA 1
ATOM 2617 C C . ILE A 1 340 ? 16.790 0.858 -32.245 1.00 59.97 340 ILE A C 1
ATOM 2619 O O . ILE A 1 340 ? 16.527 1.506 -31.232 1.00 59.97 340 ILE A O 1
ATOM 2623 N N . GLY A 1 341 ? 17.169 1.487 -33.358 1.00 64.19 341 GLY A N 1
ATOM 2624 C CA . GLY A 1 341 ? 16.993 2.926 -33.594 1.00 64.19 341 GLY A CA 1
ATOM 2625 C C . GLY A 1 341 ? 15.747 3.244 -34.393 1.00 64.19 341 GLY A C 1
ATOM 2626 O O . GLY A 1 341 ? 15.032 2.338 -34.785 1.00 64.19 341 GLY A O 1
ATOM 2627 N N . LEU A 1 342 ? 15.478 4.532 -34.606 1.00 75.50 342 LEU A N 1
ATOM 2628 C CA . LEU A 1 342 ? 14.450 4.975 -35.546 1.00 75.50 342 LEU A CA 1
ATOM 2629 C C . LEU A 1 342 ? 15.012 4.934 -36.967 1.00 75.50 342 LEU A C 1
ATOM 2631 O O . LEU A 1 342 ? 16.141 5.361 -37.205 1.00 75.50 342 LEU A O 1
ATOM 2635 N N . GLY A 1 343 ? 14.232 4.448 -37.922 1.00 74.94 343 GLY A N 1
ATOM 2636 C CA . GLY A 1 343 ? 14.651 4.317 -39.315 1.00 74.94 343 GLY A CA 1
ATOM 2637 C C . GLY A 1 343 ? 14.946 5.677 -39.946 1.00 74.94 343 GLY A C 1
ATOM 2638 O O . GLY A 1 343 ? 15.922 5.834 -40.680 1.00 74.94 343 GLY A O 1
ATOM 2639 N N . ALA A 1 344 ? 14.167 6.702 -39.595 1.00 74.44 344 ALA A N 1
ATOM 2640 C CA . ALA A 1 344 ? 14.337 8.062 -40.099 1.00 74.44 344 ALA A CA 1
ATOM 2641 C C . ALA A 1 344 ? 15.729 8.629 -39.791 1.00 74.44 344 ALA A C 1
ATOM 2643 O O . ALA A 1 344 ? 16.293 9.380 -40.586 1.00 74.44 344 ALA A O 1
ATOM 2644 N N . THR A 1 345 ? 16.311 8.250 -38.656 1.00 71.31 345 THR A N 1
ATOM 2645 C CA . THR A 1 345 ? 17.609 8.769 -38.222 1.00 71.31 345 THR A CA 1
ATOM 2646 C C . THR A 1 345 ? 18.734 8.099 -39.004 1.00 71.31 345 THR A C 1
ATOM 2648 O O . THR A 1 345 ? 19.675 8.776 -39.411 1.00 71.31 345 THR A O 1
ATOM 2651 N N . GLN A 1 346 ? 18.574 6.816 -39.344 1.00 72.94 346 GLN A N 1
ATOM 2652 C CA . GLN A 1 346 ? 19.476 6.096 -40.243 1.00 72.94 346 GLN A CA 1
ATOM 2653 C C . GLN A 1 346 ? 19.444 6.666 -41.664 1.00 72.94 346 GLN A C 1
ATOM 2655 O O . GLN A 1 346 ? 20.499 6.835 -42.272 1.00 72.94 346 GLN A O 1
ATOM 2660 N N . VAL A 1 347 ? 18.263 7.026 -42.180 1.00 77.12 347 VAL A N 1
ATOM 2661 C CA . VAL A 1 347 ? 18.127 7.653 -43.508 1.00 77.12 347 VAL A CA 1
ATOM 2662 C C . VAL A 1 347 ? 18.831 9.005 -43.551 1.00 77.12 347 VAL A C 1
ATOM 2664 O O . VAL A 1 347 ? 19.565 9.274 -44.499 1.00 77.12 347 VAL A O 1
ATOM 2667 N N . VAL A 1 348 ? 18.665 9.841 -42.521 1.00 70.81 348 VAL A N 1
ATOM 2668 C CA . VAL A 1 348 ? 19.365 11.132 -42.433 1.00 70.81 348 VAL A CA 1
ATOM 2669 C C . VAL A 1 348 ? 20.878 10.927 -42.373 1.00 70.81 348 VAL A C 1
ATOM 2671 O O . VAL A 1 348 ? 21.607 11.608 -43.090 1.00 70.81 348 VAL A O 1
ATOM 2674 N N . SER A 1 349 ? 21.359 9.968 -41.578 1.00 67.88 349 SER A N 1
ATOM 2675 C CA . SER A 1 349 ? 22.786 9.635 -41.510 1.00 67.88 349 SER A CA 1
ATOM 2676 C C . SER A 1 349 ? 23.335 9.090 -42.835 1.00 67.88 349 SER A C 1
ATOM 2678 O O . SER A 1 349 ? 24.432 9.471 -43.239 1.00 67.88 349 SER A O 1
ATOM 2680 N N . ALA A 1 350 ? 22.581 8.247 -43.544 1.00 72.25 350 ALA A N 1
ATOM 2681 C CA . ALA A 1 350 ? 22.981 7.698 -44.839 1.00 72.25 350 ALA A CA 1
ATOM 2682 C C . ALA A 1 350 ? 22.994 8.768 -45.941 1.00 72.25 350 ALA A C 1
ATOM 2684 O O . ALA A 1 350 ? 23.953 8.856 -46.707 1.00 72.25 350 ALA A O 1
ATOM 2685 N N . ALA A 1 351 ? 21.970 9.625 -45.989 1.00 71.31 351 ALA A N 1
ATOM 2686 C CA . ALA A 1 351 ? 21.911 10.757 -46.909 1.00 71.31 351 ALA A CA 1
ATOM 2687 C C . ALA A 1 351 ? 23.037 11.762 -46.632 1.00 71.31 351 ALA A C 1
ATOM 2689 O O . ALA A 1 351 ? 23.648 12.276 -47.566 1.00 71.31 351 ALA A O 1
ATOM 2690 N N . ALA A 1 352 ? 23.354 11.995 -45.355 1.00 67.25 352 ALA A N 1
ATOM 2691 C CA . ALA A 1 352 ? 24.476 12.825 -44.953 1.00 67.25 352 ALA A CA 1
ATOM 2692 C C . ALA A 1 352 ? 25.814 12.268 -45.460 1.00 67.25 352 ALA A C 1
ATOM 2694 O O . ALA A 1 352 ? 26.611 13.005 -46.037 1.00 67.25 352 ALA A O 1
ATOM 2695 N N . LEU A 1 353 ? 26.044 10.964 -45.292 1.00 67.81 353 LEU A N 1
ATOM 2696 C CA . LEU A 1 353 ? 27.259 10.306 -45.766 1.00 67.81 353 LEU A CA 1
ATOM 2697 C C . LEU A 1 353 ? 27.367 10.348 -47.300 1.00 67.81 353 LEU A C 1
ATOM 2699 O O . LEU A 1 353 ? 28.436 10.627 -47.832 1.00 67.81 353 LEU A O 1
ATOM 2703 N N . ALA A 1 354 ? 26.252 10.139 -48.006 1.00 71.75 354 ALA A N 1
ATOM 2704 C CA . ALA A 1 354 ? 26.197 10.205 -49.465 1.00 71.75 354 ALA A CA 1
ATOM 2705 C C . ALA A 1 354 ? 26.429 11.627 -50.013 1.00 71.75 354 ALA A C 1
ATOM 2707 O O . ALA A 1 354 ? 26.998 11.783 -51.091 1.00 71.75 354 ALA A O 1
ATOM 2708 N N . ALA A 1 355 ? 26.005 12.661 -49.280 1.00 68.50 355 ALA A N 1
ATOM 2709 C CA . ALA A 1 355 ? 26.140 14.059 -49.690 1.00 68.50 355 ALA A CA 1
ATOM 2710 C C . ALA A 1 355 ? 27.503 14.683 -49.343 1.00 68.50 355 ALA A C 1
ATOM 2712 O O . ALA A 1 355 ? 27.866 15.705 -49.923 1.00 68.50 355 ALA A O 1
ATOM 2713 N N . ALA A 1 356 ? 28.246 14.120 -48.386 1.00 64.56 356 ALA A N 1
ATOM 2714 C CA . ALA A 1 356 ? 29.412 14.791 -47.820 1.00 64.56 356 ALA A CA 1
ATOM 2715 C C . ALA A 1 356 ? 30.689 14.749 -48.684 1.00 64.56 356 ALA A C 1
ATOM 2717 O O . ALA A 1 356 ? 31.536 15.631 -48.525 1.00 64.56 356 ALA A O 1
ATOM 2718 N N . GLY A 1 357 ? 30.848 13.779 -49.595 1.00 64.56 357 GLY A N 1
ATOM 2719 C CA . GLY A 1 357 ? 32.132 13.559 -50.285 1.00 64.56 357 GLY A CA 1
ATOM 2720 C C . GLY A 1 357 ? 33.319 13.442 -49.302 1.00 64.56 357 GLY A C 1
ATOM 2721 O O . GLY A 1 357 ? 33.120 13.121 -48.133 1.00 64.56 357 GLY A O 1
ATOM 2722 N N . ASP A 1 358 ? 34.546 13.762 -49.737 1.00 59.59 358 ASP A N 1
ATOM 2723 C CA . ASP A 1 358 ? 35.760 13.735 -48.884 1.00 59.59 358 ASP A CA 1
ATOM 2724 C C . ASP A 1 358 ? 35.900 14.961 -47.937 1.00 59.59 358 ASP A C 1
ATOM 2726 O O . ASP A 1 358 ? 36.926 15.151 -47.280 1.00 59.59 358 ASP A O 1
ATOM 2730 N N . GLY A 1 359 ? 34.891 15.839 -47.856 1.00 65.50 359 GLY A N 1
ATOM 2731 C CA . GLY A 1 359 ? 34.970 17.111 -47.127 1.00 65.50 359 GLY A CA 1
ATOM 2732 C C . GLY A 1 359 ? 34.613 17.007 -45.638 1.00 65.50 359 GLY A C 1
ATOM 2733 O O . GLY A 1 359 ? 33.437 16.951 -45.277 1.00 65.50 359 GLY A O 1
ATOM 2734 N N . ALA A 1 360 ? 35.612 17.086 -44.753 1.00 68.38 360 ALA A N 1
ATOM 2735 C CA . ALA A 1 360 ? 35.440 16.953 -43.297 1.00 68.38 360 ALA A CA 1
ATOM 2736 C C . ALA A 1 360 ? 34.479 17.981 -42.644 1.00 68.38 360 ALA A C 1
ATOM 2738 O O . ALA A 1 360 ? 33.820 17.657 -41.653 1.00 68.38 360 ALA A O 1
ATOM 2739 N N . GLU A 1 361 ? 34.355 19.204 -43.179 1.00 75.81 361 GLU A N 1
ATOM 2740 C CA . GLU A 1 361 ? 33.399 20.201 -42.657 1.00 75.81 361 GLU A CA 1
ATOM 2741 C C . GLU A 1 361 ? 31.938 19.866 -42.991 1.00 75.81 361 GLU A C 1
ATOM 2743 O O . GLU A 1 361 ? 31.062 20.012 -42.132 1.00 75.81 361 GLU A O 1
ATOM 2748 N N . THR A 1 362 ? 31.673 19.356 -44.198 1.00 69.38 362 THR A N 1
ATOM 2749 C CA . THR A 1 362 ? 30.328 18.976 -44.655 1.00 69.38 362 THR A CA 1
ATOM 2750 C C . THR A 1 362 ? 29.772 17.825 -43.817 1.00 69.38 362 THR A C 1
ATOM 2752 O O . THR A 1 362 ? 28.626 17.884 -43.366 1.00 69.38 362 THR A O 1
ATOM 2755 N N . VAL A 1 363 ? 30.610 16.826 -43.506 1.00 70.00 363 VAL A N 1
ATOM 2756 C CA . VAL A 1 363 ? 30.267 15.718 -42.594 1.00 70.00 363 VAL A CA 1
ATOM 2757 C C . VAL A 1 363 ? 29.847 16.246 -41.219 1.00 70.00 363 VAL A C 1
ATOM 2759 O O . VAL A 1 363 ? 28.846 15.801 -40.654 1.00 70.00 363 VAL A O 1
ATOM 2762 N N . ARG A 1 364 ? 30.580 17.229 -40.677 1.00 76.19 364 ARG A N 1
ATOM 2763 C CA . ARG A 1 364 ? 30.318 17.768 -39.336 1.00 76.19 364 ARG A CA 1
ATOM 2764 C C . ARG A 1 364 ? 29.007 18.549 -39.274 1.00 76.19 364 ARG A C 1
ATOM 2766 O O . ARG A 1 364 ? 28.260 18.384 -38.312 1.00 76.19 364 ARG A O 1
ATOM 2773 N N . LEU A 1 365 ? 28.708 19.375 -40.280 1.00 78.94 365 LEU A N 1
ATOM 2774 C CA . LEU A 1 365 ? 27.435 20.103 -40.361 1.00 78.94 365 LEU A CA 1
ATOM 2775 C C . LEU A 1 365 ? 26.246 19.135 -40.423 1.00 78.94 365 LEU A C 1
ATOM 2777 O O . LEU A 1 365 ? 25.275 19.293 -39.684 1.00 78.94 365 LEU A O 1
ATOM 2781 N N . LEU A 1 366 ? 26.342 18.103 -41.262 1.00 71.44 366 LEU A N 1
ATOM 2782 C CA . LEU A 1 366 ? 25.279 17.115 -41.427 1.00 71.44 366 LEU A CA 1
ATOM 2783 C C . LEU A 1 366 ? 25.064 16.262 -40.167 1.00 71.44 366 LEU A C 1
ATOM 2785 O O . LEU A 1 366 ? 23.921 15.955 -39.828 1.00 71.44 366 LEU A O 1
ATOM 2789 N N . ALA A 1 367 ? 26.128 15.948 -39.420 1.00 73.62 367 ALA A N 1
ATOM 2790 C CA . ALA A 1 367 ? 26.018 15.281 -38.123 1.00 73.62 367 ALA A CA 1
ATOM 2791 C C . ALA A 1 367 ? 25.211 16.114 -37.106 1.00 73.62 367 ALA A C 1
ATOM 2793 O O . ALA A 1 367 ? 24.351 15.573 -36.409 1.00 73.62 367 ALA A O 1
ATOM 2794 N N . TRP A 1 368 ? 25.418 17.437 -37.059 1.00 80.38 368 TRP A N 1
ATOM 2795 C CA . TRP A 1 368 ? 24.630 18.331 -36.199 1.00 80.38 368 TRP A CA 1
ATOM 2796 C C . TRP A 1 368 ? 23.159 18.407 -36.612 1.00 80.38 368 TRP A C 1
ATOM 2798 O O . TRP A 1 368 ? 22.284 18.403 -35.745 1.00 80.38 368 TRP A O 1
ATOM 2808 N N . VAL A 1 369 ? 22.872 18.420 -37.917 1.00 81.06 369 VAL A N 1
ATOM 2809 C CA . VAL A 1 369 ? 21.493 18.357 -38.431 1.00 81.06 369 VAL A CA 1
ATOM 2810 C C . VAL A 1 369 ? 20.826 17.040 -38.024 1.00 81.06 369 VAL A C 1
ATOM 2812 O O . VAL A 1 369 ? 19.705 17.053 -37.514 1.00 81.06 369 VAL A O 1
ATOM 2815 N N . GLY A 1 370 ? 21.527 15.910 -38.163 1.00 77.44 370 GLY A N 1
ATOM 2816 C CA . GLY A 1 370 ? 21.040 14.601 -37.723 1.00 77.44 370 GLY A CA 1
ATOM 2817 C C . GLY A 1 370 ? 20.763 14.540 -36.219 1.00 77.44 370 GLY A C 1
ATOM 2818 O O . GLY A 1 370 ? 19.736 14.006 -35.796 1.00 77.44 370 GLY A O 1
ATOM 2819 N N . LEU A 1 371 ? 21.627 15.137 -35.395 1.00 81.44 371 LEU A N 1
ATOM 2820 C CA . LEU A 1 371 ? 21.404 15.240 -33.952 1.00 81.44 371 LEU A CA 1
ATOM 2821 C C . LEU A 1 371 ? 20.187 16.118 -33.616 1.00 81.44 371 LEU A C 1
ATOM 2823 O O . LEU A 1 371 ? 19.377 15.742 -32.769 1.00 81.44 371 LEU A O 1
ATOM 2827 N N . ALA A 1 372 ? 20.020 17.259 -34.288 1.00 85.69 372 ALA A N 1
ATOM 2828 C CA . ALA A 1 372 ? 18.875 18.142 -34.077 1.00 85.69 372 ALA A CA 1
ATOM 2829 C C . ALA A 1 372 ? 17.548 17.446 -34.420 1.00 85.69 372 ALA A C 1
ATOM 2831 O O . ALA A 1 372 ? 16.600 17.503 -33.635 1.00 85.69 372 ALA A O 1
ATOM 2832 N N . ILE A 1 373 ? 17.497 16.723 -35.545 1.00 83.75 373 ILE A N 1
ATOM 2833 C CA . ILE A 1 373 ? 16.327 15.925 -35.938 1.00 83.75 373 ILE A CA 1
ATOM 2834 C C . ILE A 1 373 ? 16.036 14.847 -34.887 1.00 83.75 373 ILE A C 1
ATOM 2836 O O . ILE A 1 373 ? 14.892 14.717 -34.455 1.00 83.75 373 ILE A O 1
ATOM 2840 N N . ASN A 1 374 ? 17.060 14.130 -34.410 1.00 83.31 374 ASN A N 1
ATOM 2841 C CA . ASN A 1 374 ? 16.914 13.148 -33.332 1.00 83.31 374 ASN A CA 1
ATOM 2842 C C . ASN A 1 374 ? 16.262 13.754 -32.081 1.00 83.31 374 ASN A C 1
ATOM 2844 O O . ASN A 1 374 ? 15.304 13.194 -31.550 1.00 83.31 374 ASN A O 1
ATOM 2848 N N . ILE A 1 375 ? 16.742 14.917 -31.631 1.00 88.12 375 ILE A N 1
ATOM 2849 C CA . ILE A 1 375 ? 16.197 15.613 -30.456 1.00 88.12 375 ILE A CA 1
ATOM 2850 C C . ILE A 1 375 ? 14.721 15.973 -30.664 1.00 88.12 375 ILE A C 1
ATOM 2852 O O . ILE A 1 375 ? 13.907 15.762 -29.762 1.00 88.12 375 ILE A O 1
ATOM 2856 N N . VAL A 1 376 ? 14.354 16.470 -31.849 1.00 91.31 376 VAL A N 1
ATOM 2857 C CA . VAL A 1 376 ? 12.956 16.788 -32.182 1.00 91.31 376 VAL A CA 1
ATOM 2858 C C . VAL A 1 376 ? 12.087 15.537 -32.119 1.00 91.31 376 VAL A C 1
ATOM 2860 O O . VAL A 1 376 ? 11.023 15.560 -31.502 1.00 91.31 376 VAL A O 1
ATOM 2863 N N . VAL A 1 377 ? 12.538 14.428 -32.702 1.00 88.44 377 VAL A N 1
ATOM 2864 C CA . VAL A 1 377 ? 11.763 13.184 -32.712 1.00 88.44 377 VAL A CA 1
ATOM 2865 C C . VAL A 1 377 ? 11.595 12.615 -31.298 1.00 88.44 377 VAL A C 1
ATOM 2867 O O . VAL A 1 377 ? 10.483 12.240 -30.916 1.00 88.44 377 VAL A O 1
ATOM 2870 N N . ILE A 1 378 ? 12.651 12.643 -30.477 1.00 90.81 378 ILE A N 1
ATOM 2871 C CA . ILE A 1 378 ? 12.594 12.288 -29.049 1.00 90.81 378 ILE A CA 1
ATOM 2872 C C . ILE A 1 378 ? 11.556 13.151 -28.321 1.00 90.81 378 ILE A C 1
ATOM 2874 O O . ILE A 1 378 ? 10.743 12.629 -27.552 1.00 90.81 378 ILE A O 1
ATOM 2878 N N . ALA A 1 379 ? 11.543 14.464 -28.561 1.00 93.38 379 ALA A N 1
ATOM 2879 C CA . ALA A 1 379 ? 10.580 15.373 -27.946 1.00 93.38 379 ALA A CA 1
ATOM 2880 C C . ALA A 1 379 ? 9.138 15.064 -28.384 1.00 93.38 379 ALA A C 1
ATOM 2882 O O . ALA A 1 379 ? 8.244 14.998 -27.537 1.00 93.38 379 ALA A O 1
ATOM 2883 N N . VAL A 1 380 ? 8.914 14.801 -29.677 1.00 95.62 380 VAL A N 1
ATOM 2884 C CA . VAL A 1 380 ? 7.596 14.451 -30.233 1.00 95.62 380 VAL A CA 1
ATOM 2885 C C . VAL A 1 380 ? 7.057 13.164 -29.610 1.00 95.62 380 VAL A C 1
ATOM 2887 O O . VAL A 1 380 ? 5.945 13.170 -29.080 1.00 95.62 380 VAL A O 1
ATOM 2890 N N . PHE A 1 381 ? 7.830 12.074 -29.594 1.00 94.88 381 PHE A N 1
ATOM 2891 C CA . PHE A 1 381 ? 7.373 10.816 -28.992 1.00 94.88 381 PHE A CA 1
ATOM 2892 C C . PHE A 1 381 ? 7.190 10.923 -27.474 1.00 94.88 381 PHE A C 1
ATOM 2894 O O . PHE A 1 381 ? 6.256 10.339 -26.924 1.00 94.88 381 PHE A O 1
ATOM 2901 N N . THR A 1 382 ? 7.993 11.743 -26.790 1.00 95.62 382 THR A N 1
ATOM 2902 C CA . THR A 1 382 ? 7.813 12.020 -25.354 1.00 95.62 382 THR A CA 1
ATOM 2903 C C . THR A 1 382 ? 6.505 12.770 -25.090 1.00 95.62 382 THR A C 1
ATOM 2905 O O . THR A 1 382 ? 5.759 12.412 -24.173 1.00 95.62 382 THR A O 1
ATOM 2908 N N . LEU A 1 383 ? 6.186 13.773 -25.914 1.00 96.56 383 LEU A N 1
ATOM 2909 C CA . LEU A 1 383 ? 4.933 14.522 -25.832 1.00 96.56 383 LEU A CA 1
ATOM 2910 C C . LEU A 1 383 ? 3.725 13.626 -26.130 1.00 96.56 383 LEU A C 1
ATOM 2912 O O . LEU A 1 383 ? 2.740 13.654 -25.391 1.00 96.56 383 LEU A O 1
ATOM 2916 N N . ILE A 1 384 ? 3.806 12.797 -27.172 1.00 97.19 384 ILE A N 1
ATOM 2917 C CA . ILE A 1 384 ? 2.758 11.830 -27.514 1.00 97.19 384 ILE A CA 1
ATOM 2918 C C . ILE A 1 384 ? 2.560 10.831 -26.374 1.00 97.19 384 ILE A C 1
ATOM 2920 O O . ILE A 1 384 ? 1.420 10.596 -25.982 1.00 97.19 384 ILE A O 1
ATOM 2924 N N . GLY A 1 385 ? 3.640 10.301 -25.792 1.00 94.69 385 GLY A N 1
ATOM 2925 C CA . GLY A 1 385 ? 3.581 9.434 -24.614 1.00 94.69 385 GLY A CA 1
ATOM 2926 C C . GLY A 1 385 ? 2.844 10.099 -23.454 1.00 94.69 385 GLY A C 1
ATOM 2927 O O . GLY A 1 385 ? 1.925 9.512 -22.882 1.00 94.69 385 GLY A O 1
ATOM 2928 N N . TRP A 1 386 ? 3.157 11.365 -23.171 1.00 95.31 386 TRP A N 1
ATOM 2929 C CA . TRP A 1 386 ? 2.476 12.136 -22.130 1.00 95.31 386 TRP A CA 1
ATOM 2930 C C . TRP A 1 386 ? 0.984 12.321 -22.415 1.00 95.31 386 TRP A C 1
ATOM 2932 O O . TRP A 1 386 ? 0.161 12.051 -21.539 1.00 95.31 386 TRP A O 1
ATOM 2942 N N . LEU A 1 387 ? 0.606 12.684 -23.641 1.00 95.31 387 LEU A N 1
ATOM 2943 C CA . LEU A 1 387 ? -0.802 12.797 -24.033 1.00 95.31 387 LEU A CA 1
ATOM 2944 C C . LEU A 1 387 ? -1.526 11.438 -23.997 1.00 95.31 387 LEU A C 1
ATOM 2946 O O . LEU A 1 387 ? -2.682 11.362 -23.577 1.00 95.31 387 LEU A O 1
ATOM 2950 N N . ALA A 1 388 ? -0.854 10.354 -24.383 1.00 93.81 388 ALA A N 1
ATOM 2951 C CA . ALA A 1 388 ? -1.403 9.001 -24.409 1.00 93.81 388 ALA A CA 1
ATOM 2952 C C . ALA A 1 388 ? -1.640 8.422 -23.002 1.00 93.81 388 ALA A C 1
ATOM 2954 O O . ALA A 1 388 ? -2.555 7.615 -22.829 1.00 93.81 388 ALA A O 1
ATOM 2955 N N . THR A 1 389 ? -0.910 8.882 -21.974 1.00 90.44 389 THR A N 1
ATOM 2956 C CA . THR A 1 389 ? -1.183 8.499 -20.569 1.00 90.44 389 THR A CA 1
ATOM 2957 C C . THR A 1 389 ? -2.548 8.986 -20.060 1.00 90.44 389 THR A C 1
ATOM 2959 O O . THR A 1 389 ? -3.052 8.464 -19.062 1.00 90.44 389 THR A O 1
ATOM 2962 N N . ARG A 1 390 ? -3.164 9.953 -20.757 1.00 89.44 390 ARG A N 1
ATOM 2963 C CA . ARG A 1 390 ? -4.511 10.485 -20.503 1.00 89.44 390 ARG A CA 1
ATOM 2964 C C . ARG A 1 390 ? -5.539 9.855 -21.459 1.00 89.44 390 ARG A C 1
ATOM 2966 O O . ARG A 1 390 ? -6.147 10.580 -22.240 1.00 89.44 390 ARG A O 1
ATOM 2973 N N . PRO A 1 391 ? -5.719 8.524 -21.401 1.00 83.06 391 PRO A N 1
ATOM 2974 C CA . PRO A 1 391 ? -6.221 7.616 -22.460 1.00 83.06 391 PRO A CA 1
ATOM 2975 C C . PRO A 1 391 ? -6.705 8.263 -23.778 1.00 83.06 391 PRO A C 1
ATOM 2977 O O . PRO A 1 391 ? -7.835 8.059 -24.228 1.00 83.06 391 PRO A O 1
ATOM 2980 N N . SER A 1 392 ? -5.844 9.048 -24.433 1.00 93.44 392 SER A N 1
ATOM 2981 C CA . SER A 1 392 ? -6.231 9.850 -25.592 1.00 93.44 392 SER A CA 1
ATOM 2982 C C . SER A 1 392 ? -6.093 9.010 -26.849 1.00 93.44 392 SER A C 1
ATOM 2984 O O . SER A 1 392 ? -4.992 8.769 -27.341 1.00 93.44 392 SER A O 1
ATOM 2986 N N . VAL A 1 393 ? -7.229 8.569 -27.392 1.00 95.31 393 VAL A N 1
ATOM 2987 C CA . VAL A 1 393 ? -7.272 7.767 -28.626 1.00 95.31 393 VAL A CA 1
ATOM 2988 C C . VAL A 1 393 ? -6.616 8.508 -29.799 1.00 95.31 393 VAL A C 1
ATOM 2990 O O . VAL A 1 393 ? -6.000 7.872 -30.648 1.00 95.31 393 VAL A O 1
ATOM 2993 N N . ILE A 1 394 ? -6.713 9.842 -29.827 1.00 96.44 394 ILE A N 1
ATOM 2994 C CA . ILE A 1 394 ? -6.104 10.679 -30.870 1.00 96.44 394 ILE A CA 1
ATOM 2995 C C . ILE A 1 394 ? -4.578 10.663 -30.743 1.00 96.44 394 ILE A C 1
ATOM 2997 O O . ILE A 1 394 ? -3.896 10.425 -31.735 1.00 96.44 394 ILE A O 1
ATOM 3001 N N . ALA A 1 395 ? -4.043 10.847 -29.530 1.00 96.62 395 ALA A N 1
ATOM 3002 C CA . ALA A 1 395 ? -2.597 10.811 -29.301 1.00 96.62 395 ALA A CA 1
ATOM 3003 C C . ALA A 1 395 ? -2.002 9.448 -29.683 1.00 96.62 395 ALA A C 1
ATOM 3005 O O . ALA A 1 395 ? -1.002 9.394 -30.395 1.00 96.62 395 ALA A O 1
ATOM 3006 N N . PHE A 1 396 ? -2.666 8.354 -29.290 1.00 97.19 396 PHE A N 1
ATOM 3007 C CA . PHE A 1 396 ? -2.296 7.009 -29.731 1.00 97.19 396 PHE A CA 1
ATOM 3008 C C . PHE A 1 396 ? -2.300 6.874 -31.254 1.00 97.19 396 PHE A C 1
ATOM 3010 O O . PHE A 1 396 ? -1.341 6.355 -31.812 1.00 97.19 396 PHE A O 1
ATOM 3017 N N . GLY A 1 397 ? -3.358 7.344 -31.921 1.00 97.69 397 GLY A N 1
ATOM 3018 C CA . GLY A 1 397 ? -3.477 7.262 -33.376 1.00 97.69 397 GLY A CA 1
ATOM 3019 C C . GLY A 1 397 ? -2.336 7.977 -34.100 1.00 97.69 397 GLY A C 1
ATOM 3020 O O . GLY A 1 397 ? -1.722 7.388 -34.984 1.00 97.69 397 GLY A O 1
ATOM 3021 N N . ILE A 1 398 ? -2.012 9.207 -33.684 1.00 97.75 398 ILE A N 1
ATOM 3022 C CA . ILE A 1 398 ? -0.906 9.987 -34.261 1.00 97.75 398 ILE A CA 1
ATOM 3023 C C . ILE A 1 398 ? 0.433 9.282 -34.018 1.00 97.75 398 ILE A C 1
ATOM 3025 O O . ILE A 1 398 ? 1.201 9.090 -34.957 1.00 97.75 398 ILE A O 1
ATOM 3029 N N . GLY A 1 399 ? 0.702 8.851 -32.783 1.00 96.94 399 GLY A N 1
ATOM 3030 C CA . GLY A 1 399 ? 1.950 8.167 -32.441 1.00 96.94 399 GLY A CA 1
ATOM 3031 C C . GLY A 1 399 ? 2.156 6.860 -33.198 1.00 96.94 399 GLY A C 1
ATOM 3032 O O . GLY A 1 399 ? 3.238 6.628 -33.730 1.00 96.94 399 GLY A O 1
ATOM 3033 N N . ILE A 1 400 ? 1.115 6.027 -33.280 1.00 97.94 400 ILE A N 1
ATOM 3034 C CA . ILE A 1 400 ? 1.146 4.766 -34.031 1.00 97.94 400 ILE A CA 1
ATOM 3035 C C . ILE A 1 400 ? 1.396 5.038 -35.514 1.00 97.94 400 ILE A C 1
ATOM 3037 O O . ILE A 1 400 ? 2.206 4.345 -36.116 1.00 97.94 400 ILE A O 1
ATOM 3041 N N . ALA A 1 401 ? 0.742 6.045 -36.100 1.00 97.44 401 ALA A N 1
ATOM 3042 C CA . ALA A 1 401 ? 0.938 6.387 -37.506 1.00 97.44 401 ALA A CA 1
ATOM 3043 C C . ALA A 1 401 ? 2.382 6.831 -37.794 1.00 97.44 401 ALA A C 1
ATOM 3045 O O . ALA A 1 401 ? 2.999 6.320 -38.725 1.00 97.44 401 ALA A O 1
ATOM 3046 N N . LEU A 1 402 ? 2.941 7.725 -36.971 1.00 95.25 402 LEU A N 1
ATOM 3047 C CA . LEU A 1 402 ? 4.330 8.176 -37.110 1.00 95.25 402 LEU A CA 1
ATOM 3048 C C . LEU A 1 402 ? 5.324 7.020 -36.960 1.00 95.25 402 LEU A C 1
ATOM 3050 O O . LEU A 1 402 ? 6.244 6.887 -37.761 1.00 95.25 402 LEU A O 1
ATOM 3054 N N . PHE A 1 403 ? 5.121 6.158 -35.965 1.00 94.62 403 PHE A N 1
ATOM 3055 C CA . PHE A 1 403 ? 6.011 5.026 -35.722 1.00 94.62 403 PHE A CA 1
ATOM 3056 C C . PHE A 1 403 ? 5.876 3.930 -36.794 1.00 94.62 403 PHE A C 1
ATOM 3058 O O . PHE A 1 403 ? 6.859 3.298 -37.171 1.00 94.62 403 PHE A O 1
ATOM 3065 N N . ALA A 1 404 ? 4.679 3.734 -37.353 1.00 95.75 404 ALA A N 1
ATOM 3066 C CA . ALA A 1 404 ? 4.462 2.830 -38.480 1.00 95.75 404 ALA A CA 1
ATOM 3067 C C . ALA A 1 404 ? 5.138 3.336 -39.763 1.00 95.75 404 ALA A C 1
ATOM 3069 O O . ALA A 1 404 ? 5.715 2.536 -40.493 1.00 95.75 404 ALA A O 1
ATOM 3070 N N . LEU A 1 405 ? 5.118 4.649 -40.019 1.00 93.44 405 LEU A N 1
ATOM 3071 C CA . LEU A 1 405 ? 5.875 5.248 -41.125 1.00 93.44 405 LEU A CA 1
ATOM 3072 C C . LEU A 1 405 ? 7.379 5.006 -40.966 1.00 93.44 405 LEU A C 1
ATOM 3074 O O . LEU A 1 405 ? 8.039 4.630 -41.930 1.00 93.44 405 LEU A O 1
ATOM 3078 N N . ASP A 1 406 ? 7.902 5.147 -39.749 1.00 90.81 406 ASP A N 1
ATOM 3079 C CA . ASP A 1 406 ? 9.301 4.833 -39.444 1.00 90.81 406 ASP A CA 1
ATOM 3080 C C . ASP A 1 406 ? 9.615 3.338 -39.647 1.00 90.81 406 ASP A C 1
ATOM 3082 O O . ASP A 1 406 ? 10.638 2.973 -40.219 1.00 90.81 406 ASP A O 1
ATOM 3086 N N . THR A 1 407 ? 8.667 2.462 -39.305 1.00 91.19 407 THR A N 1
ATOM 3087 C CA . THR A 1 407 ? 8.771 1.009 -39.518 1.00 91.19 407 THR A CA 1
ATOM 3088 C C . THR A 1 407 ? 8.938 0.639 -40.998 1.00 91.19 407 THR A C 1
ATOM 3090 O O . THR A 1 407 ? 9.673 -0.295 -41.324 1.00 91.19 407 THR A O 1
ATOM 3093 N N . LEU A 1 408 ? 8.289 1.371 -41.915 1.00 92.19 408 LEU A N 1
ATOM 3094 C CA . LEU A 1 408 ? 8.414 1.127 -43.359 1.00 92.19 408 LEU A CA 1
ATOM 3095 C C . LEU A 1 408 ? 9.847 1.330 -43.862 1.00 92.19 408 LEU A C 1
ATOM 3097 O O . LEU A 1 408 ? 10.245 0.679 -44.824 1.00 92.19 408 LEU A O 1
ATOM 3101 N N . ILE A 1 409 ? 10.638 2.178 -43.204 1.00 88.75 409 ILE A N 1
ATOM 3102 C CA . ILE A 1 409 ? 12.037 2.410 -43.572 1.00 88.75 409 ILE A CA 1
ATOM 3103 C C . ILE A 1 409 ? 12.859 1.131 -43.377 1.00 88.75 409 ILE A C 1
ATOM 3105 O O . ILE A 1 409 ? 13.621 0.761 -44.267 1.00 88.75 409 ILE A O 1
ATOM 3109 N N . PHE A 1 410 ? 12.653 0.405 -42.273 1.00 84.44 410 PHE A N 1
ATOM 3110 C CA . PHE A 1 410 ? 13.328 -0.877 -42.021 1.00 84.44 410 PHE A CA 1
ATOM 3111 C C . PHE A 1 410 ? 12.937 -1.950 -43.029 1.00 84.44 410 PHE A C 1
ATOM 3113 O O . PHE A 1 410 ? 13.789 -2.710 -43.486 1.00 84.44 410 PHE A O 1
ATOM 3120 N N . LEU A 1 411 ? 11.658 -1.982 -43.415 1.00 88.56 411 LEU A N 1
ATOM 3121 C CA . LEU A 1 411 ? 11.178 -2.889 -44.453 1.00 88.56 411 LEU A CA 1
ATOM 3122 C C . LEU A 1 411 ? 11.882 -2.618 -45.791 1.00 88.56 411 LEU A C 1
ATOM 3124 O O . LEU A 1 411 ? 12.331 -3.557 -46.443 1.00 88.56 411 LEU A O 1
ATOM 3128 N N . LEU A 1 412 ? 12.013 -1.345 -46.178 1.00 88.31 412 LEU A N 1
ATOM 3129 C CA . LEU A 1 412 ? 12.710 -0.943 -47.403 1.00 88.31 412 LEU A CA 1
ATOM 3130 C C . LEU A 1 412 ? 14.223 -1.201 -47.332 1.00 88.31 412 LEU A C 1
ATOM 3132 O O . LEU A 1 412 ? 14.829 -1.539 -48.345 1.00 88.31 412 LEU A O 1
ATOM 3136 N N . ALA A 1 413 ? 14.823 -1.073 -46.148 1.00 82.56 413 ALA A N 1
ATOM 3137 C CA . ALA A 1 413 ? 16.239 -1.341 -45.908 1.00 82.56 413 ALA A CA 1
ATOM 3138 C C . ALA A 1 413 ? 16.574 -2.842 -45.776 1.00 82.56 413 ALA A C 1
ATOM 3140 O O . ALA A 1 413 ? 17.749 -3.200 -45.730 1.00 82.56 413 ALA A O 1
ATOM 3141 N N . GLY A 1 414 ? 15.568 -3.724 -45.705 1.00 85.31 414 GLY A N 1
ATOM 3142 C CA . GLY A 1 414 ? 15.763 -5.163 -45.495 1.00 85.31 414 GLY A CA 1
ATOM 3143 C C . GLY A 1 414 ? 16.246 -5.535 -44.086 1.00 85.31 414 GLY A C 1
ATOM 3144 O O . GLY A 1 414 ? 16.744 -6.643 -43.884 1.00 85.31 414 GLY A O 1
ATOM 3145 N N . ASP A 1 415 ? 16.103 -4.637 -43.107 1.00 81.56 415 ASP A N 1
ATOM 3146 C CA . ASP A 1 415 ? 16.458 -4.900 -41.711 1.00 81.56 415 ASP A CA 1
ATOM 3147 C C . ASP A 1 415 ? 15.306 -5.619 -40.997 1.00 81.56 415 ASP A C 1
ATOM 3149 O O . ASP A 1 415 ? 14.431 -5.022 -40.362 1.00 81.56 415 ASP A O 1
ATOM 3153 N N . TRP A 1 416 ? 15.305 -6.945 -41.118 1.00 82.69 416 TRP A N 1
ATOM 3154 C CA . TRP A 1 416 ? 14.279 -7.810 -40.539 1.00 82.69 416 TRP A CA 1
ATOM 3155 C C . TRP A 1 416 ? 14.249 -7.782 -39.006 1.00 82.69 416 TRP A C 1
ATOM 3157 O O . TRP A 1 416 ? 13.186 -7.987 -38.415 1.00 82.69 416 TRP A O 1
ATOM 3167 N N . VAL A 1 417 ? 15.386 -7.519 -38.352 1.00 80.06 417 VAL A N 1
ATOM 3168 C CA . VAL A 1 417 ? 15.462 -7.461 -36.884 1.00 80.06 417 VAL A CA 1
ATOM 3169 C C . VAL A 1 417 ? 14.854 -6.152 -36.386 1.00 80.06 417 VAL A C 1
ATOM 3171 O O . VAL A 1 417 ? 13.992 -6.182 -35.501 1.00 80.06 417 VAL A O 1
ATOM 3174 N N . GLY A 1 418 ? 15.231 -5.022 -36.994 1.00 84.81 418 GLY A N 1
ATOM 3175 C CA . GLY A 1 418 ? 14.621 -3.719 -36.729 1.00 84.81 418 GLY A CA 1
ATOM 3176 C C . GLY A 1 418 ? 13.113 -3.734 -36.993 1.00 84.81 418 GLY A C 1
ATOM 3177 O O . GLY A 1 418 ? 12.330 -3.288 -36.147 1.00 84.81 418 GLY A O 1
ATOM 3178 N N . LEU A 1 419 ? 12.685 -4.349 -38.102 1.00 87.62 419 LEU A N 1
ATOM 3179 C CA . LEU A 1 419 ? 11.273 -4.525 -38.450 1.00 87.62 419 LEU A CA 1
ATOM 3180 C C . LEU A 1 419 ? 10.501 -5.329 -37.391 1.00 87.62 419 LEU A C 1
ATOM 3182 O O . LEU A 1 419 ? 9.405 -4.928 -36.995 1.00 87.62 419 LEU A O 1
ATOM 3186 N N . ALA A 1 420 ? 11.060 -6.441 -36.902 1.00 84.12 420 ALA A N 1
ATOM 3187 C CA . ALA A 1 420 ? 10.420 -7.266 -35.876 1.00 84.12 420 ALA A CA 1
ATOM 3188 C C . ALA A 1 420 ? 10.248 -6.509 -34.548 1.00 84.12 420 ALA A C 1
ATOM 3190 O O . ALA A 1 420 ? 9.185 -6.579 -33.925 1.00 84.12 420 ALA A O 1
ATOM 3191 N N . PHE A 1 421 ? 11.262 -5.742 -34.132 1.00 87.12 421 PHE A N 1
ATOM 3192 C CA . PHE A 1 421 ? 11.170 -4.898 -32.940 1.00 87.12 421 PHE A CA 1
ATOM 3193 C C . PHE A 1 421 ? 10.093 -3.812 -33.089 1.00 87.12 421 PHE A C 1
ATOM 3195 O O . PHE A 1 421 ? 9.279 -3.607 -32.186 1.00 87.12 421 PHE A O 1
ATOM 3202 N N . HIS A 1 422 ? 10.039 -3.149 -34.245 1.00 92.38 422 HIS A N 1
ATOM 3203 C CA . HIS A 1 422 ? 9.034 -2.124 -34.519 1.00 92.38 422 HIS A CA 1
ATOM 3204 C C . HIS A 1 422 ? 7.615 -2.696 -34.548 1.00 92.38 422 HIS A C 1
ATOM 3206 O O . HIS A 1 422 ? 6.707 -2.125 -33.942 1.00 92.38 422 HIS A O 1
ATOM 3212 N N . ALA A 1 423 ? 7.423 -3.862 -35.170 1.00 93.25 423 ALA A N 1
ATOM 3213 C CA . ALA A 1 423 ? 6.150 -4.576 -35.155 1.00 93.25 423 ALA A CA 1
ATOM 3214 C C . ALA A 1 423 ? 5.694 -4.913 -33.723 1.00 93.25 423 ALA A C 1
ATOM 3216 O O . ALA A 1 423 ? 4.518 -4.739 -33.394 1.00 93.25 423 ALA A O 1
ATOM 3217 N N . LEU A 1 424 ? 6.617 -5.328 -32.849 1.00 91.25 424 LEU A N 1
ATOM 3218 C CA . LEU A 1 424 ? 6.326 -5.582 -31.437 1.00 91.25 424 LEU A CA 1
ATOM 3219 C C . LEU A 1 424 ? 5.863 -4.310 -30.709 1.00 91.25 424 LEU A C 1
ATOM 3221 O O . LEU A 1 424 ? 4.846 -4.325 -30.012 1.00 91.25 424 LEU A O 1
ATOM 3225 N N . ALA A 1 425 ? 6.578 -3.199 -30.884 1.00 94.19 425 ALA A N 1
ATOM 3226 C CA . ALA A 1 425 ? 6.204 -1.922 -30.284 1.00 94.19 425 ALA A CA 1
ATOM 3227 C C . ALA A 1 425 ? 4.840 -1.422 -30.805 1.00 94.19 425 ALA A C 1
ATOM 3229 O O . ALA A 1 425 ? 3.985 -1.035 -30.003 1.00 94.19 425 ALA A O 1
ATOM 3230 N N . LEU A 1 426 ? 4.580 -1.522 -32.115 1.00 97.06 426 LEU A N 1
ATOM 3231 C CA . LEU A 1 426 ? 3.281 -1.204 -32.723 1.00 97.06 426 LEU A CA 1
ATOM 3232 C C . LEU A 1 426 ? 2.149 -2.059 -32.150 1.00 97.06 426 LEU A C 1
ATOM 3234 O O . LEU A 1 426 ? 1.072 -1.532 -31.858 1.00 97.06 426 LEU A O 1
ATOM 3238 N N . TYR A 1 427 ? 2.387 -3.357 -31.950 1.00 97.31 427 TYR A N 1
ATOM 3239 C CA . TYR A 1 427 ? 1.417 -4.253 -31.328 1.00 97.31 427 TYR A CA 1
ATOM 3240 C C . TYR A 1 427 ? 1.025 -3.752 -29.932 1.00 97.31 427 TYR A C 1
ATOM 3242 O O . TYR A 1 427 ? -0.161 -3.544 -29.657 1.00 97.31 427 TYR A O 1
ATOM 3250 N N . PHE A 1 428 ? 1.999 -3.463 -29.065 1.00 96.31 428 PHE A N 1
ATOM 3251 C CA . PHE A 1 428 ? 1.701 -2.977 -27.718 1.00 96.31 428 PHE A CA 1
ATOM 3252 C C . PHE A 1 428 ? 1.026 -1.599 -27.708 1.00 96.31 428 PHE A C 1
ATOM 3254 O O . PHE A 1 428 ? 0.046 -1.414 -26.980 1.00 96.31 428 PHE A O 1
ATOM 3261 N N . MET A 1 429 ? 1.464 -0.655 -28.546 1.00 97.69 429 MET A N 1
ATOM 3262 C CA . MET A 1 429 ? 0.786 0.640 -28.697 1.00 97.69 429 MET A CA 1
ATOM 3263 C C . MET A 1 429 ? -0.670 0.455 -29.159 1.00 97.69 429 MET A C 1
ATOM 3265 O O . MET A 1 429 ? -1.584 1.085 -28.618 1.00 97.69 429 MET A O 1
ATOM 3269 N N . GLY A 1 430 ? -0.909 -0.463 -30.102 1.00 97.62 430 GLY A N 1
ATOM 3270 C CA . GLY A 1 430 ? -2.236 -0.824 -30.598 1.00 97.62 430 GLY A CA 1
ATOM 3271 C C . GLY A 1 430 ? -3.147 -1.389 -29.507 1.00 97.62 430 GLY A C 1
ATOM 3272 O O . GLY A 1 430 ? -4.293 -0.949 -29.378 1.00 97.62 430 GLY A O 1
ATOM 3273 N N . THR A 1 431 ? -2.641 -2.298 -28.666 1.00 96.88 431 THR A N 1
ATOM 3274 C CA . THR A 1 431 ? -3.409 -2.823 -27.520 1.00 96.88 431 THR A CA 1
ATOM 3275 C C . THR A 1 431 ? -3.761 -1.729 -26.505 1.00 96.88 431 THR A C 1
ATOM 3277 O O . THR A 1 431 ? -4.879 -1.712 -25.982 1.00 96.88 431 THR A O 1
ATOM 3280 N N . GLY A 1 432 ? -2.861 -0.764 -26.280 1.00 96.38 432 GLY A N 1
ATOM 3281 C CA . GLY A 1 432 ? -3.128 0.406 -25.442 1.00 96.38 432 GLY A CA 1
ATOM 3282 C C . GLY A 1 432 ? -4.225 1.307 -26.013 1.00 96.38 432 GLY A C 1
ATOM 3283 O O . GLY A 1 432 ? -5.146 1.695 -25.292 1.00 96.38 432 GLY A O 1
ATOM 3284 N N . MET A 1 433 ? -4.196 1.568 -27.324 1.00 97.69 433 MET A N 1
ATOM 3285 C CA . MET A 1 433 ? -5.237 2.341 -28.009 1.00 97.69 433 MET A CA 1
ATOM 3286 C C . MET A 1 433 ? -6.611 1.662 -27.934 1.00 97.69 433 MET A C 1
ATOM 3288 O O . MET A 1 433 ? -7.625 2.335 -27.738 1.00 97.69 433 MET A O 1
ATOM 3292 N N . GLN A 1 434 ? -6.668 0.335 -28.083 1.00 97.25 434 GLN A N 1
ATOM 3293 C CA . GLN A 1 434 ? -7.915 -0.423 -27.939 1.00 97.25 434 GLN A CA 1
ATOM 3294 C C . GLN A 1 434 ? -8.489 -0.290 -26.524 1.00 97.25 434 GLN A C 1
ATOM 3296 O O . GLN A 1 434 ? -9.685 -0.036 -26.373 1.00 97.25 434 GLN A O 1
ATOM 3301 N N . ALA A 1 435 ? -7.639 -0.377 -25.497 1.00 95.56 435 ALA A N 1
ATOM 3302 C CA . ALA A 1 435 ? -8.052 -0.176 -24.113 1.00 95.56 435 ALA A CA 1
ATOM 3303 C C . ALA A 1 435 ? -8.563 1.256 -23.868 1.00 95.56 435 ALA A C 1
ATOM 3305 O O . ALA A 1 435 ? -9.637 1.434 -23.298 1.00 95.56 435 ALA A O 1
ATOM 3306 N N . ALA A 1 436 ? -7.874 2.272 -24.398 1.00 94.81 436 ALA A N 1
ATOM 3307 C CA . ALA A 1 436 ? -8.320 3.665 -24.330 1.00 94.81 436 ALA A CA 1
ATOM 3308 C C . ALA A 1 436 ? -9.691 3.881 -25.007 1.00 94.81 436 ALA A C 1
ATOM 3310 O O . ALA A 1 436 ? -10.550 4.588 -24.478 1.00 94.81 436 ALA A O 1
ATOM 3311 N N . ARG A 1 437 ? -9.942 3.228 -26.152 1.00 95.69 437 ARG A N 1
ATOM 3312 C CA . ARG A 1 437 ? -11.257 3.247 -26.820 1.00 95.69 437 ARG A CA 1
ATOM 3313 C C . ARG A 1 437 ? -12.337 2.586 -25.969 1.00 95.69 437 ARG A C 1
ATOM 3315 O O . ARG A 1 437 ? -13.437 3.127 -25.889 1.00 95.69 437 ARG A O 1
ATOM 3322 N N . ALA A 1 438 ? -12.039 1.448 -25.343 1.00 93.31 438 ALA A N 1
ATOM 3323 C CA . ALA A 1 438 ? -12.975 0.758 -24.459 1.00 93.31 438 ALA A CA 1
ATOM 3324 C C . ALA A 1 438 ? -13.350 1.629 -23.250 1.00 93.31 438 ALA A C 1
ATOM 3326 O O . ALA A 1 438 ? -14.534 1.790 -22.967 1.00 93.31 438 ALA A O 1
ATOM 3327 N N . MET A 1 439 ? -12.367 2.280 -22.618 1.00 91.56 439 MET A N 1
ATOM 3328 C CA . MET A 1 439 ? -12.602 3.223 -21.517 1.00 91.56 439 MET A CA 1
ATOM 3329 C C . MET A 1 439 ? -13.489 4.396 -21.950 1.00 91.56 439 MET A C 1
ATOM 3331 O O . MET A 1 439 ? -14.440 4.739 -21.25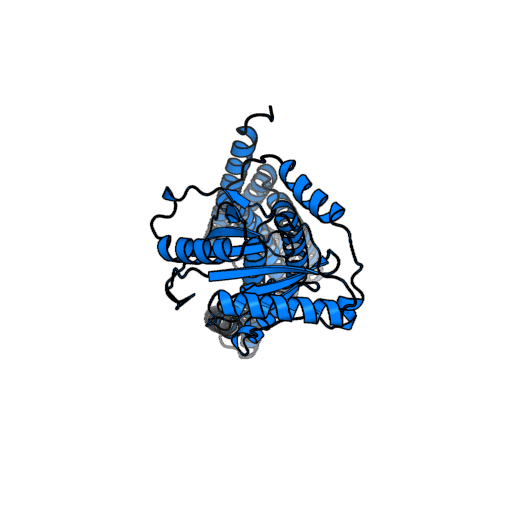5 1.00 91.56 439 MET A O 1
ATOM 3335 N N . ARG A 1 440 ? -13.223 4.987 -23.125 1.00 90.50 440 ARG A N 1
ATOM 3336 C CA . ARG A 1 440 ? -14.036 6.091 -23.655 1.00 90.50 440 ARG A CA 1
ATOM 3337 C C . ARG A 1 440 ? -15.477 5.660 -23.942 1.00 90.50 440 ARG A C 1
ATOM 3339 O O . ARG A 1 440 ? -16.395 6.406 -23.632 1.00 90.50 440 ARG A O 1
ATOM 3346 N N . ARG A 1 441 ? -15.682 4.463 -24.505 1.00 90.25 441 ARG A N 1
ATOM 3347 C CA . ARG A 1 441 ? -17.026 3.905 -24.745 1.00 90.25 441 ARG A CA 1
ATOM 3348 C C . ARG A 1 441 ? -17.778 3.657 -23.439 1.00 90.25 441 ARG A C 1
ATOM 3350 O O . ARG A 1 441 ? -18.945 4.012 -23.363 1.00 90.25 441 ARG A O 1
ATOM 3357 N N . ALA A 1 442 ? -17.111 3.097 -22.429 1.00 87.06 442 ALA A N 1
ATOM 3358 C CA . ALA A 1 442 ? -17.705 2.867 -21.113 1.00 87.06 442 ALA A CA 1
ATOM 3359 C C . ALA A 1 442 ? -18.138 4.184 -20.449 1.00 87.06 442 ALA A C 1
ATOM 3361 O O . ALA A 1 442 ? -19.251 4.272 -19.946 1.00 87.06 442 ALA A O 1
ATOM 3362 N N . ALA A 1 443 ? -17.306 5.227 -20.535 1.00 83.69 443 ALA A N 1
ATOM 3363 C CA . ALA A 1 443 ? -17.649 6.555 -20.029 1.00 83.69 443 ALA A CA 1
ATOM 3364 C C . ALA A 1 443 ? -18.855 7.178 -20.758 1.00 83.69 443 ALA A C 1
ATOM 3366 O O . ALA A 1 443 ? -19.688 7.812 -20.125 1.00 83.69 443 ALA A O 1
ATOM 3367 N N . SER A 1 444 ? -18.981 6.981 -22.076 1.00 83.38 444 SER A N 1
ATOM 3368 C CA . SER A 1 444 ? -20.132 7.471 -22.853 1.00 83.38 444 SER A CA 1
ATOM 3369 C C . SER A 1 444 ? -21.415 6.649 -22.673 1.00 83.38 444 SER A C 1
ATOM 3371 O O . SER A 1 444 ? -22.480 7.126 -23.047 1.00 83.38 444 SER A O 1
ATOM 3373 N N . ALA A 1 445 ? -21.322 5.421 -22.154 1.00 79.19 445 ALA A N 1
ATOM 3374 C CA . ALA A 1 445 ? -22.462 4.532 -21.922 1.00 79.19 445 ALA A CA 1
ATOM 3375 C C . ALA A 1 445 ? -23.020 4.615 -20.489 1.00 79.19 445 ALA A C 1
ATOM 3377 O O . ALA A 1 445 ? -24.066 4.028 -20.214 1.00 79.19 445 ALA A O 1
ATOM 3378 N N . ALA A 1 446 ? -22.337 5.311 -19.576 1.00 69.00 446 ALA A N 1
ATOM 3379 C CA . ALA A 1 446 ? -22.838 5.532 -18.227 1.00 69.00 446 ALA A CA 1
ATOM 3380 C C . ALA A 1 446 ? -24.097 6.424 -18.281 1.00 69.00 446 ALA A C 1
ATOM 3382 O O . ALA A 1 446 ? -24.070 7.455 -18.960 1.00 69.00 446 ALA A O 1
ATOM 3383 N N . PRO A 1 447 ? -25.204 6.043 -17.613 1.00 57.91 447 PRO A N 1
ATOM 3384 C CA . PRO A 1 447 ? -26.408 6.866 -17.578 1.00 57.91 447 PRO A CA 1
ATOM 3385 C C . PRO A 1 447 ? -26.087 8.234 -16.967 1.00 57.91 447 PRO A C 1
ATOM 3387 O O . PRO A 1 447 ? -25.297 8.327 -16.025 1.00 57.91 447 PRO A O 1
ATOM 3390 N N . ALA A 1 448 ? -26.684 9.293 -17.521 1.00 54.53 448 ALA A N 1
ATOM 3391 C CA . ALA A 1 448 ? -26.551 10.634 -16.962 1.00 54.53 448 ALA A CA 1
ATOM 3392 C C . ALA A 1 448 ? -27.000 10.622 -15.487 1.00 54.53 448 ALA A C 1
ATOM 3394 O O . ALA A 1 448 ? -27.971 9.925 -15.173 1.00 54.53 448 ALA A O 1
ATOM 3395 N N . PRO A 1 449 ? -26.305 11.344 -14.587 1.00 53.62 449 PRO A N 1
ATOM 3396 C CA . PRO A 1 449 ? -26.737 11.446 -13.198 1.00 53.62 449 PRO A CA 1
ATOM 3397 C C . PRO A 1 449 ? -28.171 11.993 -13.163 1.00 53.62 449 PRO A C 1
ATOM 3399 O O . PRO A 1 449 ? -28.461 12.988 -13.830 1.00 53.62 449 PRO A O 1
ATOM 3402 N N . ALA A 1 450 ? -29.049 11.268 -12.464 1.00 45.06 450 ALA A N 1
ATOM 3403 C CA . ALA A 1 450 ? -30.470 11.579 -12.319 1.00 45.06 450 ALA A CA 1
ATOM 3404 C C . ALA A 1 450 ? -30.706 12.819 -11.453 1.00 45.06 450 ALA A C 1
ATOM 3406 O O . ALA A 1 450 ? -29.924 13.014 -10.490 1.00 45.06 450 ALA A O 1
#